Protein 4GUD (pdb70)

Sequence (390 aa):
QNVVIIIDTGCANNISSVKFAIERRLGYAVTISRDPQQVVLAADKLLFLPGVGTASEAKNLTERDLIEELVKRVEKPLLGICLGQLLGKLSEEEKDEIVQQCLGLVDGEVRLLQTGDLPLPHGWNTVQQVKEGHPLFNGIEPDAYFYFVHSFAPVGDYTIAQCEEYGQPFSAAIQAGNYYGVQFHPERRSSKAGARLIQNFLELTQNNVVIIIDTGCANISSVKFAIERRLGYAVTISRRDPQQVVLAADKLFLPGVGTASEEAKNLTEERDLIELVKRVEKPLLGICLGQLLGKLSEEEKEIVQCLGLVDGEVRLLLQTGDLPLPHGWNTVQVKEGHPLFNGIEPDAYFYFVHSFAPVGDYTIAQCEYGQPFSAAIQAGNYYGVQFHPERSSKAGARLIQNFLELNLYF

InterPro domains:
  IPR010139 Imidazole glycerol phosphate synthase, subunit H [MF_00278] (4-203)
  IPR010139 Imidazole glycerol phosphate synthase, subunit H [PIRSF000495] (4-202)
  IPR010139 Imidazole glycerol phosphate synthase, subunit H [PTHR42701] (3-202)
  IPR010139 Imidazole glycerol phosphate synthase, subunit H [TIGR01855] (5-202)
  IPR010139 Imidazole glycerol phosphate synthase, subunit H [cd01748] (5-201)
  IPR017926 Glutamine amidotransferase [PF00117] (6-201)
  IPR029062 Class I glutamine amidotransferase-like [G3DSA:3.40.50.880] (1-203)
  IPR029062 Class I glutamine amidotransferase-like [SSF52317] (5-202)

Secondary structure (DSSP, 8-state):
--EEEE----TTHHHHHHHHHHTT--EEEE--HHHHHH-SEEEE---S-TTT--HHHHTT-HHHHHH--S-EEEETT--TTSSEE-----PEE---SSS-EE-B---TTSPSP--EE--EE-TT-GGGTT--TT--EE---SB----TTEEEEEEESEEEEEEEEETTEEEESS-GGGSHHHHHHHHHHHHH-/---EEEE----TTHHHHHHHHHHTT---EEE--HHHHHH-SEEEE---S-TTT--HHHHTT-HHHHHH--S-EEEETT--TTSSEE----PEE---SSS-EE-BPP-TTSPSP--EE--EESTT-GGGTT--TT--EE---SB----TTEEEEEEESEEEEEEEEETTEEEESS-GGGSHHHHHHHHHHHHT-----

CATH classification: 3.40.50.880

Structure (mmCIF, N/CA/C/O backbone):
data_4GUD
#
_entry.id   4GUD
#
_cell.length_a   84.422
_cell.length_b   118.234
_cell.length_c   42.975
_cell.angle_alpha   90.00
_cell.angle_beta   90.00
_cell.angle_gamma   90.00
#
_symmetry.space_group_name_H-M   'P 21 21 2'
#
loop_
_entity.id
_entity.type
_entity.pdbx_description
1 polymer 'Imidazole glycerol phosphate synthase subunit HisH'
2 non-polymer GLYCEROL
3 non-polymer DI(HYDROXYETHYL)ETHER
4 non-polymer 'PENTAETHYLENE GLYCOL'
5 non-polymer 1,2-ETHANEDIOL
6 water water
#
loop_
_atom_site.group_PDB
_atom_site.id
_atom_site.type_symbol
_atom_site.label_atom_id
_atom_site.label_alt_id
_atom_site.label_comp_id
_atom_site.label_asym_id
_atom_site.label_entity_id
_atom_site.label_seq_id
_atom_site.pdbx_PDB_ins_code
_atom_site.Cartn_x
_atom_site.Cartn_y
_atom_site.Cartn_z
_atom_site.occupancy
_atom_site.B_iso_or_equiv
_atom_site.auth_seq_id
_atom_site.auth_comp_id
_atom_site.auth_asym_id
_atom_site.auth_atom_id
_atom_site.pdbx_PDB_model_num
ATOM 1 N N . GLN A 1 3 ? 68.409 15.696 47.081 1.00 30.13 3 GLN A N 1
ATOM 2 C CA . GLN A 1 3 ? 68.750 15.437 45.685 1.00 27.58 3 GLN A CA 1
ATOM 3 C C . GLN A 1 3 ? 67.687 15.976 44.727 1.00 25.55 3 GLN A C 1
ATOM 4 O O . GLN A 1 3 ? 66.489 15.818 44.954 1.00 25.57 3 GLN A O 1
ATOM 10 N N . ASN A 1 4 ? 68.139 16.626 43.663 1.00 22.77 4 ASN A N 1
ATOM 11 C CA . ASN A 1 4 ? 67.266 17.008 42.563 1.00 20.44 4 ASN A CA 1
ATOM 12 C C . ASN A 1 4 ? 67.081 15.780 41.680 1.00 17.27 4 ASN A C 1
ATOM 13 O O . ASN A 1 4 ? 67.985 15.426 40.917 1.00 17.99 4 ASN A O 1
ATOM 18 N N . VAL A 1 5 ? 65.915 15.137 41.782 1.00 14.43 5 VAL A N 1
ATOM 19 C CA . VAL A 1 5 ? 65.663 13.875 41.081 1.00 13.41 5 VAL A CA 1
ATOM 20 C C . VAL A 1 5 ? 64.747 14.046 39.871 1.00 11.81 5 VAL A C 1
ATOM 21 O O . VAL A 1 5 ? 63.644 14.584 39.981 1.00 14.33 5 VAL A O 1
ATOM 25 N N . VAL A 1 6 ? 65.206 13.574 38.719 1.00 13.47 6 VAL A N 1
ATOM 26 C CA . VAL A 1 6 ? 64.415 13.643 37.498 1.00 13.83 6 VAL A CA 1
ATOM 27 C C . VAL A 1 6 ? 64.267 12.267 36.860 1.00 12.60 6 VAL A C 1
ATOM 28 O O . VAL A 1 6 ? 65.246 11.555 36.674 1.00 12.74 6 VAL A O 1
ATOM 32 N N . ILE A 1 7 ? 63.033 11.896 36.534 1.00 14.39 7 ILE A N 1
ATOM 33 C CA . ILE A 1 7 ? 62.798 10.732 35.695 1.00 16.60 7 ILE A CA 1
ATOM 34 C C . ILE A 1 7 ? 62.669 11.236 34.270 1.00 16.28 7 ILE A C 1
ATOM 35 O O . ILE A 1 7 ? 61.818 12.086 33.976 1.00 14.66 7 ILE A O 1
ATOM 40 N N A ILE A 1 8 ? 63.530 10.725 33.394 0.20 16.68 8 ILE A N 1
ATOM 41 N N B ILE A 1 8 ? 63.527 10.742 33.390 0.80 16.48 8 ILE A N 1
ATOM 42 C CA A ILE A 1 8 ? 63.475 11.039 31.972 0.20 17.94 8 ILE A CA 1
ATOM 43 C CA B ILE A 1 8 ? 63.482 11.143 31.992 0.80 17.94 8 ILE A CA 1
ATOM 44 C C A ILE A 1 8 ? 62.117 10.637 31.427 0.20 19.21 8 ILE A C 1
ATOM 45 C C B ILE A 1 8 ? 62.187 10.649 31.356 0.80 18.88 8 ILE A C 1
ATOM 46 O O A ILE A 1 8 ? 61.707 9.484 31.557 0.20 20.42 8 ILE A O 1
ATOM 47 O O B ILE A 1 8 ? 61.889 9.457 31.367 0.80 21.31 8 ILE A O 1
ATOM 56 N N . ASP A 1 9 ? 61.413 11.585 30.820 1.00 18.95 9 ASP A N 1
ATOM 57 C CA . ASP A 1 9 ? 60.057 11.307 30.377 1.00 20.82 9 ASP A CA 1
ATOM 58 C C . ASP A 1 9 ? 59.964 10.579 29.047 1.00 22.63 9 ASP A C 1
ATOM 59 O O . ASP A 1 9 ? 59.772 11.195 27.995 1.00 20.79 9 ASP A O 1
ATOM 64 N N . THR A 1 10 ? 60.077 9.257 29.114 1.00 21.71 10 THR A N 1
ATOM 65 C CA . THR A 1 10 ? 59.898 8.407 27.951 1.00 28.84 10 THR A CA 1
ATOM 66 C C . THR A 1 10 ? 58.405 8.184 27.726 1.00 32.91 10 THR A C 1
ATOM 67 O O . THR A 1 10 ? 57.989 7.670 26.685 1.00 34.01 10 THR A O 1
ATOM 71 N N . GLY A 1 11 ? 57.609 8.582 28.717 1.00 34.41 11 GLY A N 1
ATOM 72 C CA . GLY A 1 11 ? 56.161 8.544 28.625 1.00 40.00 11 GLY A CA 1
ATOM 73 C C . GLY A 1 11 ? 55.560 7.162 28.782 1.00 44.11 11 GLY A C 1
ATOM 74 O O . GLY A 1 11 ? 54.409 6.936 28.412 1.00 48.08 11 GLY A O 1
ATOM 75 N N . CYS A 1 12 ? 56.330 6.233 29.336 1.00 45.03 12 CYS A N 1
ATOM 76 C CA . CYS A 1 12 ? 55.872 4.851 29.436 1.00 48.24 12 CYS A CA 1
ATOM 77 C C . CYS A 1 12 ? 55.134 4.560 30.743 1.00 45.84 12 CYS A C 1
ATOM 78 O O . CYS A 1 12 ? 55.043 5.416 31.625 1.00 41.13 12 CYS A O 1
ATOM 81 N N . ALA A 1 13 ? 54.624 3.337 30.855 1.00 46.48 13 ALA A N 1
ATOM 82 C CA . ALA A 1 13 ? 53.762 2.943 31.966 1.00 45.87 13 ALA A CA 1
ATOM 83 C C . ALA A 1 13 ? 54.514 2.721 33.273 1.00 43.39 13 ALA A C 1
ATOM 84 O O . ALA A 1 13 ? 53.913 2.717 34.348 1.00 45.99 13 ALA A O 1
ATOM 86 N N A ASN A 1 14 ? 55.827 2.535 33.182 0.54 39.87 14 ASN A N 1
ATOM 87 N N B ASN A 1 14 ? 55.827 2.549 33.177 0.46 39.91 14 ASN A N 1
ATOM 88 C CA A ASN A 1 14 ? 56.637 2.244 34.363 0.54 38.08 14 ASN A CA 1
ATOM 89 C CA B ASN A 1 14 ? 56.647 2.242 34.345 0.46 38.08 14 ASN A CA 1
ATOM 90 C C A ASN A 1 14 ? 56.903 3.461 35.243 0.54 34.77 14 ASN A C 1
ATOM 91 C C B ASN A 1 14 ? 56.941 3.458 35.225 0.46 34.72 14 ASN A C 1
ATOM 92 O O A ASN A 1 14 ? 57.218 3.321 36.428 0.54 33.23 14 ASN A O 1
ATOM 93 O O B ASN A 1 14 ? 57.301 3.313 36.394 0.46 33.25 14 ASN A O 1
ATOM 102 N N . ILE A 1 15 ? 56.777 4.651 34.663 1.00 32.43 15 ILE A N 1
ATOM 103 C CA . ILE A 1 15 ? 57.134 5.888 35.367 1.00 27.75 15 ILE A CA 1
ATOM 104 C C . ILE A 1 15 ? 56.441 6.081 36.721 1.00 27.82 15 ILE A C 1
ATOM 105 O O . ILE A 1 15 ? 57.100 6.383 37.715 1.00 25.09 15 ILE A O 1
ATOM 110 N N . SER A 1 16 ? 55.127 5.883 36.769 1.00 32.42 16 SER A N 1
ATOM 111 C CA . SER A 1 16 ? 54.384 6.109 38.008 1.00 33.61 16 SER A CA 1
ATOM 112 C C . SER A 1 16 ? 54.850 5.204 39.154 1.00 30.43 16 SER A C 1
ATOM 113 O O . SER A 1 16 ? 54.942 5.642 40.300 1.00 26.31 16 SER A O 1
ATOM 116 N N . SER A 1 17 ? 55.151 3.947 38.845 1.00 31.27 17 SER A N 1
ATOM 117 C CA . SER A 1 17 ? 55.632 3.024 39.870 1.00 29.14 17 SER A CA 1
ATOM 118 C C . SER A 1 17 ? 57.040 3.404 40.338 1.00 23.74 17 SER A C 1
ATOM 119 O O . SER A 1 17 ? 57.351 3.325 41.527 1.00 22.58 17 SER A O 1
ATOM 122 N N . VAL A 1 18 ? 57.883 3.841 39.408 1.00 19.94 18 VAL A N 1
ATOM 123 C CA . VAL A 1 18 ? 59.207 4.330 39.769 1.00 21.47 18 VAL A CA 1
ATOM 124 C C . VAL A 1 18 ? 59.092 5.592 40.623 1.00 20.12 18 VAL A C 1
ATOM 125 O O . VAL A 1 18 ? 59.757 5.728 41.654 1.00 18.66 18 VAL A O 1
ATOM 129 N N . LYS A 1 19 ? 58.231 6.509 40.199 1.00 17.17 19 LYS A N 1
ATOM 130 C CA . LYS A 1 19 ? 58.051 7.753 40.925 1.00 19.27 19 LYS A CA 1
ATOM 131 C C . LYS A 1 19 ? 57.561 7.461 42.337 1.00 19.90 19 LYS A C 1
ATOM 132 O O . LYS A 1 19 ? 58.030 8.061 43.302 1.00 20.74 19 LYS A O 1
ATOM 138 N N . PHE A 1 20 ? 56.628 6.522 42.451 1.00 18.55 20 PHE A N 1
ATOM 139 C CA . PHE A 1 20 ? 56.083 6.153 43.751 1.00 23.18 20 PHE A CA 1
ATOM 140 C C . PHE A 1 20 ? 57.166 5.622 44.687 1.00 20.49 20 PHE A C 1
ATOM 141 O O . PHE A 1 20 ? 57.210 5.983 45.862 1.00 19.21 20 PHE A O 1
ATOM 149 N N . ALA A 1 21 ? 58.041 4.771 44.159 1.00 20.57 21 ALA A N 1
ATOM 150 C CA . ALA A 1 21 ? 59.117 4.182 44.951 1.00 21.53 21 ALA A CA 1
ATOM 151 C C . ALA A 1 21 ? 60.075 5.257 45.465 1.00 20.58 21 ALA A C 1
ATOM 152 O O . ALA A 1 21 ? 60.561 5.192 46.598 1.00 21.10 21 ALA A O 1
ATOM 154 N N . ILE A 1 22 ? 60.340 6.251 44.628 1.00 17.49 22 ILE A N 1
ATOM 155 C CA . ILE A 1 22 ? 61.260 7.319 44.995 1.00 17.77 22 ILE A CA 1
ATOM 156 C C . ILE A 1 22 ? 60.630 8.263 46.021 1.00 19.57 22 ILE A C 1
ATOM 157 O O . ILE A 1 22 ? 61.277 8.662 46.990 1.00 20.10 22 ILE A O 1
ATOM 162 N N . GLU A 1 23 ? 59.365 8.612 45.813 1.00 20.91 23 GLU A N 1
ATOM 163 C CA . GLU A 1 23 ? 58.667 9.496 46.736 1.00 23.03 23 GLU A CA 1
ATOM 164 C C . GLU A 1 23 ? 58.500 8.864 48.117 1.00 24.86 23 GLU A C 1
ATOM 165 O O . GLU A 1 23 ? 58.512 9.564 49.132 1.00 22.93 23 GLU A O 1
ATOM 171 N N A ARG A 1 24 ? 58.349 7.542 48.146 0.51 25.60 24 ARG A N 1
ATOM 172 N N B ARG A 1 24 ? 58.356 7.541 48.151 0.49 25.61 24 ARG A N 1
ATOM 173 C CA A ARG A 1 24 ? 58.224 6.804 49.399 0.51 28.52 24 ARG A CA 1
ATOM 174 C CA B ARG A 1 24 ? 58.221 6.822 49.414 0.49 28.15 24 ARG A CA 1
ATOM 175 C C A ARG A 1 24 ? 59.495 6.941 50.242 0.51 27.08 24 ARG A C 1
ATOM 176 C C B ARG A 1 24 ? 59.493 6.964 50.248 0.49 27.09 24 ARG A C 1
ATOM 177 O O A ARG A 1 24 ? 59.451 6.866 51.471 0.51 27.24 24 ARG A O 1
ATOM 178 O O B ARG A 1 24 ? 59.451 6.898 51.476 0.49 27.22 24 ARG A O 1
ATOM 193 N N . LEU A 1 25 ? 60.620 7.167 49.570 1.00 24.54 25 LEU A N 1
ATOM 194 C CA . LEU A 1 25 ? 61.903 7.359 50.242 1.00 23.41 25 LEU A CA 1
ATOM 195 C C . LEU A 1 25 ? 62.129 8.805 50.687 1.00 25.00 25 LEU A C 1
ATOM 196 O O . LEU A 1 25 ? 63.170 9.126 51.256 1.00 26.12 25 LEU A O 1
ATOM 201 N N . GLY A 1 26 ? 61.158 9.675 50.417 1.00 23.98 26 GLY A N 1
ATOM 202 C CA . GLY A 1 26 ? 61.209 11.048 50.894 1.00 25.03 26 GLY A CA 1
ATOM 203 C C . GLY A 1 26 ? 61.758 12.052 49.895 1.00 25.35 26 GLY A C 1
ATOM 204 O O . GLY A 1 26 ? 62.050 13.190 50.258 1.00 26.75 26 GLY A O 1
ATOM 205 N N . TYR A 1 27 ? 61.899 11.638 48.639 1.00 21.76 27 TYR A N 1
ATOM 206 C CA . TYR A 1 27 ? 62.415 12.525 47.601 1.00 21.78 27 TYR A CA 1
ATOM 207 C C . TYR A 1 27 ? 61.302 13.024 46.686 1.00 24.22 27 TYR A C 1
ATOM 208 O O . TYR A 1 27 ? 60.453 12.250 46.249 1.00 28.03 27 TYR A O 1
ATOM 217 N N . ALA A 1 28 ? 61.307 14.321 46.398 1.00 19.95 28 ALA A N 1
ATOM 218 C CA . ALA A 1 28 ? 60.414 14.866 45.388 1.00 20.39 28 ALA A CA 1
ATOM 219 C C . ALA A 1 28 ? 60.929 14.429 44.019 1.00 20.76 28 ALA A C 1
ATOM 220 O O . ALA A 1 28 ? 62.136 14.338 43.808 1.00 22.11 28 ALA A O 1
ATOM 222 N N . VAL A 1 29 ? 60.019 14.140 43.096 1.00 18.80 29 VAL A N 1
ATOM 223 C CA . VAL A 1 29 ? 60.414 13.669 41.775 1.00 18.89 29 VAL A CA 1
ATOM 224 C C . VAL A 1 29 ? 59.910 14.605 40.688 1.00 18.99 29 VAL A C 1
ATOM 225 O O . VAL A 1 29 ? 58.747 14.987 40.693 1.00 20.93 29 VAL A O 1
ATOM 229 N N . THR A 1 30 ? 60.788 14.955 39.755 1.00 16.08 30 THR A N 1
ATOM 230 C CA . THR A 1 30 ? 60.401 15.730 38.581 1.00 16.86 30 THR A CA 1
ATOM 231 C C . THR A 1 30 ? 60.366 14.807 37.364 1.00 16.53 30 THR A C 1
ATOM 232 O O . THR A 1 30 ? 61.242 13.966 37.198 1.00 15.75 30 THR A O 1
ATOM 236 N N . ILE A 1 31 ? 59.346 14.942 36.525 1.00 16.47 31 ILE A N 1
ATOM 237 C CA . ILE A 1 31 ? 59.299 14.178 35.282 1.00 17.12 31 ILE A CA 1
ATOM 238 C C . ILE A 1 31 ? 59.469 15.138 34.119 1.00 15.66 31 ILE A C 1
ATOM 2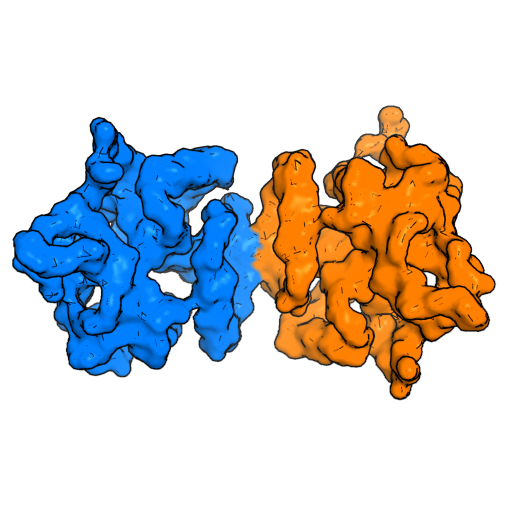39 O O . ILE A 1 31 ? 58.669 16.056 33.944 1.00 16.66 31 ILE A O 1
ATOM 244 N N . SER A 1 32 ? 60.513 14.943 33.323 1.00 17.10 32 SER A N 1
ATOM 245 C CA . SER A 1 32 ? 60.806 15.905 32.273 1.00 17.23 32 SER A CA 1
ATOM 246 C C . SER A 1 32 ? 61.602 15.302 31.135 1.00 19.28 32 SER A C 1
ATOM 247 O O . SER A 1 32 ? 62.316 14.313 31.317 1.00 17.96 32 SER A O 1
ATOM 250 N N . ARG A 1 33 ? 61.481 15.910 29.959 1.00 19.48 33 ARG A N 1
ATOM 251 C CA . ARG A 1 33 ? 62.423 15.648 28.878 1.00 22.99 33 ARG A CA 1
ATOM 252 C C . ARG A 1 33 ? 63.065 16.953 28.403 1.00 23.31 33 ARG A C 1
ATOM 253 O O . ARG A 1 33 ? 63.699 17.004 27.346 1.00 21.62 33 ARG A O 1
ATOM 261 N N . ASP A 1 34 ? 62.907 18.004 29.201 1.00 20.50 34 ASP A N 1
ATOM 262 C CA . ASP A 1 34 ? 63.533 19.287 28.890 1.00 21.04 34 ASP A CA 1
ATOM 263 C C . ASP A 1 34 ? 65.023 19.271 29.239 1.00 19.28 34 ASP A C 1
ATOM 264 O O . ASP A 1 34 ? 65.391 18.988 30.377 1.00 15.92 34 ASP A O 1
ATOM 269 N N . PRO A 1 35 ? 65.879 19.596 28.256 1.00 21.01 35 PRO A N 1
ATOM 270 C CA . PRO A 1 35 ? 67.340 19.551 28.403 1.00 20.33 35 PRO A CA 1
ATOM 271 C C . PRO A 1 35 ? 67.835 20.289 29.647 1.00 20.50 35 PRO A C 1
ATOM 272 O O . PRO A 1 35 ? 68.646 19.744 30.386 1.00 17.07 35 PRO A O 1
ATOM 276 N N A GLN A 1 36 ? 67.337 21.503 29.871 0.49 20.97 36 GLN A N 1
ATOM 277 N N B GLN A 1 36 ? 67.355 21.513 29.865 0.51 20.93 36 GLN A N 1
ATOM 278 C CA A GLN A 1 36 ? 67.742 22.305 31.022 0.49 23.44 36 GLN A CA 1
ATOM 279 C CA B GLN A 1 36 ? 67.760 22.285 31.036 0.51 23.11 36 GLN A CA 1
ATOM 280 C C A GLN A 1 36 ? 67.372 21.641 32.352 0.49 22.07 36 GLN A C 1
ATOM 281 C C B GLN A 1 36 ? 67.405 21.563 32.333 0.51 21.98 36 GLN A C 1
ATOM 282 O O A GLN A 1 36 ? 68.164 21.643 33.299 0.49 22.09 36 GLN A O 1
ATOM 283 O O B GLN A 1 36 ? 68.237 21.449 33.238 0.51 21.87 36 GLN A O 1
ATOM 294 N N . VAL A 1 37 ? 66.169 21.079 32.417 1.00 18.94 37 VAL A N 1
ATOM 295 C CA . VAL A 1 37 ? 65.691 20.417 33.632 1.00 17.20 37 VAL A CA 1
ATOM 296 C C . VAL A 1 37 ? 66.473 19.137 33.877 1.00 18.63 37 VAL A C 1
ATOM 297 O O . VAL A 1 37 ? 66.924 18.877 34.993 1.00 18.12 37 VAL A O 1
ATOM 301 N N . VAL A 1 38 ? 66.652 18.356 32.816 1.00 15.39 38 VAL A N 1
ATOM 302 C CA . VAL A 1 38 ? 67.373 17.089 32.900 1.00 15.01 38 VAL A CA 1
ATOM 303 C C . VAL A 1 38 ? 68.848 17.295 33.268 1.00 16.12 38 VAL A C 1
ATOM 304 O O . VAL A 1 38 ? 69.394 16.584 34.113 1.00 16.29 38 VAL A O 1
ATOM 308 N N . LEU A 1 39 ? 69.490 18.280 32.653 1.00 14.45 39 LEU A N 1
ATOM 309 C CA . LEU A 1 39 ? 70.915 18.478 32.894 1.00 17.24 39 LEU A CA 1
ATOM 310 C C . LEU A 1 39 ? 71.196 19.142 34.242 1.00 18.13 39 LEU A C 1
ATOM 311 O O . LEU A 1 39 ? 72.343 19.206 34.680 1.00 22.46 39 LEU A O 1
ATOM 316 N N . ALA A 1 40 ? 70.147 19.622 34.903 1.00 18.01 40 ALA A N 1
ATOM 317 C CA . ALA A 1 40 ? 70.299 20.232 36.219 1.00 19.10 40 ALA A CA 1
ATOM 318 C C . ALA A 1 40 ? 70.126 19.207 37.334 1.00 17.74 40 ALA A C 1
ATOM 319 O O . ALA A 1 40 ? 70.455 19.474 38.493 1.00 18.49 40 ALA A O 1
ATOM 321 N N . ALA A 1 41 ? 69.617 18.031 36.986 1.00 16.34 41 ALA A N 1
ATOM 322 C CA . ALA A 1 41 ? 69.355 16.997 37.983 1.00 14.82 41 ALA A CA 1
ATOM 323 C C . ALA A 1 41 ? 70.614 16.463 38.649 1.00 15.15 41 ALA A C 1
ATOM 324 O O . ALA A 1 41 ? 71.676 16.392 38.033 1.00 18.61 41 ALA A O 1
ATOM 326 N N . ASP A 1 42 ? 70.472 16.074 39.914 1.00 15.99 42 ASP A N 1
ATOM 327 C CA . ASP A 1 42 ? 71.514 15.350 40.636 1.00 16.74 42 ASP A CA 1
ATOM 328 C C . ASP A 1 42 ? 71.478 13.852 40.313 1.00 16.44 42 ASP A C 1
ATOM 329 O O . ASP A 1 42 ? 72.517 13.191 40.285 1.00 17.41 42 ASP A O 1
ATOM 334 N N . LYS A 1 43 ? 70.279 13.320 40.088 1.00 15.86 43 LYS A N 1
ATOM 335 C CA . LYS A 1 43 ? 70.096 11.896 39.822 1.00 15.83 43 LYS A CA 1
ATOM 336 C C . LYS A 1 43 ? 69.016 11.726 38.765 1.00 15.76 43 LYS A C 1
ATOM 337 O O . LYS A 1 43 ? 67.988 12.406 38.799 1.00 17.33 43 LYS A O 1
ATOM 343 N N A LEU A 1 44 ? 69.244 10.813 37.831 0.29 13.61 44 LEU A N 1
ATOM 344 N N B LEU A 1 44 ? 69.258 10.818 37.824 0.71 13.71 44 LEU A N 1
ATOM 345 C CA A LEU A 1 44 ? 68.288 10.587 36.760 0.29 13.00 44 LEU A CA 1
ATOM 346 C CA B LEU A 1 44 ? 68.340 10.570 36.715 0.71 12.75 44 LEU A CA 1
ATOM 347 C C A LEU A 1 44 ? 67.906 9.121 36.638 0.29 12.73 44 LEU A C 1
ATOM 348 C C B LEU A 1 44 ? 67.884 9.116 36.714 0.71 12.73 44 LEU A C 1
ATOM 349 O O A LEU A 1 44 ? 68.713 8.229 36.899 0.29 12.64 44 LEU A O 1
ATOM 350 O O B LEU A 1 44 ? 68.630 8.224 37.114 0.71 13.03 44 LEU A O 1
ATOM 359 N N . PHE A 1 45 ? 66.661 8.886 36.243 1.00 12.29 45 PHE A N 1
ATOM 360 C CA . PHE A 1 45 ? 66.168 7.540 36.032 1.00 14.77 45 PHE A CA 1
ATOM 361 C C . PHE A 1 45 ? 65.720 7.434 34.585 1.00 17.12 45 PHE A C 1
ATOM 362 O O . PHE A 1 45 ? 65.095 8.359 34.050 1.00 16.98 45 PHE A O 1
ATOM 370 N N . LEU A 1 46 ? 66.050 6.315 33.950 1.00 14.51 46 LEU A N 1
ATOM 371 C CA . LEU A 1 46 ? 65.607 6.055 32.585 1.00 15.02 46 LEU A CA 1
ATOM 372 C C . LEU A 1 46 ? 64.809 4.751 32.547 1.00 18.92 46 LEU A C 1
ATOM 373 O O . LEU A 1 46 ? 65.386 3.661 32.564 1.00 17.79 46 LEU A O 1
ATOM 378 N N . PRO A 1 47 ? 63.474 4.861 32.517 1.00 22.54 47 PRO A N 1
ATOM 379 C CA . PRO A 1 47 ? 62.579 3.702 32.494 1.00 27.34 47 PRO A CA 1
ATOM 380 C C . PRO A 1 47 ? 62.294 3.263 31.064 1.00 31.98 47 PRO A C 1
ATOM 381 O O . PRO A 1 47 ? 62.675 3.944 30.113 1.00 32.62 47 PRO A O 1
ATOM 385 N N . GLY A 1 48 ? 61.620 2.133 30.913 1.00 36.38 48 GLY A N 1
ATOM 386 C CA . GLY A 1 48 ? 61.246 1.665 29.596 1.00 39.35 48 GLY A CA 1
ATOM 387 C C . GLY A 1 48 ? 60.474 0.366 29.662 1.00 41.78 48 GLY A C 1
ATOM 388 O O . GLY A 1 48 ? 60.649 -0.427 30.586 1.00 42.84 48 GLY A O 1
ATOM 389 N N . VAL A 1 49 ? 59.608 0.155 28.681 0.92 44.04 49 VAL A N 1
ATOM 390 C CA . VAL A 1 49 ? 58.923 -1.120 28.539 0.92 46.56 49 VAL A CA 1
ATOM 391 C C . VAL A 1 49 ? 58.674 -1.394 27.061 0.92 44.45 49 VAL A C 1
ATOM 392 O O . VAL A 1 49 ? 58.715 -0.479 26.235 0.92 42.61 49 VAL A O 1
ATOM 396 N N . GLY A 1 50 ? 58.435 -2.656 26.727 1.00 45.31 50 GLY A N 1
ATOM 397 C CA . GLY A 1 50 ? 58.226 -3.039 25.346 1.00 44.91 50 GLY A CA 1
ATOM 398 C C . GLY A 1 50 ? 59.531 -3.449 24.698 1.00 40.92 50 GLY A C 1
ATOM 399 O O . GLY A 1 50 ? 60.443 -3.926 25.371 1.00 41.41 50 GLY A O 1
ATOM 400 N N . 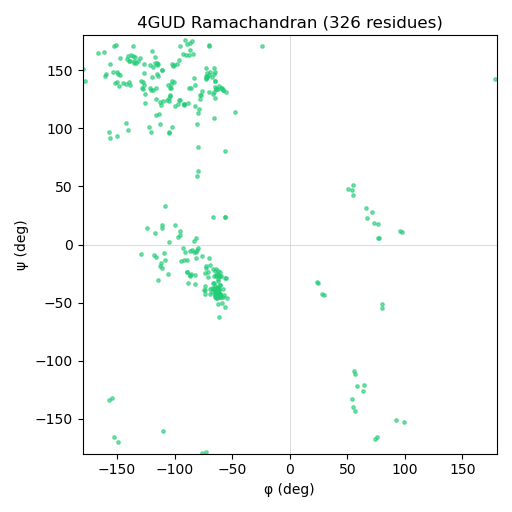THR A 1 51 ? 59.624 -3.254 23.388 1.00 37.84 51 THR A N 1
ATOM 401 C CA . THR A 1 51 ? 60.793 -3.690 22.638 1.00 33.50 51 THR A CA 1
ATOM 402 C C . THR A 1 51 ? 61.793 -2.554 22.460 1.00 28.98 51 THR A C 1
ATOM 403 O O . THR A 1 51 ? 61.437 -1.376 22.560 1.00 25.65 51 THR A O 1
ATOM 407 N N . ALA A 1 52 ? 63.044 -2.913 22.189 1.00 25.72 52 ALA A N 1
ATOM 408 C CA . ALA A 1 52 ? 64.096 -1.921 21.993 1.00 23.93 52 ALA A CA 1
ATOM 409 C C . ALA A 1 52 ? 63.806 -1.057 20.770 1.00 21.26 52 ALA A C 1
ATOM 410 O O . ALA A 1 52 ? 64.074 0.141 20.772 1.00 19.48 52 ALA A O 1
ATOM 412 N N . SER A 1 53 ? 63.259 -1.673 19.727 1.00 23.35 53 SER A N 1
ATOM 413 C CA . SER A 1 53 ? 62.900 -0.944 18.514 1.00 26.19 53 SER A CA 1
ATOM 414 C C . SER A 1 53 ? 61.946 0.209 18.815 1.00 27.44 53 SER A C 1
ATOM 415 O O . SER A 1 53 ? 62.209 1.358 18.454 1.00 28.71 53 SER A O 1
ATOM 418 N N . GLU A 1 54 ? 60.839 -0.110 19.480 1.00 27.22 54 GLU A N 1
ATOM 419 C CA . GLU A 1 54 ? 59.840 0.882 19.855 1.00 28.98 54 GLU A CA 1
ATOM 420 C C . GLU A 1 54 ? 60.434 1.936 20.788 1.00 26.18 54 GLU A C 1
ATOM 421 O O . GLU A 1 54 ? 60.156 3.129 20.650 1.00 25.42 54 GLU A O 1
ATOM 427 N N . ALA A 1 55 ? 61.252 1.488 21.736 1.00 23.45 55 ALA A N 1
ATOM 428 C CA . ALA A 1 55 ? 61.844 2.384 22.724 1.00 25.26 55 ALA A CA 1
ATOM 429 C C . ALA A 1 55 ? 62.831 3.365 22.094 1.00 24.57 55 ALA A C 1
ATOM 430 O O . ALA A 1 55 ? 62.860 4.539 22.457 1.00 24.91 55 ALA A O 1
ATOM 440 N N . LYS A 1 57 ? 62.757 4.235 18.944 1.00 25.12 57 LYS A N 1
ATOM 441 C CA . LYS A 1 57 ? 61.873 5.069 18.139 1.00 31.03 57 LYS A CA 1
ATOM 442 C C . LYS A 1 57 ? 61.265 6.174 19.004 1.00 33.44 57 LYS A C 1
ATOM 443 O O . LYS A 1 57 ? 61.204 7.337 18.600 1.00 34.43 57 LYS A O 1
ATOM 449 N N . ASN A 1 58 ? 60.830 5.798 20.202 1.00 33.81 58 ASN A N 1
ATOM 450 C CA . ASN A 1 58 ? 60.237 6.738 21.147 1.00 34.50 58 ASN A CA 1
ATOM 451 C C . ASN A 1 58 ? 61.241 7.801 21.599 1.00 32.09 58 ASN A C 1
ATOM 452 O O . ASN A 1 58 ? 60.905 8.985 21.681 1.00 33.37 58 ASN A O 1
ATOM 457 N N . LEU A 1 59 ? 62.469 7.374 21.884 1.00 28.65 59 LEU A N 1
ATOM 458 C CA . LEU A 1 59 ? 63.529 8.294 22.297 1.00 28.55 59 LEU A CA 1
ATOM 459 C C . LEU A 1 59 ? 63.852 9.304 21.201 1.00 29.90 59 LEU A C 1
ATOM 460 O O . LEU A 1 59 ? 64.064 10.485 21.478 1.00 30.05 59 LEU A O 1
ATOM 465 N N . THR A 1 60 ? 63.890 8.830 19.959 1.00 30.89 60 THR A N 1
ATOM 466 C CA . THR A 1 60 ? 64.143 9.694 18.809 1.00 33.05 60 THR A CA 1
ATOM 467 C C . THR A 1 60 ? 63.049 10.748 18.657 1.00 35.36 60 THR A C 1
ATOM 468 O O . THR A 1 60 ? 63.332 11.944 18.545 1.00 35.26 60 THR A O 1
ATOM 472 N N . GLU A 1 61 ? 61.799 10.296 18.663 1.00 35.54 61 GLU A N 1
ATOM 473 C CA . GLU A 1 61 ? 60.653 11.180 18.467 1.00 38.27 61 GLU A CA 1
ATOM 474 C C . GLU A 1 61 ? 60.519 12.215 19.581 1.00 36.13 61 GLU A C 1
ATOM 475 O O . GLU A 1 61 ? 59.959 13.294 19.375 1.00 38.83 61 GLU A O 1
ATOM 481 N N . ARG A 1 62 ? 61.039 11.885 20.757 1.00 31.13 62 ARG A N 1
ATOM 482 C CA . ARG A 1 62 ? 60.966 12.783 21.903 1.00 34.57 62 ARG A CA 1
ATOM 483 C C . ARG A 1 62 ? 62.225 13.625 22.048 1.00 35.96 62 ARG A C 1
ATOM 484 O O . ARG A 1 62 ? 62.390 14.331 23.047 1.00 36.75 62 ARG A O 1
ATOM 492 N N . ASP A 1 63 ? 63.098 13.547 21.045 1.00 35.49 63 ASP A N 1
ATOM 493 C CA . ASP A 1 63 ? 64.347 14.303 21.029 1.00 37.20 63 ASP A CA 1
ATOM 494 C C . ASP A 1 63 ? 65.153 14.031 22.296 1.00 36.80 63 ASP A C 1
ATOM 495 O O . ASP A 1 63 ? 65.572 14.960 22.989 1.00 39.74 63 ASP A O 1
ATOM 500 N N . LEU A 1 64 ? 65.353 12.751 22.597 1.00 29.05 64 LEU A N 1
ATOM 501 C CA . LEU A 1 64 ? 66.009 12.347 23.833 1.00 28.40 64 LEU A CA 1
ATOM 502 C C . LEU A 1 64 ? 67.310 11.584 23.606 1.00 28.60 64 LEU A C 1
ATOM 503 O O . LEU A 1 64 ? 68.047 11.315 24.554 1.00 28.25 64 LEU A O 1
ATOM 508 N N . ILE A 1 65 ? 67.584 11.221 22.356 1.00 29.84 65 ILE A N 1
ATOM 509 C CA . ILE A 1 65 ? 68.797 10.472 22.035 1.00 29.19 65 ILE A CA 1
ATOM 510 C C . ILE A 1 65 ? 70.047 11.249 22.436 1.00 27.31 65 ILE A C 1
ATOM 511 O O . ILE A 1 65 ? 70.849 10.783 23.246 1.00 25.57 65 ILE A O 1
ATOM 516 N N A GLU A 1 66 ? 70.194 12.441 21.866 0.33 28.86 66 GLU A N 1
ATOM 517 N N B GLU A 1 66 ? 70.213 12.440 21.874 0.67 28.67 66 GLU A N 1
ATOM 518 C CA A GLU A 1 66 ? 71.357 13.283 22.116 0.33 29.88 66 GLU A CA 1
ATOM 519 C CA B GLU A 1 66 ? 71.409 13.224 22.157 0.67 29.29 66 GLU A CA 1
ATOM 520 C C A GLU A 1 66 ? 71.445 13.722 23.575 0.33 27.59 66 GLU A C 1
ATOM 521 C C B GLU A 1 66 ? 71.457 13.706 23.604 0.67 27.37 66 GLU A C 1
ATOM 522 O O A GLU A 1 66 ? 72.537 13.850 24.128 0.33 26.84 66 GLU A O 1
ATOM 523 O O B GLU A 1 66 ? 72.535 13.846 24.178 0.67 26.71 66 GLU A O 1
ATOM 534 N N . LEU A 1 67 ? 70.291 13.944 24.195 1.00 26.26 67 LEU A N 1
ATOM 535 C CA . LEU A 1 67 ? 70.233 14.414 25.577 1.00 25.34 67 LEU A CA 1
ATOM 536 C C . LEU A 1 67 ? 70.767 13.373 26.566 1.00 23.97 67 LEU A C 1
ATOM 537 O O . LEU A 1 67 ? 71.603 13.688 27.414 1.00 24.45 67 LEU A O 1
ATOM 542 N N . VAL A 1 68 ? 70.284 12.139 26.459 1.00 20.49 68 VAL A N 1
ATOM 543 C CA . VAL A 1 68 ? 70.754 11.071 27.339 1.00 19.63 68 VAL A CA 1
ATOM 544 C C . VAL A 1 68 ? 72.270 10.884 27.226 1.00 21.15 68 VAL A C 1
ATOM 545 O O . VAL A 1 68 ? 72.959 10.671 28.227 1.00 20.33 68 VAL A O 1
ATOM 549 N N . LYS A 1 69 ? 72.794 11.004 26.012 1.00 21.10 69 LYS A N 1
ATOM 550 C CA . LYS A 1 69 ? 74.237 10.915 25.799 1.00 22.25 69 LYS A CA 1
ATOM 551 C C . LYS A 1 69 ? 75.030 12.076 26.423 1.00 22.97 69 LYS A C 1
ATOM 552 O O . LYS A 1 69 ? 76.229 11.943 26.664 1.00 24.77 69 LYS A O 1
ATOM 558 N N . ARG A 1 70 ? 74.363 13.199 26.691 1.00 21.39 70 ARG A N 1
ATOM 559 C CA . ARG A 1 70 ? 75.014 14.376 27.285 1.00 24.66 70 ARG A CA 1
ATOM 560 C C . ARG A 1 70 ? 75.014 14.379 28.811 1.00 22.36 70 ARG A C 1
ATOM 561 O O . ARG A 1 70 ? 75.709 15.175 29.432 1.00 21.60 70 ARG A O 1
ATOM 569 N N . VAL A 1 71 ? 74.215 13.508 29.412 1.00 20.36 71 VAL A N 1
ATOM 570 C CA . VAL A 1 71 ? 74.052 13.490 30.864 1.00 19.99 71 VAL A CA 1
ATOM 571 C C . VAL A 1 71 ? 75.353 13.093 31.560 1.00 20.83 71 VAL A C 1
ATOM 572 O O . VAL A 1 71 ? 75.988 12.112 31.176 1.00 19.94 71 VAL A O 1
ATOM 576 N N . GLU A 1 72 ? 75.751 13.864 32.572 1.00 19.06 72 GLU A N 1
ATOM 577 C CA . GLU A 1 72 ? 77.009 13.622 33.276 1.00 18.31 72 GLU A CA 1
ATOM 578 C C . GLU A 1 72 ? 76.813 13.135 34.715 1.00 18.72 72 GLU A C 1
ATOM 579 O O . GLU A 1 72 ? 77.725 12.556 35.312 1.00 19.33 72 GLU A O 1
ATOM 585 N N . LYS A 1 73 ? 75.634 13.387 35.274 1.00 16.11 73 LYS A N 1
ATOM 586 C CA . LYS A 1 73 ? 75.311 12.956 36.636 1.00 16.28 73 LYS A CA 1
ATOM 587 C C . LYS A 1 73 ? 74.827 11.499 36.638 1.00 16.98 73 LYS A C 1
ATOM 588 O O . LYS A 1 73 ? 74.497 10.958 35.578 1.00 16.49 73 LYS A O 1
ATOM 594 N N . PRO A 1 74 ? 74.804 10.844 37.819 1.00 18.54 74 PRO A N 1
ATOM 595 C CA . PRO A 1 74 ? 74.408 9.428 37.831 1.00 18.12 74 PRO A CA 1
ATOM 596 C C . PRO A 1 74 ? 73.018 9.193 37.250 1.00 14.56 74 PRO A C 1
ATOM 597 O O . PRO A 1 74 ? 72.067 9.905 37.575 1.00 13.10 74 PRO A O 1
ATOM 601 N N . LEU A 1 75 ? 72.920 8.203 36.373 1.00 12.13 75 LEU A N 1
ATOM 602 C CA . LEU A 1 75 ? 71.659 7.855 35.743 1.00 12.32 75 LEU A CA 1
ATOM 603 C C . LEU A 1 75 ? 71.435 6.360 35.937 1.00 14.86 75 LEU A C 1
ATOM 604 O O . LEU A 1 75 ? 72.351 5.561 35.751 1.00 15.11 75 LEU A O 1
ATOM 609 N N . LEU A 1 76 ? 70.222 5.985 36.320 1.00 15.34 76 LEU A N 1
ATOM 610 C CA . LEU A 1 76 ? 69.893 4.575 36.507 1.00 15.00 76 LEU A CA 1
ATOM 611 C C . LEU A 1 76 ? 68.872 4.126 35.468 1.00 13.35 76 LEU A C 1
ATOM 612 O O . LEU A 1 76 ? 67.731 4.572 35.480 1.00 15.38 76 LEU A O 1
ATOM 617 N N . GLY A 1 77 ? 69.294 3.249 34.563 1.00 14.87 77 GLY A N 1
ATOM 618 C CA . GLY A 1 77 ? 68.374 2.643 33.616 1.00 14.54 77 GLY A CA 1
ATOM 619 C C . GLY A 1 77 ? 67.759 1.401 34.232 1.00 17.38 77 GLY A C 1
ATOM 620 O O . GLY A 1 77 ? 68.462 0.594 34.833 1.00 18.90 77 GLY A O 1
ATOM 621 N N . ILE A 1 78 ? 66.447 1.250 34.098 1.00 15.63 78 ILE A N 1
ATOM 622 C CA . ILE A 1 78 ? 65.756 0.092 34.669 1.00 18.05 78 ILE A CA 1
ATOM 623 C C . ILE A 1 78 ? 65.192 -0.833 33.596 1.00 20.88 78 ILE A C 1
ATOM 624 O O . ILE A 1 78 ? 64.390 -0.411 32.763 1.00 21.97 78 ILE A O 1
ATOM 629 N N . CYS A 1 79 ? 65.614 -2.097 33.643 1.00 20.59 79 CYS A N 1
ATOM 630 C CA . CYS A 1 79 ? 65.189 -3.132 32.692 1.00 17.75 79 CYS A CA 1
ATOM 631 C C . CYS A 1 79 ? 65.472 -2.701 31.260 1.00 19.99 79 CYS A C 1
ATOM 632 O O . CYS A 1 79 ? 66.623 -2.656 30.850 1.00 20.05 79 CYS A O 1
ATOM 635 N N . LEU A 1 80 ? 64.430 -2.381 30.499 1.00 21.71 80 LEU A N 1
ATOM 636 C CA . LEU A 1 80 ? 64.641 -1.928 29.128 1.00 21.04 80 LEU A CA 1
ATOM 637 C C . LEU A 1 80 ? 65.483 -0.658 29.110 1.00 19.53 80 LEU A C 1
ATOM 638 O O . LEU A 1 80 ? 66.300 -0.465 28.216 1.00 20.28 80 LEU A O 1
ATOM 643 N N . GLY A 1 81 ? 65.295 0.197 30.114 1.00 17.56 81 GLY A N 1
ATOM 644 C CA . GLY A 1 81 ? 66.121 1.384 30.265 1.00 16.66 81 GLY A CA 1
ATOM 645 C C . GLY A 1 81 ? 67.604 1.063 30.343 1.00 18.03 81 GLY A C 1
ATOM 646 O O . GLY A 1 81 ? 68.442 1.804 29.822 1.00 18.17 81 GLY A O 1
ATOM 663 N N . GLN A 1 83 ? 68.977 -1.781 29.064 1.00 15.95 83 GLN A N 1
ATOM 664 C CA . GLN A 1 83 ? 69.341 -2.382 27.783 1.00 17.01 83 GLN A CA 1
ATOM 665 C C . GLN A 1 83 ? 69.585 -1.336 26.696 1.00 18.30 83 GLN A C 1
ATOM 666 O O . GLN A 1 83 ? 70.442 -1.518 25.830 1.00 21.53 83 GLN A O 1
ATOM 672 N N . LEU A 1 84 ? 68.856 -0.226 26.761 1.00 16.46 84 LEU A N 1
ATOM 673 C CA . LEU A 1 84 ? 69.056 0.870 25.814 1.00 18.04 84 LEU A CA 1
ATOM 674 C C . LEU A 1 84 ? 70.453 1.496 25.900 1.00 19.20 84 LEU A C 1
ATOM 675 O O . LEU A 1 84 ? 70.917 2.115 24.940 1.00 17.63 84 LEU A O 1
ATOM 680 N N . LEU A 1 85 ? 71.123 1.339 27.041 1.00 17.16 85 LEU A N 1
ATOM 681 C CA . LEU A 1 85 ? 72.458 1.911 27.214 1.00 17.30 85 LEU A CA 1
ATOM 682 C C . LEU A 1 85 ? 73.520 1.186 26.391 1.00 17.67 85 LEU A C 1
ATOM 683 O O . LEU A 1 85 ? 74.555 1.760 26.070 1.00 19.19 85 LEU A O 1
ATOM 688 N N . GLY A 1 86 ? 73.259 -0.073 26.053 1.00 15.12 86 GLY A N 1
ATOM 689 C CA . GLY A 1 86 ? 74.224 -0.880 25.327 1.00 15.53 86 GLY A CA 1
ATOM 690 C C . GLY A 1 86 ? 74.369 -0.490 23.866 1.00 17.86 86 GLY A C 1
ATOM 691 O O . GLY A 1 86 ? 73.719 0.443 23.393 1.00 17.87 86 GLY A O 1
ATOM 692 N N . LYS A 1 87 ? 75.222 -1.215 23.150 1.00 17.24 87 LYS A N 1
ATOM 693 C CA . LYS A 1 87 ? 75.517 -0.918 21.749 1.00 20.43 87 LYS A CA 1
ATOM 694 C C . LYS A 1 87 ? 74.381 -1.298 20.818 1.00 21.32 87 LYS A C 1
ATOM 695 O O . LYS A 1 87 ? 74.083 -0.581 19.856 1.00 19.88 87 LYS A O 1
ATOM 701 N N . LEU A 1 88 ? 73.748 -2.432 21.100 1.00 18.63 88 LEU A N 1
ATOM 702 C CA . LEU A 1 88 ? 72.731 -2.966 20.207 1.00 20.18 88 LEU A CA 1
ATOM 703 C C . LEU A 1 88 ? 71.842 -3.971 20.922 1.00 19.82 88 LEU A C 1
ATOM 704 O O . LEU A 1 88 ? 72.179 -4.452 22.001 1.00 19.67 88 LEU A O 1
ATOM 709 N N . SER A 1 89 ? 70.713 -4.297 20.306 1.00 19.75 89 SER A N 1
ATOM 710 C CA . SER A 1 89 ? 69.834 -5.329 20.840 1.00 20.42 89 SER A CA 1
ATOM 711 C C . SER A 1 89 ? 69.215 -6.176 19.737 1.00 22.47 89 SER A C 1
ATOM 712 O O . SER A 1 89 ? 68.800 -5.660 18.696 1.00 23.26 89 SER A O 1
ATOM 715 N N . GLU A 1 90 ? 69.162 -7.484 19.971 1.00 23.05 90 GLU A N 1
ATOM 716 C CA . GLU A 1 90 ? 68.487 -8.400 19.061 1.00 29.78 90 GLU A CA 1
ATOM 717 C C . GLU A 1 90 ? 66.984 -8.252 19.166 1.00 34.96 90 GLU A C 1
ATOM 718 O O . GLU A 1 90 ? 66.471 -7.661 20.115 1.00 34.75 90 GLU A O 1
ATOM 724 N N A GLU A 1 91 ? 66.270 -8.803 18.194 0.41 39.31 91 GLU A N 1
ATOM 725 N N B GLU A 1 91 ? 66.294 -8.801 18.171 0.59 39.29 91 GLU A N 1
ATOM 726 C CA A GLU A 1 91 ? 64.818 -8.861 18.272 0.41 41.64 91 GLU A CA 1
ATOM 727 C CA B GLU A 1 91 ? 64.841 -8.885 18.153 0.59 41.95 91 GLU A CA 1
ATOM 728 C C A GLU A 1 91 ? 64.329 -10.208 17.744 0.41 45.77 91 GLU A C 1
ATOM 729 C C B GLU A 1 91 ? 64.434 -10.318 17.864 0.59 46.03 91 GLU A C 1
ATOM 730 O O A GLU A 1 91 ? 64.921 -10.779 16.827 0.41 47.53 91 GLU A O 1
ATOM 731 O O B GLU A 1 91 ? 65.171 -11.047 17.199 0.59 47.07 91 GLU A O 1
ATOM 742 N N . LYS A 1 92 ? 63.259 -10.715 18.345 0.93 48.38 92 LYS A N 1
ATOM 743 C CA . LYS A 1 92 ? 62.693 -12.015 17.984 0.93 53.24 92 LYS A CA 1
ATOM 744 C C . LYS A 1 92 ? 61.170 -11.995 18.073 0.93 57.31 92 LYS A C 1
ATOM 745 O O . LYS A 1 92 ? 60.552 -10.928 18.088 0.93 58.25 92 LYS A O 1
ATOM 751 N N . ASP A 1 97 ? 63.120 -9.956 11.755 0.81 43.67 97 ASP A N 1
ATOM 752 C CA . ASP A 1 97 ? 63.993 -9.567 12.860 0.81 44.36 97 ASP A CA 1
ATOM 753 C C . ASP A 1 97 ? 65.160 -8.719 12.368 0.81 41.56 97 ASP A C 1
ATOM 754 O O . ASP A 1 97 ? 65.730 -8.986 11.312 0.81 42.48 97 ASP A O 1
ATOM 759 N N . GLU A 1 98 ? 65.513 -7.700 13.142 1.00 39.83 98 GLU A N 1
ATOM 760 C CA . GLU A 1 98 ? 66.667 -6.870 12.826 1.00 38.98 98 GLU A CA 1
ATOM 761 C C . GLU A 1 98 ? 67.434 -6.531 14.098 1.00 36.52 98 GLU A C 1
ATOM 762 O O . GLU A 1 98 ? 66.886 -6.580 15.201 1.00 37.00 98 GLU A O 1
ATOM 768 N N . ILE A 1 99 ? 68.708 -6.193 13.938 1.00 32.52 99 ILE A N 1
ATOM 769 C CA . ILE A 1 99 ? 69.492 -5.682 15.046 1.00 28.15 99 ILE A CA 1
ATOM 770 C C . ILE A 1 99 ? 69.103 -4.229 15.271 1.00 28.21 99 ILE A C 1
ATOM 771 O O . ILE A 1 99 ? 69.084 -3.432 14.332 1.00 27.47 99 ILE A O 1
ATOM 776 N N . VAL A 1 100 ? 68.782 -3.892 16.514 1.00 22.89 100 VAL A N 1
ATOM 777 C CA . VAL A 1 100 ? 68.403 -2.533 16.865 1.00 23.15 100 VAL A CA 1
ATOM 778 C C . VAL A 1 100 ? 69.594 -1.805 17.477 1.00 21.91 100 VAL A C 1
ATOM 779 O O . VAL A 1 100 ? 70.126 -2.232 18.501 1.00 20.20 100 VAL A O 1
ATOM 783 N N A GLN A 1 101 ? 70.011 -0.712 16.845 0.38 21.69 101 GLN A N 1
ATOM 784 N N B GLN A 1 101 ? 70.016 -0.714 16.848 0.62 21.30 101 GLN A N 1
ATOM 785 C CA A GLN A 1 101 ? 71.083 0.110 17.390 0.38 22.18 101 GLN A CA 1
ATOM 786 C CA B GLN A 1 101 ? 71.109 0.087 17.389 0.62 22.21 101 GLN A CA 1
ATOM 787 C C A GLN A 1 101 ? 70.576 0.849 18.618 0.38 20.81 101 GLN A C 1
ATOM 788 C C B GLN A 1 101 ? 70.623 0.890 18.591 0.62 20.83 101 GLN A C 1
ATOM 789 O O A GLN A 1 101 ? 69.532 1.498 18.574 0.38 20.97 101 GLN A O 1
ATOM 790 O O B GLN A 1 101 ? 69.635 1.619 18.505 0.62 21.14 101 GLN A O 1
ATOM 801 N N . CYS A 1 102 ? 71.312 0.746 19.716 1.00 19.26 102 CYS A N 1
ATOM 802 C CA . CYS A 1 102 ? 70.927 1.444 20.935 1.00 17.71 102 CYS A CA 1
ATOM 803 C C . CYS A 1 102 ? 71.877 2.604 21.233 1.00 18.47 102 CYS A C 1
ATOM 804 O O . CYS A 1 102 ? 72.575 3.081 20.335 1.00 20.77 102 CYS A O 1
ATOM 807 N N . LEU A 1 103 ? 71.903 3.073 22.476 1.00 15.88 103 LEU A N 1
ATOM 808 C CA . LEU A 1 103 ? 72.608 4.327 22.777 1.00 16.00 103 LEU A CA 1
ATOM 809 C C . LEU A 1 103 ? 74.135 4.228 22.712 1.00 18.91 103 LEU A C 1
ATOM 810 O O . LEU A 1 103 ? 74.813 5.217 22.436 1.00 21.22 103 LEU A O 1
ATOM 815 N N . GLY A 1 104 ? 74.674 3.039 22.968 1.00 18.49 104 GLY A N 1
ATOM 816 C CA . GLY A 1 104 ? 76.104 2.813 22.878 1.00 20.65 104 GLY A CA 1
ATOM 817 C C . GLY A 1 104 ? 76.912 3.462 23.989 1.00 22.54 104 GLY A C 1
ATOM 818 O O . GLY A 1 104 ? 78.078 3.799 23.798 1.00 24.96 104 GLY A O 1
ATOM 819 N N . LEU A 1 105 ? 76.299 3.631 25.155 1.00 19.80 105 LEU A N 1
ATOM 820 C CA . LEU A 1 105 ? 76.979 4.248 26.288 1.00 20.53 105 LEU A CA 1
ATOM 821 C C . LEU A 1 105 ? 77.711 3.196 27.119 1.00 23.95 105 LEU A C 1
ATOM 822 O O . LEU A 1 105 ? 78.669 3.502 27.832 1.00 23.75 105 LEU A O 1
ATOM 827 N N . VAL A 1 106 ? 77.245 1.956 27.019 1.00 20.71 106 VAL A N 1
ATOM 828 C CA . VAL A 1 106 ? 77.937 0.820 27.614 1.00 18.95 106 VAL A CA 1
ATOM 829 C C . VAL A 1 106 ? 78.374 -0.102 26.492 1.00 22.14 106 VAL A C 1
ATOM 830 O O . VAL A 1 106 ? 77.600 -0.387 25.579 1.00 23.52 106 VAL A O 1
ATOM 834 N N . ASP A 1 107 ? 79.614 -0.571 26.556 1.00 21.46 107 ASP A N 1
ATOM 835 C CA . ASP A 1 107 ? 80.156 -1.433 25.512 1.00 25.29 107 ASP A CA 1
ATOM 836 C C . ASP A 1 107 ? 79.704 -2.887 25.677 1.00 24.02 107 ASP A C 1
ATOM 837 O O . ASP A 1 107 ? 80.521 -3.794 25.818 1.00 21.66 107 ASP A O 1
ATOM 842 N N . GLY A 1 108 ? 78.391 -3.095 25.660 1.00 24.72 108 GLY A N 1
ATOM 843 C CA . GLY A 1 108 ? 77.816 -4.427 25.735 1.00 22.35 108 GLY A CA 1
ATOM 844 C C . GLY A 1 108 ? 76.686 -4.587 24.733 1.00 21.99 108 GLY A C 1
ATOM 845 O O . GLY A 1 108 ? 76.158 -3.599 24.225 1.00 20.84 108 GLY A O 1
ATOM 846 N N . GLU A 1 109 ? 76.323 -5.832 24.443 1.00 18.68 109 GLU A N 1
ATOM 847 C CA . GLU A 1 109 ? 75.235 -6.126 23.518 1.00 20.80 109 GLU A CA 1
ATOM 848 C C . GLU A 1 109 ? 74.093 -6.814 24.261 1.00 20.36 109 GLU A C 1
ATOM 849 O O . GLU A 1 109 ? 74.309 -7.463 25.280 1.00 20.84 109 GLU A O 1
ATOM 855 N N . VAL A 1 110 ? 72.879 -6.683 23.744 1.00 15.72 110 VAL A N 1
ATOM 856 C CA . VAL A 1 110 ? 71.739 -7.350 24.357 1.00 15.85 110 VAL A CA 1
ATOM 857 C C . VAL A 1 110 ? 71.247 -8.470 23.460 1.00 17.76 110 VAL A C 1
ATOM 858 O O . VAL A 1 110 ? 70.929 -8.254 22.287 1.00 17.18 110 VAL A O 1
ATOM 862 N N . ARG A 1 111 ? 71.212 -9.677 24.014 1.00 16.35 111 ARG A N 1
ATOM 863 C CA . ARG A 1 111 ? 70.918 -10.868 23.228 1.00 16.46 111 ARG A CA 1
ATOM 864 C C . ARG A 1 111 ? 69.833 -11.684 23.914 1.00 14.56 111 ARG A C 1
ATOM 865 O O . ARG A 1 111 ? 69.595 -11.528 25.109 1.00 14.15 111 ARG A O 1
ATOM 873 N N . LEU A 1 112 ? 69.178 -12.555 23.157 1.00 14.93 112 LEU A N 1
ATOM 874 C CA . LEU A 1 112 ? 68.192 -13.463 23.737 1.00 16.85 112 LEU A CA 1
ATOM 875 C C . LEU A 1 112 ? 68.878 -14.457 24.672 1.00 18.08 112 LEU A C 1
ATOM 876 O O . LEU A 1 112 ? 69.871 -15.085 24.299 1.00 18.29 112 LEU A O 1
ATOM 881 N N . LEU A 1 113 ? 68.358 -14.592 25.888 1.00 18.34 113 LEU A N 1
ATOM 882 C CA . LEU A 1 113 ? 68.891 -15.577 26.818 1.00 22.47 113 LEU A CA 1
ATOM 883 C C . LEU A 1 113 ? 68.634 -16.956 26.249 1.00 24.86 113 LEU A C 1
ATOM 884 O O . LEU A 1 113 ? 67.548 -17.229 25.741 1.00 24.18 113 LEU A O 1
ATOM 889 N N . GLN A 1 114 ? 69.639 -17.820 26.310 1.00 27.15 114 GLN A N 1
ATOM 890 C CA . GLN A 1 114 ? 69.456 -19.200 25.895 1.00 32.70 114 GLN A CA 1
ATOM 891 C C . GLN A 1 114 ? 69.319 -20.056 27.145 1.00 34.10 114 GLN A C 1
ATOM 892 O O . GLN A 1 114 ? 70.301 -20.384 27.807 1.00 34.85 114 GLN A O 1
ATOM 898 N N . THR A 1 115 ? 68.078 -20.400 27.468 1.00 33.23 115 THR A N 1
ATOM 899 C CA . THR A 1 115 ? 67.750 -20.944 28.779 1.00 27.29 115 THR A CA 1
ATOM 900 C C . THR A 1 115 ? 67.495 -22.444 28.739 1.00 27.43 115 THR A C 1
ATOM 901 O O . THR A 1 115 ? 67.167 -23.047 29.761 1.00 24.30 115 THR A O 1
ATOM 905 N N . GLY A 1 116 ? 67.643 -23.038 27.557 1.00 28.06 116 GLY A N 1
ATOM 906 C CA . GLY A 1 116 ? 67.407 -24.457 27.377 1.00 29.74 116 GLY A CA 1
ATOM 907 C C . GLY A 1 116 ? 65.960 -24.841 27.613 1.00 28.89 116 GLY A C 1
ATOM 908 O O . GLY A 1 116 ? 65.055 -24.343 26.948 1.00 29.81 116 GLY A O 1
ATOM 909 N N . ASP A 1 117 ? 65.743 -25.737 28.569 1.00 26.22 117 ASP A N 1
ATOM 910 C CA . ASP A 1 117 ? 64.396 -26.179 28.913 1.00 26.50 117 ASP A CA 1
ATOM 911 C C . ASP A 1 117 ? 63.743 -25.252 29.936 1.00 18.65 117 ASP A C 1
ATOM 912 O O . ASP A 1 117 ? 62.565 -25.414 30.268 1.00 20.65 117 ASP A O 1
ATOM 917 N N . LEU A 1 118 ? 64.506 -24.286 30.442 1.00 14.86 118 LEU A N 1
ATOM 918 C CA . LEU A 1 118 ? 63.968 -23.339 31.411 1.00 15.77 118 LEU A CA 1
ATOM 919 C C . LEU A 1 118 ? 63.027 -22.363 30.715 1.00 15.97 118 LEU A C 1
ATOM 920 O O . LEU A 1 118 ? 63.280 -21.943 29.589 1.00 17.50 118 LEU A O 1
ATOM 925 N N . PRO A 1 119 ? 61.938 -21.993 31.391 1.00 16.45 119 PRO A N 1
ATOM 926 C CA . PRO A 1 119 ? 60.961 -21.103 30.759 1.00 16.89 119 PRO A CA 1
ATOM 927 C C . PRO A 1 119 ? 61.490 -19.695 30.516 1.00 16.93 119 PRO A C 1
ATOM 928 O O . PRO A 1 119 ? 62.281 -19.172 31.306 1.00 15.72 119 PRO A O 1
ATOM 932 N N . LEU A 1 120 ? 61.069 -19.102 29.401 1.00 17.13 120 LEU A N 1
ATOM 933 C CA . LEU A 1 120 ? 61.259 -17.676 29.165 1.00 16.10 120 LEU A CA 1
ATOM 934 C C . LEU A 1 120 ? 59.934 -16.958 29.430 1.00 14.51 120 LEU A C 1
ATOM 935 O O . LEU A 1 120 ? 58.868 -17.576 29.375 1.00 13.95 120 LEU A O 1
ATOM 940 N N . PRO A 1 121 ? 59.990 -15.660 29.760 1.00 14.00 121 PRO A N 1
ATOM 941 C CA . PRO A 1 121 ? 61.201 -14.893 30.064 1.00 14.93 121 PRO A CA 1
ATOM 942 C C . PRO A 1 121 ? 61.796 -15.341 31.391 1.00 14.41 121 PRO A C 1
ATOM 943 O O . PRO A 1 121 ? 61.170 -16.151 32.092 1.00 13.52 121 PRO A O 1
ATOM 947 N N . HIS A 1 122 ? 62.991 -14.848 31.708 1.00 11.59 122 HIS A N 1
ATOM 948 C CA . HIS A 1 122 ? 63.503 -14.957 33.063 1.00 12.84 122 HIS A CA 1
ATOM 949 C C . HIS A 1 122 ? 62.550 -14.116 33.884 1.00 15.00 122 HIS A C 1
ATOM 950 O O . HIS A 1 122 ? 62.563 -12.881 33.808 1.00 14.71 122 HIS A O 1
ATOM 965 N N . GLY A 1 124 ? 60.422 -13.849 37.682 1.00 15.76 124 GLY A N 1
ATOM 966 C CA . GLY A 1 124 ? 60.290 -14.285 39.056 1.00 13.67 124 GLY A CA 1
ATOM 967 C C . GLY A 1 124 ? 61.352 -13.655 39.932 1.00 15.29 124 GLY A C 1
ATOM 968 O O . GLY A 1 124 ? 62.012 -12.692 39.535 1.00 12.68 124 GLY A O 1
ATOM 969 N N . TRP A 1 125 ? 61.518 -14.207 41.127 1.00 14.23 125 TRP A N 1
ATOM 970 C CA . TRP A 1 125 ? 62.420 -13.633 42.118 1.00 13.24 125 TRP A CA 1
ATOM 971 C C . TRP A 1 125 ? 63.748 -14.372 42.140 1.00 14.00 125 TRP A C 1
ATOM 972 O O . TRP A 1 125 ? 63.788 -15.566 42.424 1.00 14.76 125 TRP A O 1
ATOM 983 N N . ASN A 1 126 ? 64.838 -13.662 41.852 1.00 11.96 126 ASN A N 1
ATOM 984 C CA . ASN A 1 126 ? 66.158 -14.282 41.813 1.00 12.91 126 ASN A CA 1
ATOM 985 C C . ASN A 1 126 ? 67.189 -13.471 42.596 1.00 13.61 126 ASN A C 1
ATOM 986 O O . ASN A 1 126 ? 67.012 -12.272 42.818 1.00 14.12 126 ASN A O 1
ATOM 991 N N . THR A 1 127 ? 68.268 -14.131 43.004 1.00 12.66 127 THR A N 1
ATOM 992 C CA . THR A 1 127 ? 69.337 -13.450 43.719 1.00 14.22 127 THR A CA 1
ATOM 993 C C . THR A 1 127 ? 70.391 -12.975 42.734 1.00 15.80 127 THR A C 1
ATOM 994 O O . THR A 1 127 ? 70.428 -13.414 41.583 1.00 17.29 127 THR A O 1
ATOM 998 N N . VAL A 1 128 ? 71.247 -12.068 43.183 1.00 17.03 128 VAL A N 1
ATOM 999 C CA . VAL A 1 128 ? 72.339 -11.613 42.339 1.00 17.47 128 VAL A CA 1
ATOM 1000 C C . VAL A 1 128 ? 73.666 -11.730 43.060 1.00 18.95 128 VAL A C 1
ATOM 1001 O O . VAL A 1 128 ? 73.736 -11.701 44.291 1.00 21.75 128 VAL A O 1
ATOM 1005 N N A GLN A 1 129 ? 74.731 -11.807 42.278 0.60 15.77 129 GLN A N 1
ATOM 1006 N N B GLN A 1 129 ? 74.724 -11.929 42.286 0.40 16.29 129 GLN A N 1
ATOM 1007 C CA A GLN A 1 129 ? 76.066 -11.948 42.820 0.60 17.62 129 GLN A CA 1
ATOM 1008 C CA B GLN A 1 129 ? 76.064 -11.919 42.836 0.40 17.49 129 GLN A CA 1
ATOM 1009 C C A GLN A 1 129 ? 76.867 -10.667 42.526 0.60 18.64 129 GLN A C 1
ATOM 1010 C C B GLN A 1 129 ? 76.673 -10.566 42.514 0.40 18.22 129 GLN A C 1
ATOM 1011 O O A GLN A 1 129 ? 77.291 -10.430 41.393 0.60 17.06 129 GLN A O 1
ATOM 1012 O O B GLN A 1 129 ? 76.773 -10.177 41.351 0.40 16.23 129 GLN A O 1
ATOM 1023 N N . VAL A 1 130 ? 77.055 -9.841 43.555 1.00 20.11 130 VAL A N 1
ATOM 1024 C CA . VAL A 1 130 ? 77.559 -8.478 43.390 1.00 19.07 130 VAL A CA 1
ATOM 1025 C C . VAL A 1 130 ? 79.087 -8.374 43.404 1.00 23.29 130 VAL A C 1
ATOM 1026 O O . VAL A 1 130 ? 79.757 -9.081 44.151 1.00 24.35 130 VAL A O 1
ATOM 1030 N N . LYS A 1 131 ? 79.626 -7.495 42.560 1.00 28.56 131 LYS A N 1
ATOM 1031 C CA . LYS A 1 131 ? 81.045 -7.138 42.602 1.00 33.80 131 LYS A CA 1
ATOM 1032 C C . LYS A 1 131 ? 81.370 -6.509 43.957 1.00 33.47 131 LYS A C 1
ATOM 1033 O O . LYS A 1 131 ? 80.610 -5.682 44.467 1.00 32.23 131 LYS A O 1
ATOM 1039 N N . GLU A 1 132 ? 82.493 -6.917 44.539 1.00 34.59 132 GLU A N 1
ATOM 1040 C CA . GLU A 1 132 ? 82.821 -6.593 45.928 1.00 37.36 132 GLU A CA 1
ATOM 1041 C C . GLU A 1 132 ? 82.639 -5.123 46.305 1.00 36.01 132 GLU A C 1
ATOM 1042 O O . GLU A 1 132 ? 83.331 -4.239 45.796 1.00 36.40 132 GLU A O 1
ATOM 1048 N N . GLY A 1 133 ? 81.683 -4.878 47.193 1.00 35.39 133 GLY A N 1
ATOM 1049 C CA . GLY A 1 133 ? 81.508 -3.574 47.799 1.00 36.04 133 GLY A CA 1
ATOM 1050 C C . GLY A 1 133 ? 80.923 -2.488 46.917 1.00 32.23 133 GLY A C 1
ATOM 1051 O O . GLY A 1 133 ? 81.064 -1.306 47.237 1.00 35.98 133 GLY A O 1
ATOM 1052 N N . HIS A 1 134 ? 80.269 -2.854 45.816 1.00 24.96 134 HIS A N 1
ATOM 1053 C CA . HIS A 1 134 ? 79.675 -1.812 44.983 1.00 24.25 134 HIS A CA 1
ATOM 1054 C C . HIS A 1 134 ? 78.564 -1.117 45.767 1.00 21.52 134 HIS A C 1
ATOM 1055 O O . HIS A 1 134 ? 77.672 -1.778 46.292 1.00 20.19 134 HIS A O 1
ATOM 1062 N N . PRO A 1 135 ? 78.637 0.219 45.865 1.00 24.52 135 PRO A N 1
ATOM 1063 C CA . PRO A 1 135 ? 77.733 1.020 46.707 1.00 24.84 135 PRO A CA 1
ATOM 1064 C C . PRO A 1 135 ? 76.253 0.912 46.340 1.00 21.45 135 PRO A C 1
ATOM 1065 O O . PRO A 1 135 ? 75.403 1.134 47.202 1.00 20.25 135 PRO A O 1
ATOM 1069 N N . LEU A 1 136 ? 75.942 0.561 45.098 1.00 18.16 136 LEU A N 1
ATOM 1070 C CA . LEU A 1 136 ? 74.548 0.390 44.707 1.00 18.03 136 LEU A CA 1
ATOM 1071 C C . LEU A 1 136 ? 73.865 -0.706 45.537 1.00 17.31 136 LEU A C 1
ATOM 1072 O O . LEU A 1 136 ? 72.653 -0.676 45.740 1.00 14.91 136 LEU A O 1
ATOM 1077 N N . PHE A 1 137 ? 74.655 -1.660 46.024 1.00 16.25 137 PHE A N 1
ATOM 1078 C CA . PHE A 1 137 ? 74.129 -2.798 46.776 1.00 16.51 137 PHE A CA 1
ATOM 1079 C C . PHE A 1 137 ? 74.509 -2.778 48.255 1.00 18.34 137 PHE A C 1
ATOM 1080 O O . PHE A 1 137 ? 74.374 -3.789 48.950 1.00 18.84 137 PHE A O 1
ATOM 1088 N N . ASN A 1 138 ? 74.984 -1.635 48.737 1.00 17.65 138 ASN A N 1
ATOM 1089 C CA . ASN A 1 138 ? 75.336 -1.516 50.145 1.00 22.12 138 ASN A CA 1
ATOM 1090 C C . ASN A 1 138 ? 74.156 -1.831 51.071 1.00 19.74 138 ASN A C 1
ATOM 1091 O O . ASN A 1 138 ? 73.041 -1.342 50.865 1.00 19.05 138 ASN A O 1
ATOM 1096 N N . GLY A 1 139 ? 74.409 -2.658 52.080 1.00 19.53 139 GLY A N 1
ATOM 1097 C CA . GLY A 1 139 ? 73.396 -3.001 53.061 1.00 20.63 139 GLY A CA 1
ATOM 1098 C C . GLY A 1 139 ? 72.381 -4.023 52.582 1.00 20.36 139 GLY A C 1
ATOM 1099 O O . GLY A 1 139 ? 71.404 -4.304 53.271 1.00 22.58 139 GLY A O 1
ATOM 1100 N N . ILE A 1 140 ? 72.596 -4.568 51.390 1.00 17.30 140 ILE A N 1
ATOM 1101 C CA . ILE A 1 140 ? 71.709 -5.595 50.859 1.00 16.61 140 ILE A CA 1
ATOM 1102 C C . ILE A 1 140 ? 72.425 -6.941 50.939 1.00 20.89 140 ILE A C 1
ATOM 1103 O O . ILE A 1 140 ? 73.537 -7.090 50.431 1.00 20.36 140 ILE A O 1
ATOM 1108 N N . GLU A 1 141 ? 71.799 -7.911 51.598 1.00 19.30 141 GLU A N 1
ATOM 1109 C CA . GLU A 1 141 ? 72.414 -9.221 51.787 1.00 22.99 141 GLU A CA 1
ATOM 1110 C C . GLU A 1 141 ? 72.579 -9.938 50.450 1.00 22.23 141 GLU A C 1
ATOM 1111 O O . GLU A 1 141 ? 71.814 -9.695 49.512 1.00 20.56 141 GLU A O 1
ATOM 1117 N N . PRO A 1 142 ? 73.584 -10.822 50.353 1.00 24.60 142 PRO A N 1
ATOM 1118 C CA . PRO A 1 142 ? 73.833 -11.576 49.119 1.00 24.28 142 PRO A CA 1
ATOM 1119 C C . PRO A 1 142 ? 72.650 -12.443 48.709 1.00 23.49 142 PRO A C 1
ATOM 1120 O O . PRO A 1 142 ? 72.476 -12.710 47.522 1.00 24.89 142 PRO A O 1
ATOM 1124 N N . ASP A 1 143 ? 71.842 -12.863 49.678 1.00 22.10 143 ASP A N 1
ATOM 1125 C CA . ASP A 1 143 ? 70.715 -13.757 49.405 1.00 25.73 143 ASP A CA 1
ATOM 1126 C C . ASP A 1 143 ? 69.382 -13.029 49.197 1.00 22.95 143 ASP A C 1
ATOM 1127 O O . ASP A 1 143 ? 68.327 -13.659 49.174 1.00 22.48 143 ASP A O 1
ATOM 1132 N N . ALA A 1 144 ? 69.432 -11.706 49.050 1.00 17.77 144 ALA A N 1
ATOM 1133 C CA . ALA A 1 144 ? 68.222 -10.916 48.833 1.00 16.92 144 ALA A CA 1
ATOM 1134 C C . ALA A 1 144 ? 67.672 -11.140 47.426 1.00 16.12 144 ALA A C 1
ATOM 1135 O O . ALA A 1 144 ? 68.434 -11.366 46.484 1.00 17.30 144 ALA A O 1
ATOM 1137 N N . TYR A 1 145 ? 66.350 -11.077 47.294 1.00 12.55 145 TYR A N 1
ATOM 1138 C CA . TYR A 1 145 ? 65.690 -11.324 46.018 1.00 13.68 145 TYR A CA 1
ATOM 1139 C C . TYR A 1 145 ? 65.219 -10.061 45.310 1.00 14.38 145 TYR A C 1
ATOM 1140 O O . TYR A 1 145 ? 64.661 -9.158 45.929 1.00 16.06 145 TYR A O 1
ATOM 1149 N N . PHE A 1 146 ? 65.429 -10.032 43.999 1.00 12.51 146 PHE A N 1
ATOM 1150 C CA . PHE A 1 146 ? 64.910 -8.975 43.144 1.00 11.23 146 PHE A CA 1
ATOM 1151 C C . PHE A 1 146 ? 63.975 -9.593 42.118 1.00 13.35 146 PHE A C 1
ATOM 1152 O O . PHE A 1 146 ? 64.119 -10.766 41.770 1.00 13.21 146 PHE A O 1
ATOM 1160 N N . TYR A 1 147 ? 63.018 -8.808 41.637 1.00 12.16 147 TYR A N 1
ATOM 1161 C CA . TYR A 1 147 ? 62.045 -9.309 40.675 1.00 11.46 147 TYR A CA 1
ATOM 1162 C C . TYR A 1 147 ? 62.455 -8.993 39.246 1.00 12.03 147 TYR A C 1
ATOM 1163 O O . TYR A 1 147 ? 62.655 -7.822 38.889 1.00 11.69 147 TYR A O 1
ATOM 1172 N N . PHE A 1 148 ? 62.542 -10.045 38.434 1.00 11.66 148 PHE A N 1
ATOM 1173 C CA . PHE A 1 148 ? 63.013 -9.968 37.057 1.00 10.34 148 PHE A CA 1
ATOM 1174 C C . PHE A 1 148 ? 61.867 -10.328 36.132 1.00 14.11 148 PHE A C 1
ATOM 1175 O O . PHE A 1 148 ? 61.037 -11.179 36.464 1.00 11.44 148 PHE A O 1
ATOM 1183 N N . VAL A 1 149 ? 61.836 -9.705 34.960 1.00 12.49 149 VAL A N 1
ATOM 1184 C CA . VAL A 1 149 ? 60.943 -10.129 33.890 1.00 13.85 149 VAL A CA 1
ATOM 1185 C C . VAL A 1 149 ? 61.535 -9.664 32.556 1.00 14.77 149 VAL A C 1
ATOM 1186 O O . VAL A 1 149 ? 61.303 -8.545 32.113 1.00 14.80 149 VAL A O 1
ATOM 1190 N N . HIS A 1 150 ? 62.335 -10.523 31.934 1.00 11.97 150 HIS A N 1
ATOM 1191 C CA . HIS A 1 150 ? 63.036 -10.141 30.714 1.00 13.12 150 HIS A CA 1
ATOM 1192 C C . HIS A 1 150 ? 63.462 -11.388 29.965 1.00 13.85 150 HIS A C 1
ATOM 1193 O O . HIS A 1 150 ? 63.803 -12.396 30.580 1.00 15.51 150 HIS A O 1
ATOM 1200 N N . SER A 1 151 ? 63.436 -11.326 28.640 1.00 12.64 151 SER A N 1
ATOM 1201 C CA . SER A 1 151 ? 63.865 -12.460 27.830 1.00 14.01 151 SER A CA 1
ATOM 1202 C C . SER A 1 151 ? 65.226 -12.193 27.209 1.00 15.34 151 SER A C 1
ATOM 1203 O O . SER A 1 151 ? 65.959 -13.121 26.875 1.00 16.50 151 SER A O 1
ATOM 1206 N N . PHE A 1 152 ? 65.548 -10.917 27.038 1.00 14.37 152 PHE A N 1
ATOM 1207 C CA . PHE A 1 152 ? 66.844 -10.515 26.508 1.00 15.12 152 PHE A CA 1
ATOM 1208 C C . PHE A 1 152 ? 67.729 -10.051 27.649 1.00 13.69 152 PHE A C 1
ATOM 1209 O O . PHE A 1 152 ? 67.230 -9.601 28.682 1.00 15.08 152 PHE A O 1
ATOM 1217 N N . ALA A 1 153 ? 69.040 -10.171 27.465 1.00 12.82 153 ALA A N 1
ATOM 1218 C CA . ALA A 1 153 ? 69.985 -9.810 28.513 1.00 11.31 153 ALA A CA 1
ATOM 1219 C C . ALA A 1 153 ? 71.337 -9.437 27.935 1.00 14.33 153 ALA A C 1
ATOM 1220 O O . ALA A 1 153 ? 71.667 -9.781 26.793 1.00 14.52 153 ALA A O 1
ATOM 1230 N N . PRO A 1 155 ? 75.342 -10.004 28.238 1.00 15.92 155 PRO A N 1
ATOM 1231 C CA . PRO A 1 155 ? 76.321 -10.927 28.820 1.00 17.99 155 PRO A CA 1
ATOM 1232 C C . PRO A 1 155 ? 77.192 -10.249 29.873 1.00 17.27 155 PRO A C 1
ATOM 1233 O O . PRO A 1 155 ? 77.270 -9.022 29.934 1.00 19.07 155 PRO A O 1
ATOM 1237 N N . VAL A 1 156 ? 77.832 -11.057 30.707 1.00 16.39 156 VAL A N 1
ATOM 1238 C CA . VAL A 1 156 ? 78.818 -10.552 31.651 1.00 17.86 156 VAL A CA 1
ATOM 1239 C C . VAL A 1 156 ? 80.012 -9.956 30.895 1.00 18.38 156 VAL A C 1
ATOM 1240 O O . VAL A 1 156 ? 80.521 -10.556 29.950 1.00 20.73 156 VAL A O 1
ATOM 1244 N N . GLY A 1 157 ? 80.444 -8.769 31.307 1.00 17.11 157 GLY A N 1
ATOM 1245 C CA . GLY A 1 157 ? 81.618 -8.138 30.735 1.00 19.17 157 GLY A CA 1
ATOM 1246 C C . GLY A 1 157 ? 82.277 -7.211 31.739 1.00 19.85 157 GLY A C 1
ATOM 1247 O O . GLY A 1 157 ? 81.957 -7.255 32.929 1.00 20.86 157 GLY A O 1
ATOM 1248 N N . ASP A 1 158 ? 83.180 -6.361 31.261 1.00 18.84 158 ASP A N 1
ATOM 1249 C CA . ASP A 1 158 ? 83.909 -5.435 32.126 1.00 20.53 158 ASP A CA 1
ATOM 1250 C C . ASP A 1 158 ? 82.988 -4.454 32.845 1.00 17.96 158 ASP A C 1
ATOM 1251 O O . ASP A 1 158 ? 83.323 -3.962 33.919 1.00 20.57 158 ASP A O 1
ATOM 1256 N N . TYR A 1 159 ? 81.839 -4.170 32.231 1.00 15.49 159 TYR A N 1
ATOM 1257 C CA . TYR A 1 159 ? 80.857 -3.216 32.741 1.00 14.94 159 TYR A CA 1
ATOM 1258 C C . TYR A 1 159 ? 79.950 -3.822 33.820 1.00 16.41 159 TYR A C 1
ATOM 1259 O O . TYR A 1 159 ? 79.142 -3.122 34.428 1.00 16.61 159 TYR A O 1
ATOM 1268 N N . THR A 1 160 ? 80.064 -5.125 34.051 1.00 13.89 160 THR A N 1
ATOM 1269 C CA . THR A 1 160 ? 79.104 -5.803 34.923 1.00 14.01 160 THR A CA 1
ATOM 1270 C C . THR A 1 160 ? 79.402 -5.535 36.397 1.00 14.33 160 THR A C 1
ATOM 1271 O O . THR A 1 160 ? 80.530 -5.729 36.839 1.00 16.34 160 THR A O 1
ATOM 1275 N N . ILE A 1 161 ? 78.400 -5.096 37.158 1.00 12.70 161 ILE A N 1
ATOM 1276 C CA . ILE A 1 161 ? 78.588 -4.897 38.601 1.00 14.11 161 ILE A CA 1
ATOM 1277 C C . ILE A 1 161 ? 77.798 -5.886 39.461 1.00 14.99 161 ILE A C 1
ATOM 1278 O O . ILE A 1 161 ? 78.067 -6.022 40.659 1.00 16.41 161 ILE A O 1
ATOM 1283 N N . ALA A 1 162 ? 76.825 -6.561 38.855 1.00 14.09 162 ALA A N 1
ATOM 1284 C CA . ALA A 1 162 ? 76.149 -7.685 39.502 1.00 14.17 162 ALA A CA 1
ATOM 1285 C C . ALA A 1 162 ? 75.805 -8.739 38.468 1.00 15.53 162 ALA A C 1
ATOM 1286 O O . ALA A 1 162 ? 75.366 -8.415 37.364 1.00 13.90 162 ALA A O 1
ATOM 1288 N N . GLN A 1 163 ? 75.994 -9.999 38.836 1.00 14.26 163 GLN A N 1
ATOM 1289 C CA . GLN A 1 163 ? 75.721 -11.100 37.925 1.00 15.42 163 GLN A CA 1
ATOM 1290 C C . GLN A 1 163 ? 74.501 -11.887 38.398 1.00 16.65 163 GLN A C 1
ATOM 1291 O O . GLN A 1 163 ? 74.201 -11.929 39.592 1.00 16.96 163 GLN A O 1
ATOM 1297 N N . CYS A 1 164 ? 73.772 -12.476 37.456 1.00 15.06 164 CYS A N 1
ATOM 1298 C CA . CYS A 1 164 ? 72.693 -13.392 37.795 1.00 12.59 164 CYS A CA 1
ATOM 1299 C C . CYS A 1 164 ? 72.856 -14.629 36.923 1.00 17.40 164 CYS A C 1
ATOM 1300 O O . CYS A 1 164 ? 73.449 -14.563 35.845 1.00 18.14 164 CYS A O 1
ATOM 1303 N N A GLU A 1 165 ? 72.354 -15.754 37.409 0.44 18.10 165 GLU A N 1
ATOM 1304 N N B GLU A 1 165 ? 72.335 -15.761 37.385 0.56 17.95 165 GLU A N 1
ATOM 1305 C CA A GLU A 1 165 ? 72.386 -16.987 36.644 0.44 20.17 165 GLU A CA 1
ATOM 1306 C CA B GLU A 1 165 ? 72.441 -17.010 36.635 0.56 20.84 165 GLU A CA 1
ATOM 1307 C C A GLU A 1 165 ? 70.967 -17.469 36.385 0.44 19.55 165 GLU A C 1
ATOM 1308 C C B GLU A 1 165 ? 71.063 -17.629 36.388 0.56 19.80 165 GLU A C 1
ATOM 1309 O O A GLU A 1 165 ? 70.153 -17.563 37.305 0.44 19.94 165 GLU A O 1
ATOM 1310 O O B GLU A 1 165 ? 70.369 -17.995 37.333 0.56 21.33 165 GLU A O 1
ATOM 1321 N N . TYR A 1 166 ? 70.669 -17.736 35.120 1.00 16.97 166 TYR A N 1
ATOM 1322 C CA . TYR A 1 166 ? 69.417 -18.398 34.749 1.00 16.61 166 TYR A CA 1
ATOM 1323 C C . TYR A 1 166 ? 69.637 -19.079 33.408 1.00 18.86 166 TYR A C 1
ATOM 1324 O O . TYR A 1 166 ? 69.481 -18.456 32.358 1.00 19.58 166 TYR A O 1
ATOM 1333 N N . GLY A 1 167 ? 70.032 -20.347 33.454 1.00 21.94 167 GLY A N 1
ATOM 1334 C CA . GLY A 1 167 ? 70.450 -21.068 32.263 1.00 23.88 167 GLY A CA 1
ATOM 1335 C C . GLY A 1 167 ? 71.887 -20.710 31.915 1.00 24.10 167 GLY A C 1
ATOM 1336 O O . GLY A 1 167 ? 72.746 -21.583 31.781 1.00 26.88 167 GLY A O 1
ATOM 1337 N N . GLN A 1 168 ? 72.136 -19.413 31.767 1.00 20.16 168 GLN A N 1
ATOM 1338 C CA . GLN A 1 168 ? 73.470 -18.884 31.499 1.00 23.44 168 GLN A CA 1
ATOM 1339 C C . GLN A 1 168 ? 73.705 -17.674 32.397 1.00 20.16 168 GLN A C 1
ATOM 1340 O O . GLN A 1 168 ? 72.746 -17.042 32.848 1.00 19.15 168 GLN A O 1
ATOM 1346 N N . PRO A 1 169 ? 74.979 -17.345 32.670 1.00 19.36 169 PRO A N 1
ATOM 1347 C CA . PRO A 1 169 ? 75.246 -16.126 33.443 1.00 20.05 169 PRO A CA 1
ATOM 1348 C C . PRO A 1 169 ? 74.983 -14.880 32.608 1.00 18.09 169 PRO A C 1
ATOM 1349 O O . PRO A 1 169 ? 75.239 -14.892 31.403 1.00 19.39 169 PRO A O 1
ATOM 1353 N N . PHE A 1 170 ? 74.476 -13.826 33.237 1.00 15.54 170 PHE A N 1
ATOM 1354 C CA . PHE A 1 170 ? 74.252 -12.564 32.548 1.00 14.48 170 PHE A CA 1
ATOM 1355 C C . PHE A 1 170 ? 74.369 -11.394 33.520 1.00 15.12 170 PHE A C 1
ATOM 1356 O O . PHE A 1 170 ? 74.458 -11.588 34.734 1.00 14.80 170 PHE A O 1
ATOM 1364 N N . SER A 1 171 ? 74.357 -10.179 32.978 1.00 13.51 171 SER A N 1
ATOM 1365 C CA . SER A 1 171 ? 74.486 -8.965 33.781 1.00 13.69 171 SER A CA 1
ATOM 1366 C C . SER A 1 171 ? 73.167 -8.578 34.448 1.00 14.90 171 SER A C 1
ATOM 1367 O O . SER A 1 171 ? 72.207 -8.221 33.778 1.00 16.32 171 SER A O 1
ATOM 1370 N N . ALA A 1 172 ? 73.117 -8.662 35.773 1.00 14.14 172 ALA A N 1
ATOM 1371 C CA . ALA A 1 172 ? 71.950 -8.190 36.513 1.00 13.42 172 ALA A CA 1
ATOM 1372 C C . ALA A 1 172 ? 72.024 -6.680 36.721 1.00 13.70 172 ALA A C 1
ATOM 1373 O O . ALA A 1 172 ? 71.003 -6.011 36.901 1.00 12.51 172 ALA A O 1
ATOM 1375 N N . ALA A 1 173 ? 73.244 -6.154 36.722 1.00 14.65 173 ALA A N 1
ATOM 1376 C CA . ALA A 1 173 ? 73.456 -4.717 36.861 1.00 15.76 173 ALA A CA 1
ATOM 1377 C C . ALA A 1 173 ? 74.764 -4.322 36.196 1.00 14.72 173 ALA A C 1
ATOM 1378 O O . ALA A 1 173 ? 75.718 -5.106 36.152 1.00 14.02 173 ALA A O 1
ATOM 1380 N N . ILE A 1 174 ? 74.803 -3.108 35.663 1.00 12.98 174 ILE A N 1
ATOM 1381 C CA . ILE A 1 174 ? 75.974 -2.645 34.934 1.00 13.05 174 ILE A CA 1
ATOM 1382 C C . ILE A 1 174 ? 76.307 -1.200 35.287 1.00 16.04 174 ILE A C 1
ATOM 1383 O O . ILE A 1 174 ? 75.476 -0.477 35.845 1.00 14.41 174 ILE A O 1
ATOM 1388 N N . GLN A 1 175 ? 77.528 -0.788 34.957 1.00 14.97 175 GLN A N 1
ATOM 1389 C CA . GLN A 1 175 ? 77.943 0.602 35.110 1.00 14.04 175 GLN A CA 1
ATOM 1390 C C . GLN A 1 175 ? 78.990 0.971 34.064 1.00 16.47 175 GLN A C 1
ATOM 1391 O O . GLN A 1 175 ? 79.880 0.182 33.754 1.00 15.16 175 GLN A O 1
ATOM 1397 N N . ALA A 1 176 ? 78.867 2.172 33.517 1.00 15.92 176 ALA A N 1
ATOM 1398 C CA . ALA A 1 176 ? 79.905 2.748 32.677 1.00 17.63 176 ALA A CA 1
ATOM 1399 C C . ALA A 1 176 ? 79.953 4.227 32.999 1.00 16.97 176 ALA A C 1
ATOM 1400 O O . ALA A 1 176 ? 79.071 4.976 32.586 1.00 15.80 176 ALA A O 1
ATOM 1402 N N . GLY A 1 177 ? 80.969 4.644 33.752 1.00 17.91 177 GLY A N 1
ATOM 1403 C CA . GLY A 1 177 ? 81.038 6.014 34.235 1.00 16.89 177 GLY A CA 1
ATOM 1404 C C . GLY A 1 177 ? 79.815 6.370 35.068 1.00 17.44 177 GLY A C 1
ATOM 1405 O O . GLY A 1 177 ? 79.516 5.717 36.070 1.00 18.00 177 GLY A O 1
ATOM 1406 N N . ASN A 1 178 ? 79.090 7.401 34.649 1.00 16.38 178 ASN A N 1
ATOM 1407 C CA . ASN A 1 178 ? 77.910 7.835 35.391 1.00 14.78 178 ASN A CA 1
ATOM 1408 C C . ASN A 1 178 ? 76.644 7.058 35.030 1.00 16.10 178 ASN A C 1
ATOM 1409 O O . ASN A 1 178 ? 75.591 7.264 35.634 1.00 14.61 178 ASN A O 1
ATOM 1414 N N . TYR A 1 179 ? 76.737 6.170 34.044 1.00 12.75 179 TYR A N 1
ATOM 1415 C CA . TYR A 1 179 ? 75.566 5.401 33.626 1.00 12.14 179 TYR A CA 1
ATOM 1416 C C . TYR A 1 179 ? 75.488 4.085 34.379 1.00 14.57 179 TYR A C 1
ATOM 1417 O O . TYR A 1 179 ? 76.410 3.276 34.316 1.00 15.29 179 TYR A O 1
ATOM 1426 N N . TYR A 1 180 ? 74.390 3.881 35.100 1.00 15.40 180 TYR A N 1
ATOM 1427 C CA . TYR A 1 180 ? 74.158 2.624 35.800 1.00 12.02 180 TYR A CA 1
ATOM 1428 C C . TYR A 1 180 ? 72.939 1.942 35.199 1.00 13.37 180 TYR A C 1
ATOM 1429 O O . TYR A 1 180 ? 72.073 2.601 34.612 1.00 12.61 180 TYR A O 1
ATOM 1438 N N . GLY A 1 181 ? 72.855 0.624 35.352 1.00 12.52 181 GLY A N 1
ATOM 1439 C CA . GLY A 1 181 ? 71.687 -0.089 34.865 1.00 13.02 181 GLY A CA 1
ATOM 1440 C C . GLY A 1 181 ? 71.353 -1.278 35.734 1.00 13.28 181 GLY A C 1
ATOM 1441 O O . GLY A 1 181 ? 72.248 -1.901 36.297 1.00 12.89 181 GLY A O 1
ATOM 1442 N N . VAL A 1 182 ? 70.065 -1.580 35.871 1.00 12.66 182 VAL A N 1
ATOM 1443 C CA . VAL A 1 182 ? 69.657 -2.821 36.523 1.00 13.79 182 VAL A CA 1
ATOM 1444 C C . VAL A 1 182 ? 68.660 -3.540 35.634 1.00 12.10 182 VAL A C 1
ATOM 1445 O O . VAL A 1 182 ? 67.807 -2.911 35.016 1.00 12.42 182 VAL A O 1
ATOM 1449 N N . GLN A 1 183 ? 68.782 -4.863 35.575 1.00 12.14 183 GLN A N 1
ATOM 1450 C CA . GLN A 1 183 ? 67.967 -5.680 34.688 1.00 13.28 183 GLN A CA 1
ATOM 1451 C C . GLN A 1 183 ? 66.645 -6.057 35.355 1.00 15.08 183 GLN A C 1
ATOM 1452 O O . GLN A 1 183 ? 65.648 -6.322 34.684 1.00 19.91 183 GLN A O 1
ATOM 1458 N N . PHE A 1 184 ? 66.655 -6.086 36.682 1.00 13.07 184 PHE A N 1
ATOM 1459 C CA . PHE A 1 184 ? 65.458 -6.340 37.469 1.00 12.12 184 PHE A CA 1
ATOM 1460 C C . PHE A 1 184 ? 64.709 -5.027 37.707 1.00 15.52 184 PHE A C 1
ATOM 1461 O O . PHE A 1 184 ? 65.199 -3.951 37.366 1.00 16.15 184 PHE A O 1
ATOM 1469 N N . HIS A 1 185 ? 63.522 -5.119 38.294 1.00 13.84 185 HIS A N 1
ATOM 1470 C CA . HIS A 1 185 ? 62.735 -3.933 38.606 1.00 13.13 185 HIS A CA 1
ATOM 1471 C C . HIS A 1 185 ? 62.796 -3.636 40.099 1.00 14.16 185 HIS A C 1
ATOM 1472 O O . HIS A 1 185 ? 62.040 -4.212 40.876 1.00 16.66 185 HIS A O 1
ATOM 1479 N N . PRO A 1 186 ? 63.690 -2.725 40.507 1.00 16.38 186 PRO A N 1
ATOM 1480 C CA . PRO A 1 186 ? 63.816 -2.412 41.935 1.00 16.48 186 PRO A CA 1
ATOM 1481 C C . PRO A 1 186 ? 62.528 -1.831 42.519 1.00 16.07 186 PRO A C 1
ATOM 1482 O O . PRO A 1 186 ? 62.243 -2.061 43.695 1.00 17.60 186 PRO A O 1
ATOM 1486 N N . GLU A 1 187 ? 61.741 -1.132 41.702 1.00 15.07 187 GLU A N 1
ATOM 1487 C CA . GLU A 1 187 ? 60.473 -0.562 42.161 1.00 18.30 187 GLU A CA 1
ATOM 1488 C C . GLU A 1 187 ? 59.421 -1.646 42.432 1.00 19.60 187 GLU A C 1
ATOM 1489 O O . GLU A 1 187 ? 58.388 -1.382 43.045 1.00 23.23 187 GLU A O 1
ATOM 1495 N N A ARG A 1 188 ? 59.694 -2.860 41.965 0.61 17.64 188 ARG A N 1
ATOM 1496 N N B ARG A 1 188 ? 59.698 -2.867 41.989 0.39 17.77 188 ARG A N 1
ATOM 1497 C CA A ARG A 1 188 ? 58.806 -3.994 42.200 0.61 18.26 188 ARG A CA 1
ATOM 1498 C CA B ARG A 1 188 ? 58.792 -3.986 42.223 0.39 18.30 188 ARG A CA 1
ATOM 1499 C C A ARG A 1 188 ? 59.496 -5.081 43.018 0.61 17.53 188 ARG A C 1
ATOM 1500 C C B ARG A 1 188 ? 59.378 -4.976 43.228 0.39 17.73 188 ARG A C 1
ATOM 1501 O O A ARG A 1 188 ? 59.015 -6.217 43.087 0.61 18.89 188 ARG A O 1
ATOM 1502 O O B ARG A 1 188 ? 58.709 -5.929 43.634 0.39 19.33 188 ARG A O 1
ATOM 1517 N N . SER A 1 189 ? 60.622 -4.739 43.632 1.00 15.52 189 SER A N 1
ATOM 1518 C CA . SER A 1 189 ? 61.396 -5.727 44.388 1.00 14.64 189 SER A CA 1
ATOM 1519 C C . SER A 1 189 ? 61.394 -5.528 45.900 1.00 14.54 189 SER A C 1
ATOM 1520 O O . SER A 1 189 ? 62.381 -5.845 46.560 1.00 17.30 189 SER A O 1
ATOM 1523 N N . SER A 1 190 ? 60.299 -5.000 46.434 1.00 17.61 190 SER A N 1
ATOM 1524 C CA . SER A 1 190 ? 60.112 -4.908 47.879 1.00 22.28 190 SER A CA 1
ATOM 1525 C C . SER A 1 190 ? 61.249 -4.143 48.559 1.00 21.37 190 SER A C 1
ATOM 1526 O O . SER A 1 190 ? 61.784 -3.182 47.998 1.00 16.66 190 SER A O 1
ATOM 1529 N N . LYS A 1 191 ? 61.628 -4.589 49.754 1.00 21.21 191 LYS A N 1
ATOM 1530 C CA . LYS A 1 191 ? 62.642 -3.896 50.546 1.00 22.56 191 LYS A CA 1
ATOM 1531 C C . LYS A 1 191 ? 64.037 -3.887 49.910 1.00 20.45 191 LYS A C 1
ATOM 1532 O O . LYS A 1 191 ? 64.764 -2.901 50.029 1.00 15.52 191 LYS A O 1
ATOM 1538 N N . ALA A 1 192 ? 64.405 -4.972 49.233 1.00 18.55 192 ALA A N 1
ATOM 1539 C CA . ALA A 1 192 ? 65.704 -5.043 48.567 1.00 19.40 192 ALA A CA 1
ATOM 1540 C C . ALA A 1 192 ? 65.806 -4.000 47.461 1.00 18.61 192 ALA A C 1
ATOM 1541 O O . ALA A 1 192 ? 66.817 -3.306 47.339 1.00 16.14 192 ALA A O 1
ATOM 1543 N N . GLY A 1 193 ? 64.757 -3.902 46.651 1.00 16.02 193 GLY A N 1
ATOM 1544 C CA . GLY A 1 193 ? 64.700 -2.912 45.592 1.00 15.91 193 GLY A CA 1
ATOM 1545 C C . GLY A 1 193 ? 64.643 -1.490 46.128 1.00 14.86 193 GLY A C 1
ATOM 1546 O O . GLY A 1 193 ? 65.255 -0.594 45.567 1.00 11.41 193 GLY A O 1
ATOM 1547 N N . ALA A 1 194 ? 63.907 -1.284 47.218 1.00 16.62 194 ALA A N 1
ATOM 1548 C CA . ALA A 1 194 ? 63.811 0.037 47.840 1.00 17.52 194 ALA A CA 1
ATOM 1549 C C . ALA A 1 194 ? 65.179 0.519 48.320 1.00 16.70 194 ALA A C 1
ATOM 1550 O O . ALA A 1 194 ? 65.537 1.684 48.147 1.00 15.84 194 ALA A O 1
ATOM 1552 N N . ARG A 1 195 ? 65.947 -0.383 48.921 1.00 16.82 195 ARG A N 1
ATOM 1553 C CA . ARG A 1 195 ? 67.280 -0.036 49.400 1.00 16.22 195 ARG A CA 1
ATOM 1554 C C . ARG A 1 195 ? 68.238 0.267 48.248 1.00 14.30 195 ARG A C 1
ATOM 1555 O O . ARG A 1 195 ? 69.071 1.158 48.354 1.00 14.21 195 ARG A O 1
ATOM 1563 N N . LEU A 1 196 ? 68.124 -0.467 47.147 1.00 11.94 196 LEU A N 1
ATOM 1564 C CA . LEU A 1 196 ? 68.982 -0.187 45.994 1.00 11.77 196 LEU A CA 1
ATOM 1565 C C . LEU A 1 196 ? 68.689 1.208 45.434 1.00 12.31 196 LEU A C 1
ATOM 1566 O O . LEU A 1 196 ? 69.610 1.965 45.103 1.00 11.80 196 LEU A O 1
ATOM 1571 N N . ILE A 1 197 ? 67.406 1.544 45.332 1.00 12.24 197 ILE A N 1
ATOM 1572 C CA . ILE A 1 197 ? 67.007 2.877 44.890 1.00 12.12 197 ILE A CA 1
ATOM 1573 C C . ILE A 1 197 ? 67.540 3.937 45.850 1.00 12.29 197 ILE A C 1
ATOM 1574 O O . ILE A 1 197 ? 68.104 4.945 45.423 1.00 12.95 197 ILE A O 1
ATOM 1579 N N . GLN A 1 198 ? 67.394 3.692 47.148 1.00 14.48 198 GLN A N 1
ATOM 1580 C CA . GLN A 1 198 ? 67.927 4.615 48.146 1.00 15.30 198 GLN A CA 1
ATOM 1581 C C . GLN A 1 198 ? 69.441 4.782 48.005 1.00 16.61 198 GLN A C 1
ATOM 1582 O O . GLN A 1 198 ? 69.952 5.907 48.050 1.00 16.24 198 GLN A O 1
ATOM 1588 N N . ASN A 1 199 ? 70.152 3.667 47.833 1.00 13.10 199 ASN A N 1
ATOM 1589 C CA . ASN A 1 199 ? 71.602 3.706 47.622 1.00 14.58 199 ASN A CA 1
ATOM 1590 C C . ASN A 1 199 ? 71.975 4.566 46.421 1.00 14.69 199 ASN A C 1
ATOM 1591 O O . ASN A 1 199 ? 72.920 5.346 46.481 1.00 15.08 199 ASN A O 1
ATOM 1596 N N . PHE A 1 200 ? 71.232 4.416 45.330 1.00 11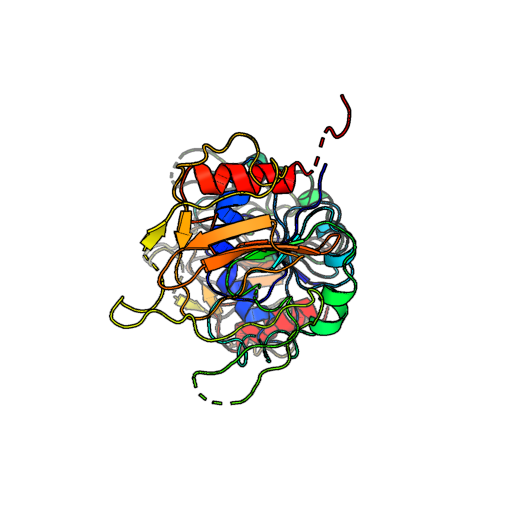.91 200 PHE A N 1
ATOM 1597 C CA . PHE A 1 200 ? 71.508 5.182 44.125 1.00 14.60 200 PHE A CA 1
ATOM 1598 C C . PHE A 1 200 ? 71.313 6.669 44.389 1.00 17.85 200 PHE A C 1
ATOM 1599 O O . PHE A 1 200 ? 72.135 7.501 43.990 1.00 15.01 200 PHE A O 1
ATOM 1607 N N . LEU A 1 201 ? 70.226 6.994 45.079 1.00 15.69 201 LEU A N 1
ATOM 1608 C CA . LEU A 1 201 ? 69.910 8.384 45.397 1.00 16.55 201 LEU A CA 1
ATOM 1609 C C . LEU A 1 201 ? 70.939 8.982 46.347 1.00 18.90 201 LEU A C 1
ATOM 1610 O O . LEU A 1 201 ? 71.171 10.192 46.335 1.00 18.35 201 LEU A O 1
ATOM 1615 N N . GLU A 1 202 ? 71.568 8.127 47.152 1.00 19.39 202 GLU A N 1
ATOM 1616 C CA . GLU A 1 202 ? 72.538 8.587 48.142 1.00 21.28 202 GLU A CA 1
ATOM 1617 C C . GLU A 1 202 ? 73.996 8.586 47.657 1.00 21.22 202 GLU A C 1
ATOM 1618 O O . GLU A 1 202 ? 74.884 9.008 48.393 1.00 23.12 202 GLU A O 1
ATOM 1624 N N . LEU A 1 203 ? 74.239 8.118 46.432 1.00 19.64 203 LEU A N 1
ATOM 1625 C CA . LEU A 1 203 ? 75.588 8.130 45.859 1.00 20.77 203 LEU A CA 1
ATOM 1626 C C . LEU A 1 203 ? 76.180 9.537 45.886 1.00 25.03 203 LEU A C 1
ATOM 1627 O O . LEU A 1 203 ? 75.494 10.503 45.537 1.00 22.48 203 LEU A O 1
ATOM 1632 N N . THR B 1 2 ? 60.217 26.448 22.493 0.75 49.55 2 THR B N 1
ATOM 1633 C CA . THR B 1 2 ? 60.932 27.464 23.259 0.75 49.88 2 THR B CA 1
ATOM 1634 C C . THR B 1 2 ? 60.380 27.587 24.672 0.75 44.49 2 THR B C 1
ATOM 1635 O O . THR B 1 2 ? 61.135 27.737 25.633 0.75 42.73 2 THR B O 1
ATOM 1639 N N . GLN B 1 3 ? 59.058 27.523 24.795 1.00 42.24 3 GLN B N 1
ATOM 1640 C CA . GLN B 1 3 ? 58.406 27.739 26.083 1.00 38.09 3 GLN B CA 1
ATOM 1641 C C . GLN B 1 3 ? 58.556 26.580 27.061 1.00 34.36 3 GLN B C 1
ATOM 1642 O O . GLN B 1 3 ? 58.333 25.418 26.712 1.00 35.74 3 GLN B O 1
ATOM 1648 N N A ASN B 1 4 ? 58.948 26.906 28.288 0.61 31.16 4 ASN B N 1
ATOM 1649 N N B ASN B 1 4 ? 58.939 26.913 28.289 0.39 31.11 4 ASN B N 1
ATOM 1650 C CA A ASN B 1 4 ? 59.030 25.919 29.355 0.61 28.35 4 ASN B CA 1
ATOM 1651 C CA B ASN B 1 4 ? 59.021 25.939 29.369 0.39 28.30 4 ASN B CA 1
ATOM 1652 C C A ASN B 1 4 ? 57.665 25.774 30.018 0.61 24.12 4 ASN B C 1
ATOM 1653 C C B ASN B 1 4 ? 57.651 25.782 30.014 0.39 24.14 4 ASN B C 1
ATOM 1654 O O A ASN B 1 4 ? 57.195 26.693 30.685 0.61 23.55 4 ASN B O 1
ATOM 1655 O O B ASN B 1 4 ? 57.161 26.701 30.668 0.39 23.57 4 ASN B O 1
ATOM 1664 N N . VAL B 1 5 ? 57.028 24.624 29.820 1.00 19.44 5 VAL B N 1
ATOM 1665 C CA . VAL B 1 5 ? 55.695 24.385 30.356 1.00 18.66 5 VAL B CA 1
ATOM 1666 C C . VAL B 1 5 ? 55.749 23.387 31.499 1.00 17.87 5 VAL B C 1
ATOM 1667 O O . VAL B 1 5 ? 56.314 22.301 31.360 1.00 17.43 5 VAL B O 1
ATOM 1671 N N . VAL B 1 6 ? 55.153 23.761 32.623 1.00 16.77 6 VAL B N 1
ATOM 1672 C CA . VAL B 1 6 ? 55.216 22.951 33.831 1.00 15.39 6 VAL B CA 1
ATOM 1673 C C . VAL B 1 6 ? 53.852 22.746 34.487 1.00 14.90 6 VAL B C 1
ATOM 1674 O O . VAL B 1 6 ? 53.094 23.700 34.684 1.00 15.27 6 VAL B O 1
ATOM 1678 N N A ILE B 1 7 ? 53.527 21.496 34.803 0.82 15.00 7 ILE B N 1
ATOM 1679 N N B ILE B 1 7 ? 53.544 21.488 34.792 0.18 15.04 7 ILE B N 1
ATOM 1680 C CA A ILE B 1 7 ? 52.362 21.211 35.623 0.82 14.94 7 ILE B CA 1
ATOM 1681 C CA B ILE B 1 7 ? 52.412 21.149 35.639 0.18 15.11 7 ILE B CA 1
ATOM 1682 C C A ILE B 1 7 ? 52.848 21.054 37.056 0.82 15.30 7 ILE B C 1
ATOM 1683 C C B ILE B 1 7 ? 52.921 21.091 37.067 0.18 15.39 7 ILE B C 1
ATOM 1684 O O A ILE B 1 7 ? 53.682 20.195 37.341 0.82 16.34 7 ILE B O 1
ATOM 1685 O O B ILE B 1 7 ? 53.839 20.329 37.369 0.18 16.05 7 ILE B O 1
ATOM 1694 N N . ILE B 1 8 ? 52.338 21.897 37.944 1.00 15.21 8 ILE B N 1
ATOM 1695 C CA . ILE B 1 8 ? 52.745 21.891 39.340 1.00 15.58 8 ILE B CA 1
ATOM 1696 C C . ILE B 1 8 ? 52.247 20.599 39.963 1.00 17.97 8 ILE B C 1
ATOM 1697 O O . ILE B 1 8 ? 51.059 20.298 39.905 1.00 20.52 8 ILE B O 1
ATOM 1702 N N . ASP B 1 9 ? 53.165 19.817 40.524 1.00 16.82 9 ASP B N 1
ATOM 1703 C CA . ASP B 1 9 ? 52.842 18.453 40.913 1.00 19.39 9 ASP B CA 1
ATOM 1704 C C . ASP B 1 9 ? 52.097 18.353 42.234 1.00 19.54 9 ASP B C 1
ATOM 1705 O O . ASP B 1 9 ? 52.697 18.112 43.281 1.00 19.65 9 ASP B O 1
ATOM 1710 N N . THR B 1 10 ? 50.783 18.524 42.163 1.00 20.00 10 THR B N 1
ATOM 1711 C CA . THR B 1 10 ? 49.903 18.303 43.305 1.00 24.59 10 THR B CA 1
ATOM 1712 C C . THR B 1 10 ? 49.627 16.810 43.500 1.00 25.88 10 THR B C 1
ATOM 1713 O O . THR B 1 10 ? 48.942 16.414 44.443 1.00 26.92 10 THR B O 1
ATOM 1717 N N . GLY B 1 11 ? 50.154 15.992 42.592 1.00 27.93 11 GLY B N 1
ATOM 1718 C CA . GLY B 1 11 ? 50.063 14.546 42.699 1.00 33.31 11 GLY B CA 1
ATOM 1719 C C . GLY B 1 11 ? 48.667 13.965 42.560 1.00 39.95 11 GLY B C 1
ATOM 1720 O O . GLY B 1 11 ? 48.405 12.857 43.028 1.00 44.90 11 GLY B O 1
ATOM 1721 N N . CYS B 1 12 ? 47.768 14.698 41.911 1.00 40.53 12 CYS B N 1
ATOM 1722 C CA . CYS B 1 12 ? 46.389 14.236 41.773 1.00 44.06 12 CYS B CA 1
ATOM 1723 C C . CYS B 1 12 ? 46.122 13.513 40.450 1.00 43.15 12 CYS B C 1
ATOM 1724 O O . CYS B 1 12 ? 46.949 13.525 39.540 1.00 41.25 12 CYS B O 1
ATOM 1727 N N . ALA B 1 13 ? 44.945 12.906 40.354 1.00 45.10 13 ALA B N 1
ATOM 1728 C CA . ALA B 1 13 ? 44.615 12.001 39.256 1.00 46.31 13 ALA B CA 1
ATOM 1729 C C . ALA B 1 13 ? 44.534 12.649 37.873 1.00 44.48 13 ALA B C 1
ATOM 1730 O O . ALA B 1 13 ? 44.868 12.012 36.876 1.00 46.54 13 ALA B O 1
ATOM 1732 N N . ASN B 1 14 ? 44.096 13.902 37.800 1.00 42.05 14 ASN B N 1
ATOM 1733 C CA . ASN B 1 14 ? 43.878 14.523 36.493 1.00 41.15 14 ASN B CA 1
ATOM 1734 C C . ASN B 1 14 ? 45.122 15.122 35.829 1.00 36.28 14 ASN B C 1
ATOM 1735 O O . ASN B 1 14 ? 45.024 15.713 34.753 1.00 37.27 14 ASN B O 1
ATOM 1740 N N . ILE B 1 15 ? 46.285 14.963 36.458 1.00 29.66 15 ILE B N 1
ATOM 1741 C CA . ILE B 1 15 ? 47.531 15.460 35.878 1.00 25.28 15 ILE B CA 1
ATOM 1742 C C . ILE B 1 15 ? 47.821 14.809 34.518 1.00 24.75 15 ILE B C 1
ATOM 1743 O O . ILE B 1 15 ? 48.187 15.494 33.560 1.00 22.99 15 ILE B O 1
ATOM 1748 N N . SER B 1 16 ? 47.628 13.497 34.430 1.00 26.07 16 SER B N 1
ATOM 1749 C CA . SER B 1 16 ? 47.881 12.777 33.185 1.00 29.32 16 SER B CA 1
ATOM 1750 C C . SER B 1 16 ? 46.993 13.267 32.038 1.00 27.68 16 SER B C 1
ATOM 1751 O O . SER B 1 16 ? 47.444 13.368 30.895 1.00 26.51 16 SER B O 1
ATOM 1754 N N . SER B 1 17 ? 45.740 13.585 32.347 1.00 25.50 17 SER B N 1
ATOM 1755 C CA . SER B 1 17 ? 44.817 14.102 31.340 1.00 25.09 17 SER B CA 1
ATOM 1756 C C . SER B 1 17 ? 45.225 15.486 30.864 1.00 21.39 17 SER B C 1
ATOM 1757 O O . SER B 1 17 ? 45.151 15.789 29.672 1.00 21.01 17 SER B O 1
ATOM 1760 N N . VAL B 1 18 ? 45.653 16.328 31.799 1.00 19.78 18 VAL B N 1
ATOM 1761 C CA . VAL B 1 18 ? 46.129 17.658 31.448 1.00 22.02 18 VAL B CA 1
ATOM 1762 C C . VAL B 1 18 ? 47.388 17.543 30.603 1.00 21.44 18 VAL B C 1
ATOM 1763 O O . VAL B 1 18 ? 47.534 18.235 29.598 1.00 20.47 18 VAL B O 1
ATOM 1767 N N . LYS B 1 19 ? 48.283 16.645 31.003 1.00 18.63 19 LYS B N 1
ATOM 1768 C CA . LYS B 1 19 ? 49.530 16.450 30.281 1.00 19.19 19 LYS B CA 1
ATOM 1769 C C . LYS B 1 19 ? 49.261 15.968 28.856 1.00 21.14 19 LYS B C 1
ATOM 1770 O O . LYS B 1 19 ? 49.863 16.460 27.903 1.00 22.75 19 LYS B O 1
ATOM 1776 N N . PHE B 1 20 ? 48.340 15.023 28.715 1.00 21.21 20 PHE B N 1
ATOM 1777 C CA . PHE B 1 20 ? 47.996 14.494 27.403 1.00 22.48 20 PHE B CA 1
ATOM 1778 C C . PHE B 1 20 ? 47.450 15.589 26.484 1.00 21.39 20 PHE B C 1
ATOM 1779 O O . PHE B 1 20 ? 47.817 15.663 25.312 1.00 22.04 20 PHE B O 1
ATOM 1787 N N . ALA B 1 21 ? 46.590 16.448 27.024 1.00 20.34 21 ALA B N 1
ATOM 1788 C CA . ALA B 1 21 ? 46.018 17.546 26.246 1.00 21.01 21 ALA B CA 1
ATOM 1789 C C . ALA B 1 21 ? 47.085 18.538 25.767 1.00 20.40 21 ALA B C 1
ATOM 1790 O O . ALA B 1 21 ? 47.032 19.031 24.639 1.00 20.92 21 ALA B O 1
ATOM 1792 N N . ILE B 1 22 ? 48.050 18.829 26.629 1.00 17.89 22 ILE B N 1
ATOM 1793 C CA . ILE B 1 22 ? 49.122 19.753 26.277 1.00 21.15 22 ILE B CA 1
ATOM 1794 C C . ILE B 1 22 ? 50.059 19.163 25.223 1.00 23.01 22 ILE B C 1
ATOM 1795 O O . ILE B 1 22 ? 50.446 19.848 24.272 1.00 23.73 22 ILE B O 1
ATOM 1800 N N . GLU B 1 23 ? 50.402 17.887 25.382 1.00 22.06 23 GLU B N 1
ATOM 1801 C CA . GLU B 1 23 ? 51.299 17.205 24.447 1.00 24.05 23 GLU B CA 1
ATOM 1802 C C . GLU B 1 23 ? 50.649 17.048 23.083 1.00 27.10 23 GLU B C 1
ATOM 1803 O O . GLU B 1 23 ? 51.331 17.027 22.055 1.00 27.17 23 GLU B O 1
ATOM 1809 N N A ARG B 1 24 ? 49.325 16.941 23.093 0.54 26.98 24 ARG B N 1
ATOM 1810 N N B ARG B 1 24 ? 49.325 16.920 23.076 0.46 27.08 24 ARG B N 1
ATOM 1811 C CA A ARG B 1 24 ? 48.526 16.822 21.884 0.54 29.96 24 ARG B CA 1
ATOM 1812 C CA B ARG B 1 24 ? 48.566 16.817 21.835 0.46 29.66 24 ARG B CA 1
ATOM 1813 C C A ARG B 1 24 ? 48.673 18.076 21.029 0.54 29.21 24 ARG B C 1
ATOM 1814 C C B ARG B 1 24 ? 48.716 18.083 21.006 0.46 29.20 24 ARG B C 1
ATOM 1815 O O A ARG B 1 24 ? 48.554 18.025 19.803 0.54 29.48 24 ARG B O 1
ATOM 1816 O O B ARG B 1 24 ? 48.635 18.049 19.777 0.46 29.69 24 ARG B O 1
ATOM 1831 N N . LEU B 1 25 ? 48.925 19.202 21.693 1.00 27.41 25 LEU B N 1
ATOM 1832 C CA . LEU B 1 25 ? 49.062 20.494 21.031 1.00 27.61 25 LEU B CA 1
ATOM 1833 C C . LEU B 1 25 ? 50.493 20.737 20.567 1.00 29.81 25 LEU B C 1
ATOM 1834 O O . LEU B 1 25 ? 50.792 21.772 19.966 1.00 31.04 25 LEU B O 1
ATOM 1839 N N . GLY B 1 26 ? 51.373 19.786 20.859 1.00 25.39 26 GLY B N 1
ATOM 1840 C CA . GLY B 1 26 ? 52.741 19.839 20.379 1.00 29.00 26 GLY B CA 1
ATOM 1841 C C . GLY B 1 26 ? 53.746 20.392 21.371 1.00 29.29 26 GLY B C 1
ATOM 1842 O O . GLY B 1 26 ? 54.891 20.666 21.009 1.00 33.02 26 GLY B O 1
ATOM 1843 N N . TYR B 1 27 ? 53.326 20.551 22.622 1.00 23.91 27 TYR B N 1
ATOM 1844 C CA . TYR B 1 27 ? 54.212 21.061 23.664 1.00 25.44 27 TYR B CA 1
ATOM 1845 C C . TYR B 1 27 ? 54.735 19.948 24.563 1.00 28.61 27 TYR B C 1
ATOM 1846 O O . TYR B 1 27 ? 54.004 19.022 24.912 1.00 31.57 27 TYR B O 1
ATOM 1855 N N . ALA B 1 28 ? 56.000 20.048 24.947 1.00 27.05 28 ALA B N 1
ATOM 1856 C CA . ALA B 1 28 ? 56.559 19.146 25.941 1.00 25.44 28 ALA B CA 1
ATOM 1857 C C . ALA B 1 28 ? 56.199 19.698 27.310 1.00 23.11 28 ALA B C 1
ATOM 1858 O O . ALA B 1 28 ? 56.170 20.913 27.504 1.00 22.96 28 ALA B O 1
ATOM 1860 N N . VAL B 1 29 ? 55.906 18.810 28.254 1.00 21.75 29 VAL B N 1
ATOM 1861 C CA . VAL B 1 29 ? 55.447 19.237 29.573 1.00 24.71 29 VAL B CA 1
ATOM 1862 C C . VAL B 1 29 ? 56.275 18.604 30.675 1.00 23.17 29 VAL B C 1
ATOM 1863 O O . VAL B 1 29 ? 56.521 17.399 30.659 1.00 26.87 29 VAL B O 1
ATOM 1867 N N . THR B 1 30 ? 56.682 19.420 31.638 1.00 16.36 30 THR B N 1
ATOM 1868 C CA . THR B 1 30 ? 57.422 18.940 32.795 1.00 16.59 30 THR B CA 1
ATOM 1869 C C . THR B 1 30 ? 56.471 18.879 33.989 1.00 17.35 30 THR B C 1
ATOM 1870 O O . THR B 1 30 ? 55.691 19.804 34.211 1.00 19.26 30 THR B O 1
ATOM 1874 N N . ILE B 1 31 ? 56.517 17.788 34.745 1.00 13.47 31 ILE B N 1
ATOM 1875 C CA . ILE B 1 31 ? 55.751 17.702 35.981 1.00 14.78 31 ILE B CA 1
ATOM 1876 C C . ILE B 1 31 ? 56.701 17.866 37.157 1.00 17.36 31 ILE B C 1
ATOM 1877 O O . ILE B 1 31 ? 57.666 17.110 37.275 1.00 16.19 31 ILE B O 1
ATOM 1882 N N . SER B 1 32 ? 56.442 18.842 38.025 1.00 16.16 32 SER B N 1
ATOM 1883 C CA . SER B 1 32 ? 57.401 19.140 39.082 1.00 15.28 32 SER B CA 1
ATOM 1884 C C . SER B 1 32 ? 56.855 19.983 40.220 1.00 16.61 32 SER B C 1
ATOM 1885 O O . SER B 1 32 ? 55.905 20.750 40.045 1.00 16.48 32 SER B O 1
ATOM 1888 N N A ARG B 1 33 ? 57.465 19.843 41.393 0.52 17.62 33 ARG B N 1
ATOM 1889 N N B ARG B 1 33 ? 57.472 19.857 41.389 0.48 17.69 33 ARG B N 1
ATOM 1890 C CA A ARG B 1 33 ? 57.205 20.773 42.487 0.52 18.68 33 ARG B CA 1
ATOM 1891 C CA B ARG B 1 33 ? 57.199 20.793 42.471 0.48 18.65 33 ARG B CA 1
ATOM 1892 C C A ARG B 1 33 ? 58.503 21.407 42.990 0.52 18.73 33 ARG B C 1
ATOM 1893 C C B ARG B 1 33 ? 58.491 21.445 42.967 0.48 18.67 33 ARG B C 1
ATOM 1894 O O A ARG B 1 33 ? 58.541 22.003 44.067 0.52 19.19 33 ARG B O 1
ATOM 1895 O O B ARG B 1 33 ? 58.512 22.092 44.016 0.48 19.02 33 ARG B O 1
ATOM 1910 N N . ASP B 1 34 ? 59.557 21.271 42.189 1.00 16.65 34 ASP B N 1
ATOM 1911 C CA . ASP B 1 34 ? 60.859 21.884 42.461 1.00 16.73 34 ASP B CA 1
ATOM 1912 C C . ASP B 1 34 ? 60.729 23.387 42.214 1.00 17.10 34 ASP B C 1
ATOM 1913 O O . ASP B 1 34 ? 60.346 23.801 41.121 1.00 16.28 34 ASP B O 1
ATOM 1918 N N . PRO B 1 35 ? 61.048 24.212 43.228 1.00 17.12 35 PRO B N 1
ATOM 1919 C CA . PRO B 1 35 ? 60.879 25.661 43.058 1.00 18.40 35 PRO B CA 1
ATOM 1920 C C . PRO B 1 35 ? 61.725 26.246 41.927 1.00 17.30 35 PRO B C 1
ATOM 1921 O O . PRO B 1 35 ? 61.263 27.168 41.259 1.00 18.58 35 PRO B O 1
ATOM 1925 N N A GLN B 1 36 ? 62.929 25.730 41.706 0.56 17.58 36 GLN B N 1
ATOM 1926 N N B GLN B 1 36 ? 62.928 25.707 41.724 0.44 17.75 36 GLN B N 1
ATOM 1927 C CA A GLN B 1 36 ? 63.738 26.238 40.603 0.56 19.97 36 GLN B CA 1
ATOM 1928 C CA B GLN B 1 36 ? 63.801 26.121 40.623 0.44 19.94 36 GLN B CA 1
ATOM 1929 C C A GLN B 1 36 ? 63.040 25.980 39.273 0.56 20.43 36 GLN B C 1
ATOM 1930 C C B GLN B 1 36 ? 63.106 25.944 39.283 0.44 20.29 36 GLN B C 1
ATOM 1931 O O A GLN B 1 36 ? 62.995 26.856 38.416 0.56 22.06 36 GLN B O 1
ATOM 1932 O O B GLN B 1 36 ? 63.135 26.828 38.432 0.44 21.87 36 GLN B O 1
ATOM 1943 N N . VAL B 1 37 ? 62.491 24.781 39.107 1.00 18.52 37 VAL B N 1
ATOM 1944 C CA . VAL B 1 37 ? 61.777 24.440 37.879 1.00 17.23 37 VAL B CA 1
ATOM 1945 C C . VAL B 1 37 ? 60.492 25.258 37.729 1.00 17.58 37 VAL B C 1
ATOM 1946 O O . VAL B 1 37 ? 60.226 25.838 36.671 1.00 16.26 37 VAL B O 1
ATOM 1950 N N . VAL B 1 38 ? 59.701 25.310 38.795 1.00 13.75 38 VAL B N 1
ATOM 1951 C CA . VAL B 1 38 ? 58.436 26.028 38.771 1.00 14.01 38 VAL B CA 1
ATOM 1952 C C . VAL B 1 38 ? 58.632 27.537 38.537 1.00 16.62 38 VAL B C 1
ATOM 1953 O O . VAL B 1 38 ? 57.954 28.127 37.696 1.00 16.97 38 VAL B O 1
ATOM 1957 N N . LEU B 1 39 ? 59.572 28.154 39.247 1.00 13.31 39 LEU B N 1
ATOM 1958 C CA . LEU B 1 39 ? 59.774 29.597 39.090 1.00 16.91 39 LEU B CA 1
ATOM 1959 C C . LEU B 1 39 ? 60.434 29.971 37.758 1.00 18.31 39 LEU B C 1
ATOM 1960 O O . LEU B 1 39 ? 60.362 31.121 37.330 1.00 21.16 39 LEU B O 1
ATO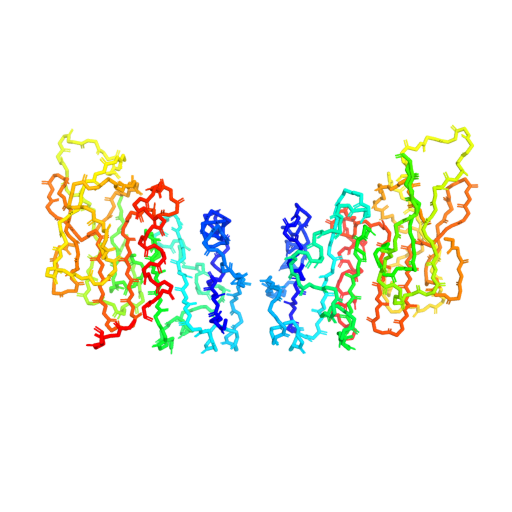M 1965 N N . ALA B 1 40 ? 61.070 29.005 37.101 1.00 16.51 40 ALA B N 1
ATOM 1966 C CA . ALA B 1 40 ? 61.711 29.273 35.812 1.00 19.82 40 ALA B CA 1
ATOM 1967 C C . ALA B 1 40 ? 60.774 29.030 34.633 1.00 18.67 40 ALA B C 1
ATOM 1968 O O . ALA B 1 40 ? 61.121 29.322 33.492 1.00 20.67 40 ALA B O 1
ATOM 1970 N N . ALA B 1 41 ? 59.591 28.494 34.911 1.00 17.92 41 ALA B N 1
ATOM 1971 C CA . ALA B 1 41 ? 58.663 28.116 33.850 1.00 17.01 41 ALA B CA 1
ATOM 1972 C C . ALA B 1 41 ? 58.024 29.332 33.181 1.00 18.95 41 ALA B C 1
ATOM 1973 O O . ALA B 1 41 ? 57.862 30.377 33.807 1.00 19.15 41 ALA B O 1
ATOM 1975 N N . ASP B 1 42 ? 57.662 29.177 31.910 1.00 19.79 42 ASP B N 1
ATOM 1976 C CA . ASP B 1 42 ? 56.974 30.220 31.151 1.00 18.57 42 ASP B CA 1
ATOM 1977 C C . ASP B 1 42 ? 55.455 30.124 31.302 1.00 16.49 42 ASP B C 1
ATOM 1978 O O . ASP B 1 42 ? 54.751 31.135 31.275 1.00 18.22 42 ASP B O 1
ATOM 1983 N N . LYS B 1 43 ? 54.953 28.901 31.440 1.00 16.33 43 LYS B N 1
ATOM 1984 C CA . LYS B 1 43 ? 53.528 28.666 31.617 1.00 16.07 43 LYS B CA 1
ATOM 1985 C C . LYS B 1 43 ? 53.331 27.586 32.670 1.00 15.09 43 LYS B C 1
ATOM 1986 O O . LYS B 1 43 ? 54.048 26.580 32.679 1.00 16.67 43 LYS B O 1
ATOM 1992 N N . LEU B 1 44 ? 52.363 27.792 33.558 1.00 11.65 44 LEU B N 1
ATOM 1993 C CA . LEU B 1 44 ? 52.096 26.831 34.625 1.00 10.96 44 LEU B CA 1
ATOM 1994 C C . LEU B 1 44 ? 50.649 26.367 34.691 1.00 12.95 44 LEU B C 1
ATOM 1995 O O . LEU B 1 44 ? 49.732 27.121 34.379 1.00 13.52 44 LEU B O 1
ATOM 2000 N N . PHE B 1 45 ? 50.460 25.117 35.109 1.00 12.00 45 PHE B N 1
ATOM 2001 C CA . PHE B 1 45 ? 49.131 24.562 35.336 1.00 14.82 45 PHE B CA 1
ATOM 2002 C C . PHE B 1 45 ? 49.006 24.099 36.782 1.00 16.06 45 PHE B C 1
ATOM 2003 O O . PHE B 1 45 ? 49.910 23.449 37.310 1.00 15.89 45 PHE B O 1
ATOM 2011 N N . LEU B 1 46 ? 47.891 24.437 37.423 1.00 15.33 46 LEU B N 1
ATOM 2012 C CA . LEU B 1 46 ? 47.647 23.991 38.791 1.00 16.10 46 LEU B CA 1
ATOM 2013 C C . LEU B 1 46 ? 46.363 23.167 38.836 1.00 16.35 46 LEU B C 1
ATOM 2014 O O . LEU B 1 46 ? 45.263 23.722 38.893 1.00 17.12 46 LEU B O 1
ATOM 2019 N N . PRO B 1 47 ? 46.497 21.831 38.775 1.00 18.54 47 PRO B N 1
ATOM 2020 C CA . PRO B 1 47 ? 45.342 20.930 38.795 1.00 21.79 47 PRO B CA 1
ATOM 2021 C C . PRO B 1 47 ? 44.927 20.610 40.221 1.00 27.13 47 PRO B C 1
ATOM 2022 O O . PRO B 1 47 ? 45.655 20.914 41.165 1.00 29.98 47 PRO B O 1
ATOM 2026 N N . GLY B 1 48 ? 43.752 20.014 40.372 1.00 29.72 48 GLY B N 1
ATOM 2027 C CA . GLY B 1 48 ? 43.275 19.615 41.678 1.00 33.34 48 GLY B CA 1
ATOM 2028 C C . GLY B 1 48 ? 41.898 18.987 41.609 1.00 36.28 48 GLY B C 1
ATOM 2029 O O . GLY B 1 48 ? 41.050 19.407 40.818 1.00 38.10 48 GLY B O 1
ATOM 2030 N N . VAL B 1 49 ? 41.690 17.971 42.438 1.00 38.57 49 VAL B N 1
ATOM 2031 C CA . VAL B 1 49 ? 40.380 17.358 42.621 1.00 43.25 49 VAL B CA 1
ATOM 2032 C C . VAL B 1 49 ? 40.196 17.038 44.099 1.00 42.70 49 VAL B C 1
ATOM 2033 O O . VAL B 1 49 ? 41.165 16.992 44.856 1.00 43.33 49 VAL B O 1
ATOM 2037 N N . GLY B 1 50 ? 38.953 16.821 44.510 1.00 42.75 50 GLY B N 1
ATOM 2038 C CA . GLY B 1 50 ? 38.665 16.535 45.902 1.00 42.73 50 GLY B CA 1
ATOM 2039 C C . GLY B 1 50 ? 38.185 17.776 46.624 1.00 39.77 50 GLY B C 1
ATOM 2040 O O . GLY B 1 50 ? 37.626 18.682 46.006 1.00 42.95 50 GLY B O 1
ATOM 2041 N N . THR B 1 51 ? 38.409 17.826 47.932 1.00 33.63 51 THR B N 1
ATOM 2042 C CA . THR B 1 51 ? 37.928 18.938 48.738 1.00 29.91 51 THR B CA 1
ATOM 2043 C C . THR B 1 51 ? 39.031 19.957 48.972 1.00 26.01 51 THR B C 1
ATOM 2044 O O . THR B 1 51 ? 40.217 19.627 48.914 1.00 22.56 51 THR B O 1
ATOM 2048 N N . ALA B 1 52 ? 38.634 21.199 49.228 1.00 25.99 52 ALA B N 1
ATOM 2049 C CA . ALA B 1 52 ? 39.590 22.276 49.446 1.00 23.99 52 ALA B CA 1
ATOM 2050 C C . ALA B 1 52 ? 40.444 21.991 50.676 1.00 22.64 52 ALA B C 1
ATOM 2051 O O . ALA B 1 52 ? 41.635 22.302 50.704 1.00 21.71 52 ALA B O 1
ATOM 2053 N N . SER B 1 53 ? 39.825 21.392 51.688 1.00 23.95 53 SER B N 1
ATOM 2054 C CA . SER B 1 53 ? 40.528 21.043 52.915 1.00 26.59 53 SER B CA 1
ATOM 2055 C C . SER B 1 53 ? 41.682 20.094 52.623 1.00 22.91 53 SER B C 1
ATOM 2056 O O . SER B 1 53 ? 42.822 20.340 53.032 1.00 21.59 53 SER B O 1
ATOM 2059 N N A GLU B 1 54 ? 41.371 19.013 51.910 0.56 22.68 54 GLU B N 1
ATOM 2060 N N B GLU B 1 54 ? 41.402 19.012 51.906 0.44 22.85 54 GLU B N 1
ATOM 2061 C CA A GLU B 1 54 ? 42.360 18.008 51.526 0.56 24.18 54 GLU B CA 1
ATOM 2062 C CA B GLU B 1 54 ? 42.448 18.041 51.596 0.44 23.89 54 GLU B CA 1
ATOM 2063 C C A GLU B 1 54 ? 43.445 18.598 50.629 0.56 22.17 54 GLU B C 1
ATOM 2064 C C B GLU B 1 54 ? 43.476 18.581 50.602 0.44 22.12 54 GLU B C 1
ATOM 2065 O O A GLU B 1 54 ? 44.635 18.343 50.823 0.56 21.77 54 GLU B O 1
ATOM 2066 O O B GLU B 1 54 ? 44.663 18.272 50.705 0.44 21.67 54 GLU B O 1
ATOM 2077 N N . ALA B 1 55 ? 43.025 19.391 49.649 1.00 19.98 55 ALA B N 1
ATOM 2078 C CA . ALA B 1 55 ? 43.941 19.985 48.681 1.00 20.73 55 ALA B CA 1
ATOM 2079 C C . ALA B 1 55 ? 44.910 20.985 49.316 1.00 19.76 55 ALA B C 1
ATOM 2080 O O . ALA B 1 55 ? 46.084 21.012 48.964 1.00 19.84 55 ALA B O 1
ATOM 2090 N N . LYS B 1 57 ? 45.819 20.993 52.510 1.00 20.52 57 LYS B N 1
ATOM 2091 C CA . LYS B 1 57 ? 46.700 20.147 53.307 1.00 23.52 57 LYS B CA 1
ATOM 2092 C C . LYS B 1 57 ? 47.777 19.542 52.409 1.00 22.69 57 LYS B C 1
ATOM 2093 O O . LYS B 1 57 ? 48.949 19.482 52.773 1.00 20.36 57 LYS B O 1
ATOM 2099 N N . ASN B 1 58 ? 47.360 19.099 51.228 1.00 21.26 58 ASN B N 1
ATOM 2100 C CA . ASN B 1 58 ? 48.265 18.526 50.241 1.00 23.21 58 ASN B CA 1
ATOM 2101 C C . ASN B 1 58 ? 49.313 19.533 49.748 1.00 22.25 58 ASN B C 1
ATOM 2102 O O . ASN B 1 58 ? 50.486 19.183 49.582 1.00 23.64 58 ASN B O 1
ATOM 2107 N N . LEU B 1 59 ? 48.900 20.781 49.525 1.00 18.67 59 LEU B N 1
ATOM 2108 C CA . LEU B 1 59 ? 49.845 21.820 49.108 1.00 18.88 59 LEU B CA 1
ATOM 2109 C C . LEU B 1 59 ? 50.849 22.111 50.215 1.00 21.78 59 LEU B C 1
ATOM 2110 O O . LEU B 1 59 ? 52.030 22.354 49.952 1.00 24.35 59 LEU B O 1
ATOM 2115 N N . THR B 1 60 ? 50.372 22.089 51.455 1.00 20.94 60 THR B N 1
ATOM 2116 C CA . THR B 1 60 ? 51.234 22.334 52.605 1.00 23.54 60 THR B CA 1
ATOM 2117 C C . THR B 1 60 ? 52.286 21.238 52.747 1.00 26.59 60 THR B C 1
ATOM 2118 O O . THR B 1 60 ? 53.464 21.520 52.964 1.00 27.87 60 THR B O 1
ATOM 2122 N N A GLU B 1 61 ? 51.849 19.990 52.603 0.56 27.59 61 GLU B N 1
ATOM 2123 N N B GLU B 1 61 ? 51.863 19.985 52.622 0.44 27.83 61 GLU B N 1
ATOM 2124 C CA A GLU B 1 61 ? 52.728 18.834 52.753 0.56 30.99 61 GLU B CA 1
ATOM 2125 C CA B GLU B 1 61 ? 52.789 18.867 52.778 0.44 30.75 61 GLU B CA 1
ATOM 2126 C C A GLU B 1 61 ? 53.751 18.730 51.625 0.56 30.36 61 GLU B C 1
ATOM 2127 C C B GLU B 1 61 ? 53.789 18.768 51.631 0.44 30.29 61 GLU B C 1
ATOM 2128 O O A GLU B 1 61 ? 54.828 18.159 51.802 0.56 31.94 61 GLU B O 1
ATOM 2129 O O B GLU B 1 61 ? 54.888 18.240 51.800 0.44 31.79 61 GLU B O 1
ATOM 2140 N N . ARG B 1 62 ? 53.408 19.281 50.467 1.00 27.02 62 ARG B N 1
ATOM 2141 C CA . ARG B 1 62 ? 54.290 19.253 49.309 1.00 27.19 62 ARG B CA 1
ATOM 2142 C C . ARG B 1 62 ? 55.111 20.534 49.199 1.00 27.70 62 ARG B C 1
ATOM 2143 O O . ARG B 1 62 ? 55.773 20.767 48.187 1.00 27.96 62 ARG B O 1
ATOM 2151 N N . ASP B 1 63 ? 55.059 21.355 50.247 1.00 29.27 63 ASP B N 1
ATOM 2152 C CA . ASP B 1 63 ? 55.780 22.628 50.299 1.00 31.40 63 ASP B CA 1
ATOM 2153 C C . ASP B 1 63 ? 55.470 23.517 49.095 1.00 29.16 63 ASP B C 1
ATOM 2154 O O . ASP B 1 63 ? 56.380 24.074 48.476 1.00 30.99 63 ASP B O 1
ATOM 2159 N N . LEU B 1 64 ? 54.188 23.654 48.772 1.00 23.28 64 LEU B N 1
ATOM 2160 C CA . LEU B 1 64 ? 53.778 24.385 47.575 1.00 19.71 64 LEU B CA 1
ATOM 2161 C C . LEU B 1 64 ? 53.101 25.727 47.846 1.00 17.51 64 LEU B C 1
ATOM 2162 O O . LEU B 1 64 ? 52.824 26.475 46.911 1.00 16.71 64 LEU B O 1
ATOM 2167 N N . ILE B 1 65 ? 52.813 26.023 49.106 1.00 17.66 65 ILE B N 1
ATOM 2168 C CA . ILE B 1 65 ? 52.037 27.221 49.432 1.00 17.53 65 ILE B CA 1
ATOM 2169 C C . ILE B 1 65 ? 52.731 28.512 49.000 1.00 18.33 65 ILE B C 1
ATOM 2170 O O . ILE B 1 65 ? 52.215 29.259 48.165 1.00 18.79 65 ILE B O 1
ATOM 2175 N N . GLU B 1 66 ? 53.900 28.781 49.566 1.00 17.99 66 GLU B N 1
ATOM 2176 C CA . GLU B 1 66 ? 54.585 30.030 49.252 1.00 23.02 66 GLU B CA 1
ATOM 2177 C C . GLU B 1 66 ? 55.038 30.037 47.794 1.00 19.96 66 GLU B C 1
ATOM 2178 O O . GLU B 1 66 ? 55.044 31.084 47.145 1.00 18.49 66 GLU B O 1
ATOM 2184 N N . LEU B 1 67 ? 55.382 28.855 47.284 1.00 19.76 67 LEU B N 1
ATOM 2185 C CA . LEU B 1 67 ? 55.835 28.708 45.904 1.00 19.64 67 LEU B CA 1
ATOM 2186 C C . LEU B 1 67 ? 54.785 29.192 44.908 1.00 17.41 67 LEU B C 1
ATOM 2187 O O . LEU B 1 67 ? 55.086 30.003 44.030 1.00 16.94 67 LEU B O 1
ATOM 2192 N N . VAL B 1 68 ? 53.548 28.725 45.055 1.00 15.61 68 VAL B N 1
ATOM 2193 C CA . VAL B 1 68 ? 52.478 29.166 44.154 1.00 17.15 68 VAL B CA 1
ATOM 2194 C C . VAL B 1 68 ? 52.229 30.674 44.258 1.00 18.11 68 VAL B C 1
ATOM 2195 O O . VAL B 1 68 ? 51.982 31.351 43.257 1.00 18.00 68 VAL B O 1
ATOM 2199 N N . LYS B 1 69 ? 52.334 31.206 45.468 1.00 16.36 69 LYS B N 1
ATOM 2200 C CA . LYS B 1 69 ? 52.144 32.633 45.689 1.00 16.85 69 LYS B CA 1
ATOM 2201 C C . LYS B 1 69 ? 53.271 33.482 45.088 1.00 18.56 69 LYS B C 1
ATOM 2202 O O . LYS B 1 69 ? 53.108 34.687 44.904 1.00 18.41 69 LYS B O 1
ATOM 2208 N N . ARG B 1 70 ? 54.405 32.853 44.782 1.00 16.42 70 ARG B N 1
ATOM 2209 C CA . ARG B 1 70 ? 55.570 33.570 44.255 1.00 17.05 70 ARG B CA 1
ATOM 2210 C C . ARG B 1 70 ? 55.651 33.569 42.728 1.00 15.48 70 ARG B C 1
ATOM 2211 O O . ARG B 1 70 ? 56.411 34.332 42.144 1.00 16.95 70 ARG B O 1
ATOM 2219 N N . VAL B 1 71 ? 54.865 32.712 42.090 1.00 14.15 71 VAL B N 1
ATOM 2220 C CA . VAL B 1 71 ? 54.876 32.597 40.632 1.00 15.91 71 VAL B CA 1
ATOM 2221 C C . VAL B 1 71 ? 54.434 33.904 39.959 1.00 16.52 71 VAL B C 1
ATOM 2222 O O . VAL B 1 71 ? 53.449 34.513 40.372 1.00 17.82 71 VAL B O 1
ATOM 2226 N N . GLU B 1 72 ? 55.176 34.332 38.935 1.00 13.91 72 GLU B N 1
ATOM 2227 C CA . GLU B 1 72 ? 54.911 35.592 38.236 1.00 17.36 72 GLU B CA 1
ATOM 2228 C C . GLU B 1 72 ? 54.444 35.387 36.805 1.00 17.27 72 GLU B C 1
ATOM 2229 O O . GLU B 1 72 ? 53.921 36.310 36.177 1.00 18.46 72 GLU B O 1
ATOM 2235 N N . LYS B 1 73 ? 54.693 34.197 36.277 1.00 15.13 73 LYS B N 1
ATOM 2236 C CA . LYS B 1 73 ? 54.348 33.868 34.901 1.00 18.78 73 LYS B CA 1
ATOM 2237 C C . LYS B 1 73 ? 52.912 33.350 34.872 1.00 16.99 73 LYS B C 1
ATOM 2238 O O . LYS B 1 73 ? 52.371 32.984 35.920 1.00 15.98 73 LYS B O 1
ATOM 2244 N N . PRO B 1 74 ? 52.282 33.327 33.682 1.00 17.41 74 PRO B N 1
ATOM 2245 C CA . PRO B 1 74 ? 50.893 32.864 33.605 1.00 16.89 74 PRO B CA 1
ATOM 2246 C C . PRO B 1 74 ? 50.705 31.469 34.194 1.00 15.78 74 PRO B C 1
ATOM 2247 O O . PRO B 1 74 ? 51.476 30.545 33.909 1.00 14.74 74 PRO B O 1
ATOM 2251 N N . LEU B 1 75 ? 49.699 31.351 35.052 1.00 14.13 75 LEU B N 1
ATOM 2252 C CA . LEU B 1 75 ? 49.346 30.087 35.680 1.00 14.17 75 LEU B CA 1
ATOM 2253 C C . LEU B 1 75 ? 47.866 29.825 35.435 1.00 15.01 75 LEU B C 1
ATOM 2254 O O . LEU B 1 75 ? 47.039 30.731 35.552 1.00 14.98 75 LEU B O 1
ATOM 2259 N N . LEU B 1 76 ? 47.528 28.584 35.108 1.00 12.22 76 LEU B N 1
ATOM 2260 C CA . LEU B 1 76 ? 46.134 28.225 34.906 1.00 11.54 76 LEU B CA 1
ATOM 2261 C C . LEU B 1 76 ? 45.686 27.198 35.942 1.00 13.73 76 LEU B C 1
ATOM 2262 O O . LEU B 1 76 ? 46.148 26.051 35.942 1.00 14.40 76 LEU B O 1
ATOM 2267 N N . GLY B 1 77 ? 44.804 27.620 36.843 1.00 12.67 77 GLY B N 1
ATOM 2268 C CA . GLY B 1 77 ? 44.187 26.706 37.789 1.00 11.68 77 GLY B CA 1
ATOM 2269 C C . GLY B 1 77 ? 42.965 26.058 37.163 1.00 13.83 77 GLY B C 1
ATOM 2270 O O . GLY B 1 77 ? 42.152 26.733 36.535 1.00 17.14 77 GLY B O 1
ATOM 2271 N N . ILE B 1 78 ? 42.833 24.748 37.325 1.00 12.20 78 ILE B N 1
ATOM 2272 C CA . ILE B 1 78 ? 41.708 24.018 36.751 1.00 14.55 78 ILE B CA 1
ATOM 2273 C C . ILE B 1 78 ? 40.833 23.396 37.835 1.00 18.55 78 ILE B C 1
ATOM 2274 O O . ILE B 1 78 ? 41.328 22.636 38.675 1.00 18.76 78 ILE B O 1
ATOM 2279 N N . CYS B 1 79 ? 39.540 23.723 37.792 1.00 19.11 79 CYS B N 1
ATOM 2280 C CA . CYS B 1 79 ? 38.533 23.223 38.733 1.00 20.96 79 CYS B CA 1
ATOM 2281 C C . CYS B 1 79 ? 38.920 23.560 40.167 1.00 22.95 79 CYS B C 1
ATOM 2282 O O . CYS B 1 79 ? 38.906 24.727 40.553 1.00 24.70 79 CYS B O 1
ATOM 2285 N N . LEU B 1 80 ? 39.269 22.550 40.957 1.00 22.86 80 LEU B N 1
ATOM 2286 C CA . LEU B 1 80 ? 39.705 22.813 42.327 1.00 22.46 80 LEU B CA 1
ATOM 2287 C C . LEU B 1 80 ? 40.953 23.694 42.351 1.00 21.19 80 LEU B C 1
ATOM 2288 O O . LEU B 1 80 ? 41.111 24.529 43.239 1.00 20.62 80 LEU B O 1
ATOM 2293 N N . GLY B 1 81 ? 41.830 23.515 41.364 1.00 16.39 81 GLY B N 1
ATOM 2294 C CA . GLY B 1 81 ? 43.005 24.349 41.223 1.00 13.88 81 GLY B CA 1
ATOM 2295 C C . GLY B 1 81 ? 42.651 25.823 41.129 1.00 17.36 81 GLY B C 1
ATOM 2296 O O . GLY B 1 81 ? 43.353 26.675 41.674 1.00 19.32 81 GLY B O 1
ATOM 2313 N N . GLN B 1 83 ? 39.790 27.119 42.353 1.00 16.16 83 GLN B N 1
ATOM 2314 C CA . GLN B 1 83 ? 39.171 27.478 43.626 1.00 17.64 83 GLN B CA 1
ATOM 2315 C C . GLN B 1 83 ? 40.202 27.753 44.716 1.00 17.30 83 GLN B C 1
ATOM 2316 O O . GLN B 1 83 ? 39.977 28.603 45.579 1.00 19.73 83 GLN B O 1
ATOM 2322 N N . LEU B 1 84 ? 41.333 27.053 44.662 1.00 15.09 84 LEU B N 1
ATOM 2323 C CA . LEU B 1 84 ? 42.413 27.266 45.626 1.00 16.69 84 LEU B CA 1
ATOM 2324 C C . LEU B 1 84 ? 43.025 28.663 45.526 1.00 17.61 84 LEU B C 1
ATOM 2325 O O . LEU B 1 84 ? 43.650 29.138 46.468 1.00 14.76 84 LEU B O 1
ATOM 2330 N N . LEU B 1 85 ? 42.849 29.319 44.385 1.00 16.29 85 LEU B N 1
ATOM 2331 C CA . LEU B 1 85 ? 43.425 30.647 44.203 1.00 16.50 85 LEU B CA 1
ATOM 2332 C C . LEU B 1 85 ? 42.679 31.708 45.012 1.00 16.89 85 LEU B C 1
ATOM 2333 O O . LEU B 1 85 ? 43.220 32.777 45.284 1.00 18.47 85 LEU B O 1
ATOM 2338 N N . GLY B 1 86 ? 41.441 31.407 45.400 1.00 15.53 86 GLY B N 1
ATOM 2339 C CA . GLY B 1 86 ? 40.614 32.372 46.107 1.00 15.54 86 GLY B CA 1
ATOM 2340 C C . GLY B 1 86 ? 41.000 32.537 47.566 1.00 13.52 86 GLY B C 1
ATOM 2341 O O . GLY B 1 86 ? 41.933 31.895 48.045 1.00 14.58 86 GLY B O 1
ATOM 2342 N N . LYS B 1 87 ? 40.268 33.390 48.274 1.00 15.55 87 LYS B N 1
ATOM 2343 C CA . LYS B 1 87 ? 40.564 33.693 49.670 1.00 20.48 87 LYS B CA 1
ATOM 2344 C C . LYS B 1 87 ? 40.179 32.553 50.605 1.00 21.43 87 LYS B C 1
ATOM 2345 O O . LYS B 1 87 ? 40.851 32.300 51.605 1.00 19.53 87 LYS B O 1
ATOM 2351 N N . LEU B 1 88 ? 39.084 31.875 50.287 1.00 19.52 88 LEU B N 1
ATOM 2352 C CA . LEU B 1 88 ? 38.563 30.852 51.182 1.00 20.96 88 LEU B CA 1
ATOM 2353 C C . LEU B 1 88 ? 37.515 29.997 50.493 1.00 21.77 88 LEU B C 1
ATOM 2354 O O . LEU B 1 88 ? 36.973 30.371 49.449 1.00 19.34 88 LEU B O 1
ATOM 2359 N N . SER B 1 89 ? 37.216 28.859 51.103 1.00 18.97 89 SER B N 1
ATOM 2360 C CA . SER B 1 89 ? 36.206 27.966 50.569 1.00 22.76 89 SER B CA 1
ATOM 2361 C C . SER B 1 89 ? 35.359 27.380 51.686 1.00 25.71 89 SER B C 1
ATOM 2362 O O . SER B 1 89 ? 35.870 27.032 52.749 1.00 23.54 89 SER B O 1
ATOM 2365 N N . GLU B 1 90 ? 34.059 27.283 51.432 1.00 27.38 90 GLU B N 1
ATOM 2366 C CA . GLU B 1 90 ? 33.131 26.639 52.350 1.00 37.17 90 GLU B CA 1
ATOM 2367 C C . GLU B 1 90 ? 33.300 25.134 52.365 1.00 44.92 90 GLU B C 1
ATOM 2368 O O . GLU B 1 90 ? 33.905 24.552 51.459 1.00 45.76 90 GLU B O 1
ATOM 2374 N N A GLU B 1 91 ? 32.755 24.494 53.394 0.49 48.87 91 GLU B N 1
ATOM 2375 N N B GLU B 1 91 ? 32.758 24.522 53.413 0.51 48.86 91 GLU B N 1
ATOM 2376 C CA A GLU B 1 91 ? 32.675 23.036 53.431 0.49 50.95 91 GLU B CA 1
ATOM 2377 C CA B GLU B 1 91 ? 32.645 23.077 53.529 0.51 51.30 91 GLU B CA 1
ATOM 2378 C C A GLU B 1 91 ? 31.330 22.576 53.984 0.49 55.85 91 GLU B C 1
ATOM 2379 C C B GLU B 1 91 ? 31.216 22.739 53.913 0.51 56.17 91 GLU B C 1
ATOM 2380 O O A GLU B 1 91 ? 30.966 22.898 55.116 0.49 58.97 91 GLU B O 1
ATOM 2381 O O B GLU B 1 91 ? 30.691 23.297 54.879 0.51 58.60 91 GLU B O 1
ATOM 2392 N N . LYS B 1 92 ? 30.592 21.831 53.166 0.78 57.13 92 LYS B N 1
ATOM 2393 C CA . LYS B 1 92 ? 29.285 21.294 53.548 0.78 60.21 92 LYS B CA 1
ATOM 2394 C C . LYS B 1 92 ? 28.874 20.128 52.656 0.78 62.36 92 LYS B C 1
ATOM 2395 O O . LYS B 1 92 ? 28.046 19.302 53.044 0.78 66.12 92 LYS B O 1
ATOM 2401 N N . GLU B 1 98 ? 33.788 23.656 58.160 1.00 40.06 98 GLU B N 1
ATOM 2402 C CA . GLU B 1 98 ? 34.520 24.869 58.500 1.00 41.19 98 GLU B CA 1
ATOM 2403 C C . GLU B 1 98 ? 34.836 25.676 57.251 1.00 37.30 98 GLU B C 1
ATOM 2404 O O . GLU B 1 98 ? 34.629 25.213 56.129 1.00 36.94 98 GLU B O 1
ATOM 2410 N N . ILE B 1 99 ? 35.337 26.889 57.454 1.00 32.16 99 ILE B N 1
ATOM 2411 C CA . ILE B 1 99 ? 35.839 27.688 56.352 1.00 30.99 99 ILE B CA 1
ATOM 2412 C C . ILE B 1 99 ? 37.306 27.340 56.140 1.00 28.20 99 ILE B C 1
ATOM 2413 O O . ILE B 1 99 ? 38.120 27.465 57.055 1.00 31.16 99 ILE B O 1
ATOM 2418 N N . VAL B 1 100 ? 37.641 26.891 54.936 1.00 23.72 100 VAL B N 1
ATOM 2419 C CA . VAL B 1 100 ? 39.023 26.562 54.610 1.00 22.10 100 VAL B CA 1
ATOM 2420 C C . VAL B 1 100 ? 39.733 27.765 53.997 1.00 23.43 100 VAL B C 1
ATOM 2421 O O . VAL B 1 100 ? 39.307 28.283 52.964 1.00 19.79 100 VAL B O 1
ATOM 2425 N N . GLN B 1 101 ? 40.811 28.216 54.634 1.00 22.50 101 GLN B N 1
ATOM 2426 C CA . GLN B 1 101 ? 41.616 29.285 54.062 1.00 24.67 101 GLN B CA 1
ATOM 2427 C C . GLN B 1 101 ? 42.362 28.765 52.840 1.00 21.57 101 GLN B C 1
ATOM 2428 O O . GLN B 1 101 ? 42.971 27.697 52.875 1.00 22.39 101 GLN B O 1
ATOM 2434 N N . CYS B 1 102 ? 42.282 29.511 51.748 1.00 19.23 102 CYS B N 1
ATOM 2435 C CA . CYS B 1 102 ? 42.951 29.127 50.517 1.00 15.08 102 CYS B CA 1
ATOM 2436 C C . CYS B 1 102 ? 44.117 30.085 50.241 1.00 16.10 102 CYS B C 1
ATOM 2437 O O . CYS B 1 102 ? 44.597 30.748 51.160 1.00 18.20 102 CYS B O 1
ATOM 2440 N N . LEU B 1 103 ? 44.584 30.155 48.998 1.00 13.22 103 LEU B N 1
ATOM 2441 C CA . LEU B 1 103 ? 45.809 30.907 48.701 1.00 15.48 103 LEU B CA 1
ATOM 2442 C C . LEU B 1 103 ? 45.645 32.430 48.747 1.00 17.53 103 LEU B C 1
ATOM 2443 O O . LEU B 1 103 ? 46.622 33.158 48.959 1.00 16.89 103 LEU B O 1
ATOM 2448 N N . GLY B 1 104 ? 44.419 32.907 48.542 1.00 18.77 104 GLY B N 1
ATOM 2449 C CA . GLY B 1 104 ? 44.133 34.331 48.611 1.00 21.40 104 GLY B CA 1
ATOM 2450 C C . GLY B 1 104 ? 44.792 35.154 47.518 1.00 21.59 104 GLY B C 1
ATOM 2451 O O . GLY B 1 104 ? 45.136 36.314 47.726 1.00 22.11 104 GLY B O 1
ATOM 2452 N N . LEU B 1 105 ? 44.969 34.552 46.348 1.00 17.31 105 LEU B N 1
ATOM 2453 C CA . LEU B 1 105 ? 45.588 35.235 45.221 1.00 15.96 105 LEU B CA 1
ATOM 2454 C C . LEU B 1 105 ? 44.540 35.961 44.375 1.00 21.01 105 LEU B C 1
ATOM 2455 O O . LEU B 1 105 ? 44.851 36.916 43.659 1.00 22.77 105 LEU B O 1
ATOM 2460 N N . VAL B 1 106 ? 43.298 35.492 44.464 1.00 17.73 106 VAL B N 1
ATOM 2461 C CA . VAL B 1 106 ? 42.163 36.150 43.830 1.00 18.76 106 VAL B CA 1
ATOM 2462 C C . VAL B 1 106 ? 41.190 36.553 44.926 1.00 21.35 106 VAL B C 1
ATOM 2463 O O . VAL B 1 106 ? 40.884 35.756 45.816 1.00 21.40 106 VAL B O 1
ATOM 2467 N N . ASP B 1 107 ? 40.711 37.791 44.870 1.00 22.26 107 ASP B N 1
ATOM 2468 C CA . ASP B 1 107 ? 39.847 38.319 45.920 1.00 25.07 107 ASP B CA 1
ATOM 2469 C C . ASP B 1 107 ? 38.405 37.835 45.767 1.00 27.17 107 ASP B C 1
ATOM 2470 O O . ASP B 1 107 ? 37.488 38.628 45.542 1.00 26.34 107 ASP B O 1
ATOM 2475 N N . GLY B 1 108 ? 38.217 36.524 45.882 1.00 26.80 108 GLY B N 1
ATOM 2476 C CA . GLY B 1 108 ? 36.904 35.917 45.779 1.00 24.97 108 GLY B CA 1
ATOM 2477 C C . GLY B 1 108 ? 36.764 34.781 46.773 1.00 23.26 108 GLY B C 1
ATOM 2478 O O . GLY B 1 108 ? 37.761 34.244 47.251 1.00 23.54 108 GLY B O 1
ATOM 2479 N N . GLU B 1 109 ? 35.526 34.416 47.088 1.00 19.70 109 GLU B N 1
ATOM 2480 C CA . GLU B 1 109 ? 35.268 33.346 48.045 1.00 20.66 109 GLU B CA 1
ATOM 2481 C C . GLU B 1 109 ? 34.493 32.227 47.371 1.00 20.02 109 GLU B C 1
ATOM 2482 O O . GLU B 1 109 ? 33.656 32.483 46.518 1.00 23.46 109 GLU B O 1
ATOM 2488 N N . VAL B 1 110 ? 34.775 30.986 47.749 1.00 16.05 110 VAL B N 1
ATOM 2489 C CA . VAL B 1 110 ? 34.091 29.848 47.152 1.00 14.31 110 VAL B CA 1
ATOM 2490 C C . VAL B 1 110 ? 33.051 29.304 48.124 1.00 18.01 110 VAL B C 1
ATOM 2491 O O . VAL B 1 110 ? 33.352 29.048 49.289 1.00 18.97 110 VAL B O 1
ATOM 2495 N N . ARG B 1 111 ? 31.816 29.160 47.652 1.00 16.52 111 ARG B N 1
ATOM 2496 C CA . ARG B 1 111 ? 30.739 28.659 48.496 1.00 17.31 111 ARG B CA 1
ATOM 2497 C C . ARG B 1 111 ? 29.903 27.646 47.735 1.00 16.83 111 ARG B C 1
ATOM 2498 O O . ARG B 1 111 ? 30.071 27.474 46.524 1.00 14.71 111 ARG B O 1
ATOM 2506 N N . LEU B 1 112 ? 29.005 26.974 48.448 1.00 13.80 112 LEU B N 1
ATOM 2507 C CA . LEU B 1 112 ? 28.121 26.003 47.816 1.00 16.01 112 LEU B CA 1
ATOM 2508 C C . LEU B 1 112 ? 27.305 26.676 46.717 1.00 15.07 112 LEU B C 1
ATOM 2509 O O . LEU B 1 112 ? 26.756 27.768 46.910 1.00 14.75 112 LEU B O 1
ATOM 2514 N N A LEU B 1 113 ? 27.251 26.046 45.549 0.79 13.47 113 LEU B N 1
ATOM 2515 N N B LEU B 1 113 ? 27.243 26.022 45.560 0.21 13.73 113 LEU B N 1
ATOM 2516 C CA A LEU B 1 113 ? 26.426 26.561 44.462 0.79 13.32 113 LEU B CA 1
ATOM 2517 C CA B LEU B 1 113 ? 26.384 26.462 44.471 0.21 13.91 113 LEU B CA 1
ATOM 2518 C C A LEU B 1 113 ? 24.960 26.323 44.807 0.79 13.84 113 LEU B C 1
ATOM 2519 C C B LEU B 1 113 ? 24.931 26.312 44.891 0.21 14.09 113 LEU B C 1
ATOM 2520 O O A LEU B 1 113 ? 24.571 25.195 45.100 0.79 14.81 113 LEU B O 1
ATOM 2521 O O B LEU B 1 113 ? 24.515 25.233 45.311 0.21 14.59 113 LEU B O 1
ATOM 2530 N N . GLN B 1 114 ? 24.158 27.389 44.783 1.00 13.82 114 GLN B N 1
ATOM 2531 C CA . GLN B 1 114 ? 22.732 27.307 45.085 1.00 15.52 114 GLN B CA 1
ATOM 2532 C C . GLN B 1 114 ? 21.955 26.887 43.847 1.00 17.56 114 GLN B C 1
ATOM 2533 O O . GLN B 1 114 ? 21.941 27.601 42.842 1.00 18.08 114 GLN B O 1
ATOM 2539 N N . THR B 1 115 ? 21.298 25.732 43.929 1.00 14.78 115 THR B N 1
ATOM 2540 C CA . THR B 1 115 ? 20.700 25.114 42.750 1.00 15.30 115 THR B CA 1
ATOM 2541 C C . THR B 1 115 ? 19.237 24.735 42.944 1.00 14.21 115 THR B C 1
ATOM 2542 O O . THR B 1 115 ? 18.562 24.359 41.985 1.00 12.77 115 THR B O 1
ATOM 2546 N N . GLY B 1 116 ? 18.746 24.841 44.176 1.00 13.71 116 GLY B N 1
ATOM 2547 C CA . GLY B 1 116 ? 17.399 24.401 44.476 1.00 16.17 116 GLY B CA 1
ATOM 2548 C C . GLY B 1 116 ? 17.228 22.958 44.037 1.00 16.61 116 GLY B C 1
ATOM 2549 O O . GLY B 1 116 ? 18.099 22.119 44.301 1.00 15.48 116 GLY B O 1
ATOM 2550 N N . ASP B 1 117 ? 16.135 22.664 43.337 1.00 14.91 117 ASP B N 1
ATOM 2551 C CA . ASP B 1 117 ? 15.872 21.280 42.944 1.00 16.52 117 ASP B CA 1
ATOM 2552 C C . ASP B 1 117 ? 16.630 20.805 41.700 1.00 15.49 117 ASP B C 1
ATOM 2553 O O . ASP B 1 117 ? 16.408 19.689 41.224 1.00 17.92 117 ASP B O 1
ATOM 2558 N N . LEU B 1 118 ? 17.525 21.643 41.180 1.00 11.05 118 LEU B N 1
ATOM 2559 C CA . LEU B 1 118 ? 18.448 21.190 40.148 1.00 11.18 118 LEU B CA 1
ATOM 2560 C C . LEU B 1 118 ? 19.468 20.283 40.818 1.00 12.40 118 LEU B C 1
ATOM 2561 O O . LEU B 1 118 ? 19.843 20.510 41.968 1.00 13.97 118 LEU B O 1
ATOM 2566 N N . PRO B 1 119 ? 19.923 19.251 40.105 1.00 12.55 119 PRO B N 1
ATOM 2567 C CA . PRO B 1 119 ? 20.860 18.302 40.717 1.00 14.54 119 PRO B CA 1
ATOM 2568 C C . PRO B 1 119 ? 22.260 18.872 40.936 1.00 15.94 119 PRO B C 1
ATOM 2569 O O . PRO B 1 119 ? 22.745 19.677 40.132 1.00 14.68 119 PRO B O 1
ATOM 2573 N N . LEU B 1 120 ? 22.884 18.472 42.042 1.00 13.73 120 LEU B N 1
ATOM 2574 C CA . LEU B 1 120 ? 24.305 18.700 42.268 1.00 13.15 120 LEU B CA 1
ATOM 2575 C C . LEU B 1 120 ? 25.060 17.406 41.964 1.00 13.19 120 LEU B C 1
ATOM 2576 O O . LEU B 1 120 ? 24.474 16.319 42.033 1.00 14.49 120 LEU B O 1
ATOM 2581 N N . PRO B 1 121 ? 26.349 17.512 41.595 1.00 12.45 121 PRO B N 1
ATOM 2582 C CA . PRO B 1 121 ? 27.074 18.757 41.313 1.00 11.53 121 PRO B CA 1
ATOM 2583 C C . PRO B 1 121 ? 26.569 19.388 40.023 1.00 12.65 121 PRO B C 1
ATOM 2584 O O . PRO B 1 121 ? 25.771 18.765 39.316 1.00 13.08 121 PRO B O 1
ATOM 2588 N N . HIS B 1 122 ? 26.996 20.613 39.738 1.00 12.03 122 HIS B N 1
ATOM 2589 C CA . HIS B 1 122 ? 26.836 21.137 38.393 1.00 11.53 122 HIS B CA 1
ATOM 2590 C C . HIS B 1 122 ? 27.719 20.234 37.564 1.00 11.40 122 HIS B C 1
ATOM 2591 O O . HIS B 1 122 ? 28.946 20.297 37.653 1.00 13.02 122 HIS B O 1
ATOM 2606 N N . GLY B 1 124 ? 28.079 18.126 33.759 1.00 13.72 124 GLY B N 1
ATOM 2607 C CA . GLY B 1 124 ? 27.646 17.988 32.377 1.00 12.91 124 GLY B CA 1
ATOM 2608 C C . GLY B 1 124 ? 28.202 19.106 31.511 1.00 14.54 124 GLY B C 1
ATOM 2609 O O . GLY B 1 124 ? 29.094 19.836 31.943 1.00 13.51 124 GLY B O 1
ATOM 2610 N N . TRP B 1 125 ? 27.670 19.247 30.299 1.00 12.92 125 TRP B N 1
ATOM 2611 C CA . TRP B 1 125 ? 28.189 20.208 29.329 1.00 12.73 125 TRP B CA 1
ATOM 2612 C C . TRP B 1 125 ? 27.395 21.515 29.327 1.00 13.47 125 TRP B C 1
ATOM 2613 O O . TRP B 1 125 ? 26.198 21.515 29.061 1.00 14.98 125 TRP B O 1
ATOM 2624 N N . ASN B 1 126 ? 28.063 22.629 29.606 1.00 11.18 126 ASN B N 1
ATOM 2625 C CA . ASN B 1 126 ? 27.378 23.918 29.666 1.00 14.37 126 ASN B CA 1
ATOM 2626 C C . ASN B 1 126 ? 28.150 24.986 28.898 1.00 12.67 126 ASN B C 1
ATOM 2627 O O . ASN B 1 126 ? 29.361 24.869 28.705 1.00 15.79 126 ASN B O 1
ATOM 2632 N N . THR B 1 127 ? 27.447 26.025 28.459 1.00 13.41 127 THR B N 1
ATOM 2633 C CA . THR B 1 127 ? 28.088 27.125 27.758 1.00 13.66 127 THR B CA 1
ATOM 2634 C C . THR B 1 127 ? 28.522 28.172 28.765 1.00 15.46 127 THR B C 1
ATOM 2635 O O . THR B 1 127 ? 28.0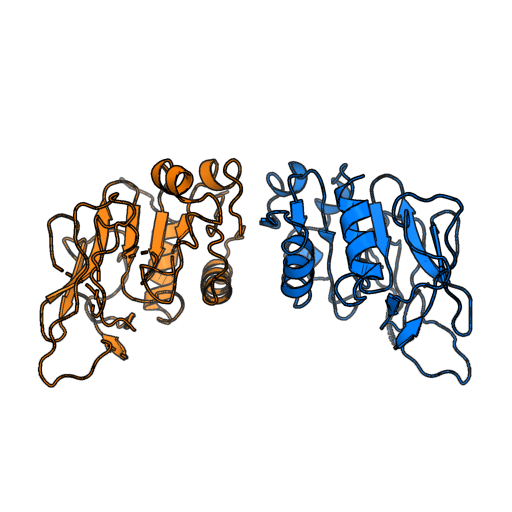55 28.185 29.908 1.00 15.61 127 THR B O 1
ATOM 2639 N N . VAL B 1 128 ? 29.421 29.049 28.338 1.00 16.00 128 VAL B N 1
ATOM 2640 C CA . VAL B 1 128 ? 29.869 30.142 29.181 1.00 15.21 128 VAL B CA 1
ATOM 2641 C C . VAL B 1 128 ? 29.708 31.457 28.445 1.00 18.33 128 VAL B C 1
ATOM 2642 O O . VAL B 1 128 ? 29.669 31.498 27.209 1.00 17.41 128 VAL B O 1
ATOM 2646 N N . GLN B 1 129 ? 29.593 32.529 29.217 1.00 17.14 129 GLN B N 1
ATOM 2647 C CA . GLN B 1 129 ? 29.416 33.854 28.665 1.00 17.62 129 GLN B CA 1
ATOM 2648 C C . GLN B 1 129 ? 30.666 34.686 28.974 1.00 18.79 129 GLN B C 1
ATOM 2649 O O . GLN B 1 129 ? 30.882 35.126 30.109 1.00 15.66 129 GLN B O 1
ATOM 2655 N N . VAL B 1 130 ? 31.494 34.873 27.951 1.00 17.44 130 VAL B N 1
ATOM 2656 C CA . VAL B 1 130 ? 32.834 35.424 28.116 1.00 18.39 130 VAL B CA 1
ATOM 2657 C C . VAL B 1 130 ? 32.819 36.945 28.185 1.00 23.52 130 VAL B C 1
ATOM 2658 O O . VAL B 1 130 ? 32.106 37.605 27.427 1.00 24.06 130 VAL B O 1
ATOM 2662 N N . LYS B 1 131 ? 33.606 37.493 29.102 1.00 24.08 131 LYS B N 1
ATOM 2663 C CA . LYS B 1 131 ? 33.657 38.932 29.305 1.00 30.46 131 LYS B CA 1
ATOM 2664 C C . LYS B 1 131 ? 34.588 39.600 28.300 1.00 29.50 131 LYS B C 1
ATOM 2665 O O . LYS B 1 131 ? 35.777 39.291 28.247 1.00 26.42 131 LYS B O 1
ATOM 2671 N N . GLU B 1 132 ? 34.023 40.493 27.492 1.00 32.51 132 GLU B N 1
ATOM 2672 C CA . GLU B 1 132 ? 34.788 41.424 26.658 1.00 36.73 132 GLU B CA 1
ATOM 2673 C C . GLU B 1 132 ? 35.886 40.818 25.781 1.00 31.42 132 GLU B C 1
ATOM 2674 O O . GLU B 1 132 ? 36.998 41.325 25.758 1.00 28.72 132 GLU B O 1
ATOM 2680 N N . GLY B 1 133 ? 35.574 39.746 25.062 1.00 33.02 133 GLY B N 1
ATOM 2681 C CA . GLY B 1 133 ? 36.526 39.143 24.141 1.00 32.02 133 GLY B CA 1
ATOM 2682 C C . GLY B 1 133 ? 37.864 38.750 24.754 1.00 29.58 133 GLY B C 1
ATOM 2683 O O . GLY B 1 133 ? 38.916 38.969 24.163 1.00 30.13 133 GLY B O 1
ATOM 2684 N N . HIS B 1 134 ? 37.826 38.170 25.946 1.00 25.32 134 HIS B N 1
ATOM 2685 C CA . HIS B 1 134 ? 39.048 37.779 26.641 1.00 22.98 134 HIS B CA 1
ATOM 2686 C C . HIS B 1 134 ? 39.886 36.791 25.811 1.00 21.73 134 HIS B C 1
ATOM 2687 O O . HIS B 1 134 ? 39.347 35.834 25.257 1.00 20.87 134 HIS B O 1
ATOM 2694 N N . PRO B 1 135 ? 41.209 37.023 25.732 1.00 22.64 135 PRO B N 1
ATOM 2695 C CA . PRO B 1 135 ? 42.140 36.230 24.912 1.00 25.34 135 PRO B CA 1
ATOM 2696 C C . PRO B 1 135 ? 42.111 34.727 25.202 1.00 22.91 135 PRO B C 1
ATOM 2697 O O . PRO B 1 135 ? 42.392 33.920 24.312 1.0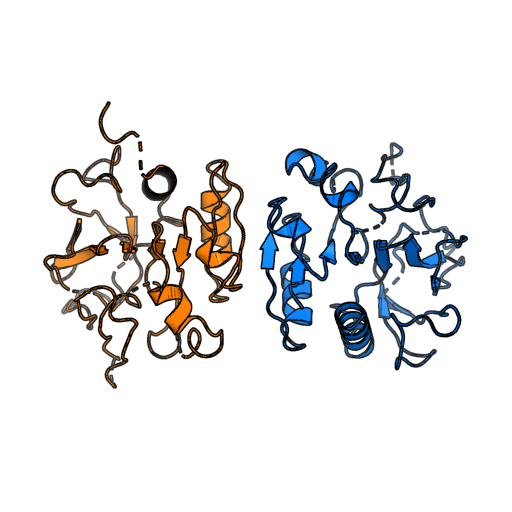0 20.85 135 PRO B O 1
ATOM 2701 N N . LEU B 1 136 ? 41.782 34.352 26.432 1.00 20.22 136 LEU B N 1
ATOM 2702 C CA . LEU B 1 136 ? 41.736 32.942 26.792 1.00 20.88 136 LEU B CA 1
ATOM 2703 C C . LEU B 1 136 ? 40.680 32.198 25.970 1.00 19.99 136 LEU B C 1
ATOM 2704 O O . LEU B 1 136 ? 40.790 30.993 25.756 1.00 19.10 136 LEU B O 1
ATOM 2709 N N . PHE B 1 137 ? 39.667 32.923 25.494 1.00 18.39 137 PHE B N 1
ATOM 2710 C CA . PHE B 1 137 ? 38.567 32.303 24.757 1.00 15.06 137 PHE B CA 1
ATOM 2711 C C . PHE B 1 137 ? 38.549 32.676 23.279 1.00 17.72 137 PHE B C 1
ATOM 2712 O O . PHE B 1 137 ? 37.539 32.493 22.599 1.00 18.33 137 PHE B O 1
ATOM 2720 N N . ASN B 1 138 ? 39.666 33.194 22.784 1.00 19.83 138 ASN B N 1
ATOM 2721 C CA . ASN B 1 138 ? 39.765 33.567 21.381 1.00 23.09 138 ASN B CA 1
ATOM 2722 C C . ASN B 1 138 ? 39.537 32.379 20.445 1.00 21.44 138 ASN B C 1
ATOM 2723 O O . ASN B 1 138 ? 40.076 31.292 20.659 1.00 19.91 138 ASN B O 1
ATOM 2728 N N . GLY B 1 139 ? 38.731 32.593 19.409 1.00 23.86 139 GLY B N 1
ATOM 2729 C CA . GLY B 1 139 ? 38.449 31.553 18.433 1.00 23.25 139 GLY B CA 1
ATOM 2730 C C . GLY B 1 139 ? 37.472 30.492 18.908 1.00 23.03 139 GLY B C 1
ATOM 2731 O O . GLY B 1 139 ? 37.237 29.502 18.217 1.00 26.20 139 GLY B O 1
ATOM 2732 N N . ILE B 1 140 ? 36.913 30.688 20.096 1.00 18.16 140 ILE B N 1
ATOM 2733 C CA . ILE B 1 140 ? 35.892 29.788 20.616 1.00 19.31 140 ILE B CA 1
ATOM 2734 C C . ILE B 1 140 ? 34.519 30.444 20.482 1.00 24.06 140 ILE B C 1
ATOM 2735 O O . ILE B 1 140 ? 34.324 31.587 20.896 1.00 23.63 140 ILE B O 1
ATOM 2740 N N . GLU B 1 141 ? 33.577 29.723 19.884 1.00 26.77 141 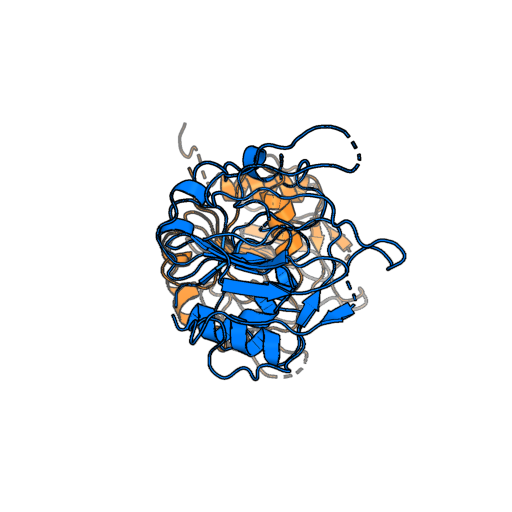GLU B N 1
ATOM 2741 C CA . GLU B 1 141 ? 32.228 30.239 19.685 1.00 29.33 141 GLU B CA 1
ATOM 2742 C C . GLU B 1 141 ? 31.529 30.431 21.027 1.00 26.36 141 GLU B C 1
ATOM 2743 O O . GLU B 1 141 ? 31.765 29.665 21.965 1.00 23.74 141 GLU B O 1
ATOM 2749 N N . PRO B 1 142 ? 30.667 31.455 21.122 1.00 28.04 142 PRO B N 1
ATOM 2750 C CA . PRO B 1 142 ? 29.889 31.756 22.330 1.00 27.69 142 PRO B CA 1
ATOM 2751 C C . PRO B 1 142 ? 29.034 30.581 22.798 1.00 27.00 142 PRO B C 1
ATOM 2752 O O . PRO B 1 142 ? 28.761 30.460 23.992 1.00 28.27 142 PRO B O 1
ATOM 2756 N N . ASP B 1 143 ? 28.618 29.725 21.870 1.00 26.15 143 ASP B N 1
ATOM 2757 C CA . ASP B 1 143 ? 27.762 28.592 22.213 1.00 27.93 143 ASP B CA 1
ATOM 2758 C C . ASP B 1 143 ? 28.524 27.269 22.339 1.00 23.23 143 ASP B C 1
ATOM 2759 O O . ASP B 1 143 ? 27.920 26.194 22.310 1.00 22.62 143 ASP B O 1
ATOM 2764 N N . ALA B 1 144 ? 29.845 27.348 22.478 1.00 20.41 144 ALA B N 1
ATOM 2765 C CA . ALA B 1 144 ? 30.659 26.152 22.692 1.00 18.43 144 ALA B CA 1
ATOM 2766 C C . ALA B 1 144 ? 30.420 25.559 24.080 1.00 17.03 144 ALA B C 1
ATOM 2767 O O . ALA B 1 144 ? 30.196 26.288 25.044 1.00 16.54 144 ALA B O 1
ATOM 2769 N N . TYR B 1 145 ? 30.482 24.235 24.177 1.00 14.80 145 TYR B N 1
ATOM 2770 C CA . TYR B 1 145 ? 30.267 23.559 25.454 1.00 14.50 145 TYR B CA 1
ATOM 2771 C C . TYR B 1 145 ? 31.567 23.152 26.128 1.00 15.76 145 TYR B C 1
ATOM 2772 O O . TYR B 1 145 ? 32.511 22.714 25.473 1.00 15.07 145 TYR B O 1
ATOM 2781 N N . PHE B 1 146 ? 31.604 23.322 27.444 1.00 14.99 146 PHE B N 1
ATOM 2782 C CA . PHE B 1 146 ? 32.703 22.851 28.266 1.00 12.88 146 PHE B CA 1
ATOM 2783 C C . PHE B 1 146 ? 32.125 21.903 29.301 1.00 13.44 146 PHE B C 1
ATOM 2784 O O . PHE B 1 146 ? 30.952 22.013 29.659 1.00 14.54 146 PHE B O 1
ATOM 2792 N N . TYR B 1 147 ? 32.953 20.986 29.788 1.00 12.45 147 TYR B N 1
ATOM 2793 C CA . TYR B 1 147 ? 32.509 19.986 30.743 1.00 13.45 147 TYR B CA 1
ATOM 2794 C C . TYR B 1 147 ? 32.799 20.398 32.186 1.00 12.37 147 TYR B C 1
ATOM 2795 O O . TYR B 1 147 ? 33.942 20.675 32.546 1.00 14.00 147 TYR B O 1
ATOM 2804 N N . PHE B 1 148 ? 31.753 20.413 33.005 1.00 11.67 148 PHE B N 1
ATOM 2805 C CA . PHE B 1 148 ? 31.829 20.859 34.397 1.00 11.33 148 PHE B CA 1
ATOM 2806 C C . PHE B 1 148 ? 31.548 19.697 35.345 1.00 11.93 148 PHE B C 1
ATOM 2807 O O . PHE B 1 148 ? 30.726 18.835 35.029 1.00 12.60 148 PHE B O 1
ATOM 2815 N N . VAL B 1 149 ? 32.219 19.673 36.502 1.00 11.43 149 VAL B N 1
ATOM 2816 C CA . VAL B 1 149 ? 31.837 18.806 37.629 1.00 13.14 149 VAL B CA 1
ATOM 2817 C C . VAL B 1 149 ? 32.233 19.471 38.937 1.00 12.59 149 VAL B C 1
ATOM 2818 O O . VAL B 1 149 ? 33.361 19.291 39.389 1.00 15.57 149 VAL B O 1
ATOM 2822 N N . HIS B 1 150 ? 31.330 20.221 39.555 1.00 12.31 150 HIS B N 1
ATOM 2823 C CA . HIS B 1 150 ? 31.661 20.912 40.798 1.00 11.95 150 HIS B CA 1
ATOM 2824 C C . HIS B 1 150 ? 30.385 21.270 41.542 1.00 13.35 150 HIS B C 1
ATOM 2825 O O . HIS B 1 150 ? 29.360 21.564 40.926 1.00 13.76 150 HIS B O 1
ATOM 2832 N N . SER B 1 151 ? 30.448 21.253 42.869 1.00 10.97 151 SER B N 1
ATOM 2833 C CA . SER B 1 151 ? 29.288 21.613 43.674 1.00 10.74 151 SER B CA 1
ATOM 2834 C C . SER B 1 151 ? 29.501 22.963 44.346 1.00 13.08 151 SER B C 1
ATOM 2835 O O . SER B 1 151 ? 28.560 23.560 44.862 1.00 14.90 151 SER B O 1
ATOM 2838 N N . PHE B 1 152 ? 30.746 23.434 44.334 1.00 12.39 152 PHE B N 1
ATOM 2839 C CA . PHE B 1 152 ? 31.067 24.736 44.901 1.00 14.26 152 PHE B CA 1
ATOM 2840 C C . PHE B 1 152 ? 31.528 25.664 43.793 1.00 14.03 152 PHE B C 1
ATOM 2841 O O . PHE B 1 152 ? 32.006 25.209 42.757 1.00 14.23 152 PHE B O 1
ATOM 2849 N N . ALA B 1 153 ? 31.376 26.966 44.002 1.00 14.25 153 ALA B N 1
ATOM 2850 C CA . ALA B 1 153 ? 31.724 27.916 42.958 1.00 12.57 153 ALA B CA 1
ATOM 2851 C C . ALA B 1 153 ? 32.025 29.285 43.528 1.00 15.39 153 ALA B C 1
ATOM 2852 O O . ALA B 1 153 ? 31.568 29.641 44.612 1.00 14.14 153 ALA B O 1
ATOM 2862 N N . PRO B 1 155 ? 31.381 33.212 43.166 1.00 17.15 155 PRO B N 1
ATOM 2863 C CA . PRO B 1 155 ? 30.362 34.053 42.535 1.00 18.40 155 PRO B CA 1
ATOM 2864 C C . PRO B 1 155 ? 30.977 34.947 41.473 1.00 15.97 155 PRO B C 1
ATOM 2865 O O . PRO B 1 155 ? 32.200 35.061 41.395 1.00 14.09 155 PRO B O 1
ATOM 2869 N N . VAL B 1 156 ? 30.135 35.551 40.645 1.00 17.35 156 VAL B N 1
ATOM 2870 C CA . VAL B 1 156 ? 30.615 36.513 39.669 1.00 17.15 156 VAL B CA 1
ATOM 2871 C C . VAL B 1 156 ? 31.200 37.697 40.431 1.00 18.24 156 VAL B C 1
ATOM 2872 O O . VAL B 1 156 ? 30.597 38.174 41.393 1.00 17.96 156 VAL B O 1
ATOM 2876 N N . GLY B 1 157 ? 32.382 38.150 40.021 1.00 16.52 157 GLY B N 1
ATOM 2877 C CA . GLY B 1 157 ? 33.017 39.291 40.657 1.00 18.83 157 GLY B CA 1
ATOM 2878 C C . GLY B 1 157 ? 33.862 40.085 39.678 1.00 18.04 157 GLY B C 1
ATOM 2879 O O . GLY B 1 157 ? 33.818 39.846 38.472 1.00 16.07 157 GLY B O 1
ATOM 2880 N N . ASP B 1 158 ? 34.644 41.025 40.194 1.00 19.69 158 ASP B N 1
ATOM 2881 C CA . ASP B 1 158 ? 35.515 41.825 39.340 1.00 21.35 158 ASP B CA 1
ATOM 2882 C C . ASP B 1 158 ? 36.611 40.996 38.649 1.00 19.84 158 ASP B C 1
ATOM 2883 O O . ASP B 1 158 ? 37.139 41.403 37.613 1.00 20.70 158 ASP B O 1
ATOM 2888 N N . TYR B 1 159 ? 36.938 39.842 39.233 1.00 17.11 159 TYR B N 1
ATOM 2889 C CA . TYR B 1 159 ? 37.953 38.920 38.712 1.00 17.48 159 TYR B CA 1
ATOM 2890 C C . TYR B 1 159 ? 37.391 38.004 37.621 1.00 16.70 159 TYR B C 1
ATOM 2891 O O . TYR B 1 159 ? 38.133 37.240 37.003 1.00 14.68 159 TYR B O 1
ATOM 2900 N N . THR B 1 160 ? 36.083 38.059 37.398 1.00 15.86 160 THR B N 1
AT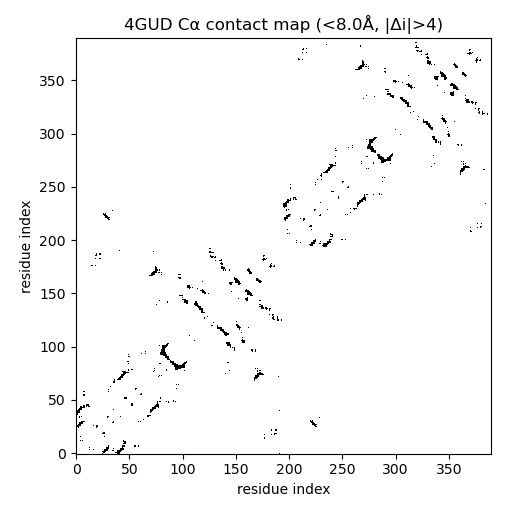OM 2901 C CA . THR B 1 160 ? 35.446 37.106 36.486 1.00 17.05 160 THR B CA 1
ATOM 2902 C C . THR B 1 160 ? 35.723 37.461 35.031 1.00 16.58 160 THR B C 1
ATOM 2903 O O . THR B 1 160 ? 35.568 38.616 34.633 1.00 15.96 160 THR B O 1
ATOM 2907 N N . ILE B 1 161 ? 36.136 36.474 34.238 1.00 13.47 161 ILE B N 1
ATOM 2908 C CA . ILE B 1 161 ? 36.351 36.700 32.811 1.00 15.61 161 ILE B CA 1
ATOM 2909 C C . ILE B 1 161 ? 35.401 35.861 31.958 1.00 18.27 161 ILE B C 1
ATOM 2910 O O . ILE B 1 161 ? 35.297 36.065 30.748 1.00 18.96 161 ILE B O 1
ATOM 2915 N N . ALA B 1 162 ? 34.708 34.921 32.595 1.00 15.12 162 ALA B N 1
ATOM 2916 C CA . ALA B 1 162 ? 33.629 34.194 31.940 1.00 15.22 162 ALA B CA 1
ATOM 2917 C C . ALA B 1 162 ? 32.610 33.756 32.977 1.00 15.10 162 ALA B C 1
ATOM 2918 O O . ALA B 1 162 ? 32.969 33.322 34.069 1.00 14.68 162 ALA B O 1
ATOM 2920 N N . GLN B 1 163 ? 31.339 33.876 32.619 1.00 13.97 163 GLN B N 1
ATOM 2921 C CA . GLN B 1 163 ? 30.232 33.582 33.523 1.00 15.87 163 GLN B CA 1
ATOM 2922 C C . GLN B 1 163 ? 29.507 32.321 33.060 1.00 15.35 163 GLN B C 1
ATOM 2923 O O . GLN B 1 163 ? 29.480 32.016 31.869 1.00 17.70 163 GLN B O 1
ATOM 2929 N N . CYS B 1 164 ? 28.932 31.587 34.003 1.00 12.45 164 CYS B N 1
ATOM 2930 C CA . CYS B 1 164 ? 28.084 30.443 33.671 1.00 11.94 164 CYS B CA 1
ATOM 2931 C C . CYS B 1 164 ? 26.835 30.506 34.546 1.00 15.46 164 CYS B C 1
ATOM 2932 O O . CYS B 1 164 ? 26.844 31.162 35.588 1.00 15.46 164 CYS B O 1
ATOM 2935 N N . GLU B 1 165 ? 25.760 29.850 34.113 1.00 15.44 165 GLU B N 1
ATOM 2936 C CA . GLU B 1 165 ? 24.494 29.885 34.838 1.00 18.68 165 GLU B CA 1
ATOM 2937 C C . GLU B 1 165 ? 24.003 28.476 35.142 1.00 18.00 165 GLU B C 1
ATOM 2938 O O . GLU B 1 165 ? 23.804 27.675 34.226 1.00 18.50 165 GLU B O 1
ATOM 2944 N N . TYR B 1 166 ? 23.812 28.174 36.423 1.00 11.74 166 TYR B N 1
ATOM 2945 C CA . TYR B 1 166 ? 23.189 26.914 36.824 1.00 10.37 166 TYR B CA 1
ATOM 2946 C C . TYR B 1 166 ? 22.594 27.101 38.214 1.00 13.68 166 TYR B C 1
ATOM 2947 O O . TYR B 1 166 ? 23.304 27.010 39.215 1.00 14.05 166 TYR B O 1
ATOM 2956 N N . GLY B 1 167 ? 21.297 27.397 38.263 1.00 12.83 167 GLY B N 1
ATOM 2957 C CA . GLY B 1 167 ? 20.631 27.774 39.503 1.00 17.10 167 GLY B CA 1
ATOM 2958 C C . GLY B 1 167 ? 20.899 29.238 39.826 1.00 15.77 167 GLY B C 1
ATOM 2959 O O . GLY B 1 167 ? 19.982 30.014 40.087 1.00 17.59 167 GLY B O 1
ATOM 2960 N N . GLN B 1 168 ? 22.175 29.597 39.815 1.00 14.42 168 GLN B N 1
ATOM 2961 C CA . GLN B 1 168 ? 22.619 30.971 39.990 1.00 15.39 168 GLN B CA 1
ATOM 2962 C C . GLN B 1 168 ? 23.752 31.213 39.009 1.00 14.52 168 GLN B C 1
ATOM 2963 O O . GLN B 1 168 ? 24.412 30.265 38.574 1.00 14.62 168 GLN B O 1
ATOM 2969 N N . PRO B 1 169 ? 24.003 32.486 38.670 1.00 15.11 169 PRO B N 1
ATOM 2970 C CA . PRO B 1 169 ? 25.227 32.782 37.923 1.00 15.49 169 PRO B CA 1
ATOM 2971 C C . PRO B 1 169 ? 26.460 32.567 38.798 1.00 14.77 169 PRO B C 1
ATOM 2972 O O . PRO B 1 169 ? 26.404 32.769 40.015 1.00 12.90 169 PRO B O 1
ATOM 2976 N N . PHE B 1 170 ? 27.563 32.157 38.182 1.00 15.21 170 PHE B N 1
ATOM 2977 C CA . PHE B 1 170 ? 28.819 31.989 38.903 1.00 15.55 170 PHE B CA 1
ATOM 2978 C C . PHE B 1 170 ? 29.996 32.182 37.946 1.00 14.83 170 PHE B C 1
ATOM 2979 O O . PHE B 1 170 ? 29.799 32.297 36.731 1.00 13.06 170 PHE B O 1
ATOM 2987 N N . SER B 1 171 ? 31.209 32.238 38.494 1.00 14.49 171 SER B N 1
ATOM 2988 C CA . SER B 1 171 ? 32.420 32.380 37.681 1.00 15.23 171 SER B CA 1
ATOM 2989 C C . SER B 1 171 ? 32.828 31.055 37.051 1.00 15.29 171 SER B C 1
ATOM 2990 O O . SER B 1 171 ? 33.161 30.100 37.755 1.00 13.31 171 SER B O 1
ATOM 2993 N N . ALA B 1 172 ? 32.804 30.997 35.722 1.00 14.62 172 ALA B N 1
ATOM 2994 C CA . ALA B 1 172 ? 33.326 29.836 35.005 1.00 12.36 172 ALA B CA 1
ATOM 2995 C C . ALA B 1 172 ? 34.829 29.988 34.775 1.00 10.18 172 ALA B C 1
ATOM 2996 O O . ALA B 1 172 ? 35.558 28.999 34.662 1.00 12.73 172 ALA B O 1
ATOM 2998 N N . ALA B 1 173 ? 35.289 31.233 34.709 1.00 13.37 173 ALA B N 1
ATOM 2999 C CA . ALA B 1 173 ? 36.713 31.511 34.560 1.00 13.28 173 ALA B CA 1
ATOM 3000 C C . ALA B 1 173 ? 37.067 32.829 35.243 1.00 11.30 173 ALA B C 1
ATOM 3001 O O . ALA B 1 173 ? 36.256 33.758 35.282 1.00 12.53 173 ALA B O 1
ATOM 3003 N N . ILE B 1 174 ? 38.274 32.894 35.791 1.00 12.52 174 ILE B N 1
ATOM 3004 C CA . ILE B 1 174 ? 38.720 34.072 36.523 1.00 13.99 174 ILE B CA 1
ATOM 3005 C C . ILE B 1 174 ? 40.140 34.486 36.135 1.00 14.25 174 ILE B C 1
ATOM 3006 O O . ILE B 1 174 ? 40.904 33.699 35.568 1.00 13.15 174 ILE B O 1
ATOM 3011 N N . GLN B 1 175 ? 40.488 35.733 36.444 1.00 15.71 175 GLN B N 1
ATOM 3012 C CA . GLN B 1 175 ? 41.854 36.211 36.267 1.00 15.05 175 GLN B CA 1
ATOM 3013 C C . GLN B 1 175 ? 42.200 37.258 37.317 1.00 15.85 175 GLN B C 1
ATOM 3014 O O . GLN B 1 175 ? 41.394 38.139 37.613 1.00 16.96 175 GLN B O 1
ATOM 3020 N N . ALA B 1 176 ? 43.397 37.147 37.877 1.00 14.69 176 ALA B N 1
ATOM 3021 C CA . ALA B 1 176 ? 43.969 38.194 38.710 1.00 18.88 176 ALA B CA 1
ATOM 3022 C C . ALA B 1 176 ? 45.449 38.293 38.374 1.00 20.67 176 ALA B C 1
ATOM 3023 O O . ALA B 1 176 ? 46.256 37.502 38.859 1.00 19.20 176 ALA B O 1
ATOM 3025 N N . GLY B 1 177 ? 45.803 39.251 37.524 1.00 18.66 177 GLY B N 1
ATOM 3026 C CA . GLY B 1 177 ? 47.172 39.369 37.064 1.00 19.01 177 GLY B CA 1
ATOM 3027 C C . GLY B 1 177 ? 47.579 38.142 36.269 1.00 17.39 177 GLY B C 1
ATOM 3028 O O . GLY B 1 177 ? 46.905 37.763 35.311 1.00 16.57 177 GLY B O 1
ATOM 3029 N N . ASN B 1 178 ? 48.680 37.513 36.670 1.00 14.75 178 ASN B N 1
ATOM 3030 C CA . ASN B 1 178 ? 49.179 36.325 35.980 1.00 15.31 178 ASN B CA 1
ATOM 3031 C C . ASN B 1 178 ? 48.440 35.046 36.375 1.00 14.25 178 ASN B C 1
ATOM 3032 O O . ASN B 1 178 ? 48.704 33.981 35.825 1.00 13.53 178 ASN B O 1
ATOM 3037 N N . TYR B 1 179 ? 47.534 35.148 37.343 1.00 14.41 179 TYR B N 1
ATOM 3038 C CA . TYR B 1 179 ? 46.756 33.985 37.764 1.00 17.25 179 TYR B CA 1
ATOM 3039 C C . TYR B 1 179 ? 45.441 33.865 37.000 1.00 16.14 179 TYR B C 1
ATOM 3040 O O . TYR B 1 179 ? 44.598 34.763 37.044 1.00 16.68 179 TYR B O 1
ATOM 3049 N N . TYR B 1 180 ? 45.274 32.744 36.305 1.00 13.15 180 TYR B N 1
ATOM 3050 C CA . TYR B 1 180 ? 44.033 32.442 35.612 1.00 10.80 180 TYR B CA 1
ATOM 3051 C C . TYR B 1 180 ? 43.425 31.186 36.210 1.00 11.29 180 TYR B C 1
ATOM 3052 O O . TYR B 1 180 ? 44.127 30.347 36.781 1.00 14.99 180 TYR B O 1
ATOM 3061 N N . GLY B 1 181 ? 42.118 31.042 36.063 1.00 13.81 181 GLY B N 1
ATOM 3062 C CA . GLY B 1 181 ? 41.477 29.818 36.493 1.00 14.37 181 GLY B CA 1
ATOM 3063 C C . GLY B 1 181 ? 40.261 29.509 35.655 1.00 14.13 181 GLY B C 1
ATOM 3064 O O . GLY B 1 181 ? 39.591 30.418 35.169 1.00 14.15 181 GLY B O 1
ATOM 3065 N N . VAL B 1 182 ? 39.987 28.222 35.474 1.00 12.52 182 VAL B N 1
ATOM 3066 C CA . VAL B 1 182 ? 38.748 27.788 34.845 1.00 12.68 182 VAL B CA 1
ATOM 3067 C C . VAL B 1 182 ? 38.071 26.764 35.749 1.00 12.65 182 VAL B C 1
ATOM 3068 O O . VAL B 1 182 ? 38.733 25.920 36.356 1.00 11.85 182 VAL B O 1
ATOM 3072 N N . GLN B 1 183 ? 36.753 26.862 35.845 1.00 11.75 183 GLN B N 1
ATOM 3073 C CA . GLN B 1 183 ? 35.967 26.012 36.730 1.00 14.05 183 GLN B CA 1
ATOM 3074 C C . GLN B 1 183 ? 35.620 24.696 36.039 1.00 17.13 183 GLN B C 1
ATOM 3075 O O . GLN B 1 183 ? 35.399 23.680 36.696 1.00 17.92 183 GLN B O 1
ATOM 3081 N N . PHE B 1 184 ? 35.582 24.723 34.709 1.00 14.94 184 PHE B N 1
ATOM 3082 C CA . PHE B 1 184 ? 35.365 23.513 33.917 1.00 15.41 184 PHE B CA 1
ATOM 3083 C C . PHE B 1 184 ? 36.690 22.784 33.695 1.00 14.83 184 PHE B C 1
ATOM 3084 O O . PHE B 1 184 ? 37.749 23.284 34.078 1.00 15.07 184 PHE B O 1
ATOM 3092 N N . HIS B 1 185 ? 36.627 21.608 33.075 1.00 13.45 185 HIS B N 1
ATOM 3093 C CA . HIS B 1 185 ? 37.823 20.832 32.742 1.00 14.04 185 HIS B CA 1
ATOM 3094 C C . HIS B 1 185 ? 38.128 20.919 31.251 1.00 14.61 185 HIS B C 1
ATOM 3095 O O . HIS B 1 185 ? 37.559 20.169 30.456 1.00 15.80 185 HIS B O 1
ATOM 3102 N N . PRO B 1 186 ? 39.029 21.832 30.864 1.00 16.87 186 PRO B N 1
ATOM 3103 C CA . PRO B 1 186 ? 39.348 22.003 29.444 1.00 17.35 186 PRO B CA 1
ATOM 3104 C C . PRO B 1 186 ? 39.953 20.737 28.844 1.00 16.24 186 PRO B C 1
ATOM 3105 O O . PRO B 1 186 ? 39.726 20.450 27.668 1.00 16.04 186 PRO B O 1
ATOM 3109 N N . GLU B 1 187 ? 40.680 19.968 29.652 1.00 16.23 187 GLU B N 1
ATOM 3110 C CA . GLU B 1 187 ? 41.316 18.744 29.171 1.00 18.81 187 GLU B CA 1
ATOM 3111 C C . GLU B 1 187 ? 40.291 17.655 28.862 1.00 19.83 187 GLU B C 1
ATOM 3112 O O . GLU B 1 187 ? 40.623 16.641 28.255 1.00 20.79 187 GLU B O 1
ATOM 3118 N N . ARG B 1 188 ? 39.048 17.873 29.286 1.00 19.25 188 ARG B N 1
ATOM 3119 C CA . ARG B 1 188 ? 37.964 16.931 29.033 1.00 20.35 188 ARG B CA 1
ATOM 3120 C C . ARG B 1 188 ? 36.866 17.542 28.170 1.00 17.88 188 ARG B C 1
ATOM 3121 O O . ARG B 1 188 ? 35.795 16.955 28.017 1.00 17.30 188 ARG B O 1
ATOM 3129 N N . SER B 1 189 ? 37.119 18.723 27.616 1.00 15.45 189 SER B N 1
ATOM 3130 C CA . SER B 1 189 ? 36.069 19.464 26.927 1.00 14.95 189 SER B CA 1
ATOM 3131 C C . SER B 1 189 ? 36.266 19.477 25.414 1.00 18.61 189 SER B C 1
ATOM 3132 O O . SER B 1 189 ? 35.923 20.454 24.753 1.00 17.76 189 SER B O 1
ATOM 3135 N N . SER B 1 190 ? 36.826 18.397 24.878 1.00 16.25 190 SER B N 1
ATOM 3136 C CA . SER B 1 190 ? 36.952 18.237 23.428 1.00 20.43 190 SER B CA 1
ATOM 3137 C C . SER B 1 190 ? 37.674 19.421 22.760 1.00 20.55 190 SER B C 1
ATOM 3138 O O . SER B 1 190 ? 38.641 19.946 23.308 1.00 18.10 190 SER B O 1
ATOM 3141 N N . LYS B 1 191 ? 37.197 19.839 21.589 1.00 21.83 191 LYS B N 1
ATOM 3142 C CA . LYS B 1 191 ? 37.874 20.879 20.808 1.00 24.00 191 LYS B CA 1
ATOM 3143 C C . LYS B 1 191 ? 37.877 22.256 21.471 1.00 21.19 191 LYS B C 1
ATOM 3144 O O . LYS B 1 191 ? 38.859 22.983 21.379 1.00 18.92 191 LYS B O 1
ATOM 3150 N N . ALA B 1 192 ? 36.777 22.613 22.126 1.00 20.06 192 ALA B N 1
ATOM 3151 C CA . ALA B 1 192 ? 36.693 23.899 22.810 1.00 21.61 192 ALA B CA 1
ATOM 3152 C C . ALA B 1 192 ? 37.731 23.979 23.923 1.00 17.01 192 ALA B C 1
ATOM 3153 O O . ALA B 1 192 ? 38.407 24.992 24.075 1.00 13.92 192 ALA B O 1
ATOM 3155 N N . GLY B 1 193 ? 37.846 22.904 24.695 1.00 17.63 193 GLY B N 1
ATOM 3156 C CA . GLY B 1 193 ? 38.819 22.836 25.770 1.00 17.35 193 GLY B CA 1
ATOM 3157 C C . GLY B 1 193 ? 40.249 22.865 25.258 1.00 16.91 193 GLY B C 1
ATOM 3158 O O . GLY B 1 193 ? 41.115 23.503 25.858 1.00 15.08 193 GLY B O 1
ATOM 3159 N N . ALA B 1 194 ? 40.506 22.173 24.149 1.00 15.59 194 ALA B N 1
ATOM 3160 C CA . ALA B 1 194 ? 41.853 22.134 23.582 1.00 15.79 194 ALA B CA 1
ATOM 3161 C C . ALA B 1 194 ? 42.271 23.518 23.097 1.00 15.06 194 ALA B C 1
ATOM 3162 O O . ALA B 1 194 ? 43.424 23.919 23.263 1.00 14.13 194 ALA B O 1
ATOM 3164 N N . ARG B 1 195 ? 41.333 24.236 22.486 1.00 16.29 195 ARG B N 1
ATOM 3165 C CA . ARG B 1 195 ? 41.601 25.592 22.024 1.00 16.62 195 ARG B CA 1
ATOM 3166 C C . ARG B 1 195 ? 41.891 26.548 23.181 1.00 14.61 195 ARG B C 1
ATOM 3167 O O . ARG B 1 195 ? 42.762 27.400 23.077 1.00 12.89 195 ARG B O 1
ATOM 3175 N N . LEU B 1 196 ? 41.165 26.405 24.284 1.00 16.48 196 LEU B N 1
ATOM 3176 C CA . LEU B 1 196 ? 41.425 27.247 25.448 1.00 16.02 196 LEU B CA 1
ATOM 3177 C C . LEU B 1 196 ? 42.823 26.988 25.991 1.00 15.99 196 LEU B C 1
ATOM 3178 O O . LEU B 1 196 ? 43.542 27.924 26.340 1.00 17.38 196 LEU B O 1
ATOM 3183 N N . ILE B 1 197 ? 43.212 25.717 26.055 1.00 13.88 197 ILE B N 1
ATOM 3184 C CA . ILE B 1 197 ? 44.552 25.370 26.504 1.00 13.99 197 ILE B CA 1
ATOM 3185 C C . ILE B 1 197 ? 45.601 25.946 25.549 1.00 13.89 197 ILE B C 1
ATOM 3186 O O . ILE B 1 197 ? 46.587 26.543 25.983 1.00 13.25 197 ILE B O 1
ATOM 3191 N N . GLN B 1 198 ? 45.369 25.792 24.248 1.00 14.94 198 GLN B N 1
ATOM 3192 C CA . GLN B 1 198 ? 46.258 26.376 23.255 1.00 17.57 198 GLN B CA 1
ATOM 3193 C C . GLN B 1 198 ? 46.354 27.889 23.432 1.00 17.92 198 GLN B C 1
ATOM 3194 O O . GLN B 1 198 ? 47.450 28.441 23.403 1.00 17.88 198 GLN B O 1
ATOM 3200 N N . ASN B 1 199 ? 45.211 28.548 23.622 1.00 17.41 199 ASN B N 1
ATOM 3201 C CA . ASN B 1 199 ? 45.189 29.988 23.879 1.00 17.18 199 ASN B CA 1
ATOM 3202 C C . ASN B 1 199 ? 46.068 30.382 25.063 1.00 17.86 199 ASN B C 1
ATOM 3203 O O . ASN B 1 199 ? 46.846 31.336 24.979 1.00 17.03 199 ASN B O 1
ATOM 3208 N N . PHE B 1 200 ? 45.945 29.639 26.159 1.00 14.67 200 PHE B N 1
ATOM 3209 C CA . PHE B 1 200 ? 46.748 29.896 27.348 1.00 14.78 200 PHE B CA 1
ATOM 3210 C C . PHE B 1 200 ? 48.245 29.726 27.054 1.00 18.45 200 PHE B C 1
ATOM 3211 O O . PHE B 1 200 ? 49.067 30.578 27.424 1.00 17.12 200 PHE B O 1
ATOM 3219 N N . LEU B 1 201 ? 48.594 28.646 26.360 1.00 17.78 201 LEU B N 1
ATOM 3220 C CA . LEU B 1 201 ? 49.987 28.385 26.013 1.00 19.66 201 LEU B CA 1
ATOM 3221 C C . LEU B 1 201 ? 50.554 29.463 25.085 1.00 22.71 201 LEU B C 1
ATOM 3222 O O . LEU B 1 201 ? 51.758 29.724 25.085 1.00 22.12 201 LEU B O 1
ATOM 3227 N N . GLU B 1 202 ? 49.677 30.099 24.314 1.00 24.90 202 GLU B N 1
ATOM 3228 C CA . GLU B 1 202 ? 50.089 31.142 23.375 1.00 26.61 202 GLU B CA 1
ATOM 3229 C C . GLU B 1 202 ? 49.933 32.568 23.919 1.00 27.16 202 GLU B C 1
ATOM 3230 O O . GLU B 1 202 ? 50.138 33.536 23.184 1.00 30.58 202 GLU B O 1
ATOM 3236 N N . LEU B 1 203 ? 49.575 32.702 25.195 1.00 22.97 203 LEU B N 1
ATOM 3237 C CA . LEU B 1 203 ? 49.403 34.027 25.795 1.00 27.78 203 LEU B CA 1
ATOM 3238 C C . LEU B 1 203 ? 50.665 34.879 25.657 1.00 28.01 203 LEU B C 1
ATOM 3239 O O . LEU B 1 203 ? 51.765 34.403 25.932 1.00 28.25 203 LEU B O 1
ATOM 3244 N N . ASN B 1 207 ? 50.605 37.065 20.127 0.75 49.23 206 ASN B N 1
ATOM 3245 C CA . ASN B 1 207 ? 50.914 38.392 19.606 0.75 49.14 206 ASN B CA 1
ATOM 3246 C C . ASN B 1 207 ? 49.918 39.444 20.081 0.75 47.73 206 ASN B C 1
ATOM 3247 O O . ASN B 1 207 ? 48.767 39.469 19.646 0.75 46.14 206 ASN B O 1
ATOM 3252 N N . LEU B 1 208 ? 50.376 40.323 20.965 1.00 48.06 207 LEU B N 1
ATOM 3253 C CA . LEU B 1 208 ? 49.487 41.264 21.637 1.00 48.12 207 LEU B CA 1
ATOM 3254 C C . LEU B 1 208 ? 48.993 42.423 20.769 1.00 45.16 207 LEU B C 1
ATOM 3255 O O . LEU B 1 208 ? 47.830 42.818 20.866 1.00 47.77 207 LEU B O 1
ATOM 3260 N N . TYR B 1 209 ? 49.862 42.969 19.925 1.00 35.80 208 TYR B N 1
ATOM 3261 C CA . TYR B 1 209 ? 49.562 44.257 19.302 1.00 31.63 208 TYR B CA 1
ATOM 3262 C C . TYR B 1 209 ? 49.364 44.245 17.788 1.00 30.42 208 TYR B C 1
ATOM 3263 O O . TYR B 1 209 ? 48.597 45.048 17.256 1.00 31.98 208 TYR B O 1
ATOM 3272 N N . PHE B 1 210 ? 50.039 43.336 17.096 1.00 30.24 209 PHE B N 1
ATOM 3273 C CA . PHE B 1 210 ? 49.985 43.306 15.637 1.00 30.74 209 PHE B CA 1
ATOM 3274 C C . PHE B 1 210 ? 49.018 42.242 15.123 1.00 37.53 209 PHE B C 1
ATOM 3275 O O . PHE B 1 210 ? 47.825 42.505 14.960 1.00 42.07 209 PHE B O 1
#

Foldseek 3Di:
DQEEEEPLPDPCVVLVQVLVVVVVDHYHYDNDLVSQQVGQEYEYEDDDDLQVSCSCVVSVNLVSVVPHQHAYEYEASVLLLEQWECDVDDIGGHNHNDDDYKYFDDQDPDDPDDAWFFKAFDPPDLLQPPPDRRAIFAAHGGIFDDDPQAGIWTDHSHIGHQKGDDNRYIYGNTGLSVRPPSSSSSSVSSVVD/DFAEEEEPLPDDCPVLVQVLQVVVVDHYYYYNPLVSQQVGQEYEYEDDDDLVVSCSCVVSVNQVSVVPHQHAYEYEASVLLCEQWEDPCPIGGHNHNDDDYKYFDAAVPDDPDDAWFFKAFAPCDLLQPPPDRGAIFAAHGGMFDDDPQAGIWTDHSHIGHQKGDDNSYIYGNTQLSPRPPSSSSSVVSSVPVPPPD

Radius of gyration: 24.42 Å; Cα contacts (8 Å, |Δi|>4): 902; chains: 2; bounding box: 68×70×46 Å

Nearest PDB structures (foldseek):
  4gud-assembly2_B  TM=1.005E+00  e=3.113E-44  Vibrio cholerae O1 biovar El Tor str. N16961
  4gud-assembly1_A  TM=1.003E+00  e=8.963E-40  Vibrio cholerae O1 biovar El Tor str. N16961
  2ywj-assembly1_A  TM=7.776E-01  e=2.705E-11  Methanocaldococcus jannaschii DSM 2661
  2nv0-assembly1_A  TM=7.821E-01  e=2.224E-09  Bacillus subtilis
  8u7j-assembly1_N  TM=7.827E-01  e=4.033E-08  Staphylococcus aureus subsp. aureus Mu3

B-factor: mean 24.42, std 10.7, range [9.4, 66.12]

Organism: Vibrio cholerae serotype O1 (strain ATCC 39315 / El Tor Inaba N16961) (NCBI:txid243277)

Solvent-accessible surface area: 18143 Å² total